Protein AF-A0A661Z3B6-F1 (afdb_monomer_lite)

pLDDT: mean 75.01, std 15.82, range [28.94, 96.44]

Structure (mmCIF, N/CA/C/O backbone):
data_AF-A0A661Z3B6-F1
#
_entry.id   AF-A0A661Z3B6-F1
#
loop_
_atom_site.group_PDB
_atom_site.id
_atom_site.type_symbol
_atom_site.label_atom_id
_atom_site.label_alt_id
_atom_site.label_comp_id
_atom_site.label_asym_id
_atom_site.label_entity_id
_atom_site.label_seq_id
_atom_site.pdbx_PDB_ins_code
_atom_site.Cartn_x
_atom_site.Cartn_y
_atom_site.Cartn_z
_atom_site.occupancy
_atom_site.B_iso_or_equiv
_atom_site.auth_seq_id
_atom_site.auth_comp_id
_atom_site.auth_asym_id
_atom_site.auth_atom_id
_atom_site.pdbx_PDB_model_num
ATOM 1 N N . MET A 1 1 ? 15.518 7.807 50.808 1.00 59.59 1 MET A N 1
ATOM 2 C CA . MET A 1 1 ? 14.386 7.448 49.941 1.00 59.59 1 MET A CA 1
ATOM 3 C C . MET A 1 1 ? 13.374 8.558 50.034 1.00 59.59 1 MET A C 1
ATOM 5 O O . MET A 1 1 ? 12.904 8.837 51.135 1.00 59.59 1 MET A O 1
ATOM 9 N N . ASP A 1 2 ? 13.090 9.207 48.914 1.00 83.88 2 ASP A N 1
ATOM 10 C CA . ASP A 1 2 ? 12.037 10.217 48.852 1.00 83.88 2 ASP A CA 1
ATOM 11 C C . ASP A 1 2 ? 10.673 9.557 49.088 1.00 83.88 2 ASP A C 1
ATOM 13 O O . ASP A 1 2 ? 10.470 8.386 48.760 1.00 83.88 2 ASP A O 1
ATOM 17 N N . VAL A 1 3 ? 9.705 10.295 49.643 1.00 83.25 3 VAL A N 1
ATOM 18 C CA . VAL A 1 3 ? 8.338 9.785 49.898 1.00 83.25 3 VAL A CA 1
ATOM 19 C C . VAL A 1 3 ? 7.735 9.148 48.638 1.00 83.25 3 VAL A C 1
ATOM 21 O O . VAL A 1 3 ? 7.036 8.139 48.712 1.00 83.25 3 VAL A O 1
ATOM 24 N N . PHE A 1 4 ? 8.063 9.698 47.469 1.00 84.62 4 PHE A N 1
ATOM 25 C CA . PHE A 1 4 ? 7.677 9.155 46.173 1.00 84.62 4 PHE A CA 1
ATOM 26 C C . PHE A 1 4 ? 8.251 7.754 45.909 1.00 84.62 4 PHE A C 1
ATOM 28 O O . PHE A 1 4 ? 7.511 6.861 45.502 1.00 84.62 4 PHE A O 1
ATOM 35 N N . GLU A 1 5 ? 9.533 7.518 46.193 1.00 84.19 5 GLU A N 1
ATOM 36 C CA . GLU A 1 5 ? 10.161 6.201 46.018 1.00 84.19 5 GLU A CA 1
ATOM 37 C C . GLU A 1 5 ? 9.537 5.148 46.935 1.00 84.19 5 GLU A C 1
ATOM 39 O O . GLU A 1 5 ? 9.333 4.010 46.518 1.00 84.19 5 GLU A O 1
ATOM 44 N N . ILE A 1 6 ? 9.173 5.529 48.163 1.00 87.88 6 ILE A N 1
ATOM 45 C CA . ILE A 1 6 ? 8.504 4.631 49.115 1.00 87.88 6 ILE A CA 1
ATOM 46 C C . ILE A 1 6 ? 7.134 4.198 48.572 1.00 87.88 6 ILE A C 1
ATOM 48 O O . ILE A 1 6 ? 6.795 3.017 48.631 1.00 87.88 6 ILE A O 1
ATOM 52 N N . ILE A 1 7 ? 6.369 5.133 47.997 1.00 89.56 7 ILE A N 1
ATOM 53 C CA . ILE A 1 7 ? 5.058 4.852 47.390 1.00 89.56 7 ILE A CA 1
ATOM 54 C C . ILE A 1 7 ? 5.199 3.968 46.141 1.00 89.56 7 ILE A C 1
ATOM 56 O O . ILE A 1 7 ? 4.373 3.083 45.917 1.00 89.56 7 ILE A O 1
ATOM 60 N N . MET A 1 8 ? 6.239 4.189 45.333 1.00 92.12 8 MET A N 1
ATOM 61 C CA . MET A 1 8 ? 6.454 3.474 44.070 1.00 92.12 8 MET A CA 1
ATOM 62 C C . MET A 1 8 ? 7.112 2.100 44.236 1.00 92.12 8 MET A C 1
ATOM 64 O O . MET A 1 8 ? 6.874 1.213 43.416 1.00 92.12 8 MET A O 1
ATOM 68 N N . SER A 1 9 ? 7.882 1.895 45.306 1.00 90.31 9 SER A N 1
ATOM 69 C CA . SER A 1 9 ? 8.598 0.652 45.623 1.00 90.31 9 SER A CA 1
ATOM 70 C C . SER A 1 9 ? 7.778 -0.637 45.427 1.00 90.31 9 SER A C 1
ATOM 72 O O . SER A 1 9 ? 8.247 -1.518 44.700 1.00 90.31 9 SER A O 1
ATOM 74 N N . PRO A 1 10 ? 6.542 -0.782 45.959 1.00 91.31 10 PRO A N 1
ATOM 75 C CA . PRO A 1 10 ? 5.755 -1.998 45.742 1.00 91.31 10 PRO A CA 1
ATOM 76 C C . PRO A 1 10 ? 5.389 -2.226 44.268 1.00 91.31 10 PRO A C 1
ATOM 78 O O . PRO A 1 10 ? 5.377 -3.365 43.806 1.00 91.31 10 PRO A O 1
ATOM 81 N N . PHE A 1 11 ? 5.129 -1.165 43.501 1.00 94.06 11 PHE A N 1
ATOM 82 C CA . PHE A 1 11 ? 4.823 -1.280 42.074 1.00 94.06 11 PHE A CA 1
ATOM 83 C C . PHE A 1 11 ? 6.063 -1.683 41.273 1.00 94.06 11 PHE A C 1
ATOM 85 O O . PHE A 1 11 ? 5.982 -2.573 40.429 1.00 94.06 11 PHE A O 1
ATOM 92 N N . VAL A 1 12 ? 7.217 -1.079 41.572 1.00 94.00 12 VAL A N 1
ATOM 93 C CA . VAL A 1 12 ? 8.505 -1.437 40.956 1.00 94.00 12 VAL A CA 1
ATOM 94 C C . VAL A 1 12 ? 8.861 -2.886 41.271 1.00 94.00 12 VAL A C 1
ATOM 96 O O . VAL A 1 12 ? 9.278 -3.620 40.378 1.00 94.00 12 VAL A O 1
ATOM 99 N N . PHE A 1 13 ? 8.633 -3.329 42.511 1.00 93.25 13 PHE A N 1
ATOM 100 C CA . PHE A 1 13 ? 8.806 -4.722 42.912 1.00 93.25 13 PHE A CA 1
ATOM 101 C C . PHE A 1 13 ? 7.940 -5.653 42.056 1.00 93.25 13 PHE A C 1
ATOM 103 O O . PHE A 1 13 ? 8.466 -6.576 41.440 1.00 93.25 13 PHE A O 1
ATOM 110 N N . ILE A 1 14 ? 6.635 -5.385 41.944 1.00 92.94 14 ILE A N 1
ATOM 111 C CA . ILE A 1 14 ? 5.721 -6.204 41.132 1.00 92.94 14 ILE A CA 1
ATOM 112 C C . ILE A 1 14 ? 6.195 -6.276 39.674 1.00 92.94 14 ILE A C 1
ATOM 114 O O . ILE A 1 14 ? 6.316 -7.371 39.125 1.00 92.94 14 ILE A O 1
ATOM 118 N N . ILE A 1 15 ? 6.507 -5.129 39.061 1.00 96.44 15 ILE A N 1
ATOM 119 C CA . ILE A 1 15 ? 6.980 -5.067 37.674 1.00 96.44 15 ILE A CA 1
ATOM 120 C C . ILE A 1 15 ? 8.268 -5.876 37.494 1.00 96.44 15 ILE A C 1
ATOM 122 O O . ILE A 1 15 ? 8.339 -6.718 36.599 1.00 96.44 15 ILE A O 1
ATOM 126 N N . LYS A 1 16 ? 9.264 -5.664 38.361 1.00 94.62 16 LYS A N 1
ATOM 127 C CA . LYS A 1 16 ? 10.557 -6.352 38.302 1.00 94.62 16 LYS A CA 1
ATOM 128 C C . LYS A 1 16 ? 10.390 -7.866 38.382 1.00 94.62 16 LYS A C 1
ATOM 130 O O . LYS A 1 16 ? 10.963 -8.582 37.567 1.00 94.62 16 LYS A O 1
ATOM 135 N N . TYR A 1 17 ? 9.621 -8.366 39.347 1.00 93.25 17 TYR A N 1
ATOM 136 C CA . TYR A 1 17 ? 9.457 -9.809 39.535 1.00 93.25 17 TYR A CA 1
ATOM 137 C C . TYR A 1 17 ? 8.708 -10.462 38.377 1.00 93.25 17 TYR A C 1
ATOM 139 O O . TYR A 1 17 ? 9.128 -11.516 37.906 1.00 93.25 17 TYR A O 1
ATOM 147 N N . ILE A 1 18 ? 7.647 -9.826 37.875 1.00 91.81 18 ILE A N 1
ATOM 148 C CA . ILE A 1 18 ? 6.908 -10.338 36.716 1.00 91.81 18 ILE A CA 1
ATOM 149 C C . ILE A 1 18 ? 7.792 -10.329 35.469 1.00 91.81 18 ILE A C 1
ATOM 151 O O . ILE A 1 18 ? 7.779 -11.297 34.709 1.00 91.81 18 ILE A O 1
ATOM 155 N N . PHE A 1 19 ? 8.574 -9.270 35.261 1.00 94.88 19 PHE A N 1
ATOM 156 C CA . PHE A 1 19 ? 9.496 -9.185 34.135 1.00 94.88 19 PHE A CA 1
ATOM 157 C C . PHE A 1 19 ? 10.559 -10.285 34.191 1.00 94.88 19 PHE A C 1
ATOM 159 O O . PHE A 1 19 ? 10.730 -11.011 33.218 1.00 94.88 19 PHE A O 1
ATOM 166 N N . LEU A 1 20 ? 11.228 -10.460 35.336 1.00 92.25 20 LEU A N 1
ATOM 167 C CA . LEU A 1 20 ? 12.253 -11.495 35.507 1.00 92.25 20 LEU A CA 1
ATOM 168 C C . LEU A 1 20 ? 11.671 -12.902 35.354 1.00 92.25 20 LEU A C 1
ATOM 170 O O . LEU A 1 20 ? 12.272 -13.747 34.699 1.00 92.25 20 LEU A O 1
ATOM 174 N N . PHE A 1 21 ? 10.479 -13.147 35.901 1.00 86.62 21 PHE A N 1
ATOM 175 C CA . PHE A 1 21 ? 9.760 -14.402 35.692 1.00 86.62 21 PHE A CA 1
ATOM 176 C C . PHE A 1 21 ? 9.462 -14.638 34.206 1.00 86.62 21 PHE A C 1
ATOM 178 O O . PHE A 1 21 ? 9.711 -15.721 33.685 1.00 86.62 21 PHE A O 1
ATOM 185 N N . SER A 1 22 ? 8.991 -13.608 33.506 1.00 82.88 22 SER A N 1
ATOM 186 C CA . SER A 1 22 ? 8.687 -13.673 32.075 1.00 82.88 22 SER A CA 1
ATOM 187 C C . SER A 1 22 ? 9.935 -13.907 31.223 1.00 82.88 22 SER A C 1
ATOM 189 O O . SER A 1 22 ? 9.885 -14.665 30.255 1.00 82.88 22 SER A O 1
ATOM 191 N N . TYR A 1 23 ? 11.063 -13.302 31.596 1.00 87.62 23 TYR A N 1
ATOM 192 C CA . TYR A 1 23 ? 12.351 -13.532 30.951 1.00 87.62 23 TYR A CA 1
ATOM 193 C C . TYR A 1 23 ? 12.846 -14.960 31.185 1.00 87.62 23 TYR A C 1
ATOM 195 O O . TYR A 1 23 ? 13.198 -15.638 30.229 1.00 87.62 23 TYR A O 1
ATOM 203 N N . ASN A 1 24 ? 12.766 -15.471 32.417 1.00 84.19 24 ASN A N 1
ATOM 204 C CA . ASN A 1 24 ? 13.141 -16.854 32.725 1.00 84.19 24 ASN A CA 1
ATOM 205 C C . ASN A 1 24 ? 12.309 -17.886 31.945 1.00 84.19 24 ASN A C 1
ATOM 207 O O . ASN A 1 24 ? 12.799 -18.974 31.662 1.00 84.19 24 ASN A O 1
ATOM 211 N N . LEU A 1 25 ? 11.059 -17.556 31.604 1.00 72.06 25 LEU A N 1
ATOM 212 C CA . LEU A 1 25 ? 10.196 -18.411 30.788 1.00 72.06 25 LEU A CA 1
ATOM 213 C C . LEU A 1 25 ? 10.489 -18.336 29.285 1.00 72.06 25 LEU A C 1
ATOM 215 O O . LEU A 1 25 ? 10.254 -19.314 28.582 1.00 72.06 25 LEU A O 1
ATOM 219 N N . SER A 1 26 ? 10.914 -17.177 28.779 1.00 79.31 26 SER A N 1
ATOM 220 C CA . SER A 1 26 ? 10.984 -16.913 27.333 1.00 79.31 26 SER A CA 1
ATOM 221 C C . SER A 1 26 ? 12.398 -16.862 26.763 1.00 79.31 26 SER A C 1
ATOM 223 O O . SER A 1 26 ? 12.566 -17.126 25.577 1.00 79.31 26 SER A O 1
ATOM 225 N N . GLY A 1 27 ? 13.398 -16.507 27.571 1.00 81.94 27 GLY A N 1
ATOM 226 C CA . GLY A 1 27 ? 14.776 -16.268 27.135 1.00 81.94 27 GLY A CA 1
ATOM 227 C C . GLY A 1 27 ? 14.979 -14.996 26.302 1.00 81.94 27 GLY A C 1
ATOM 228 O O . GLY A 1 27 ? 16.109 -14.705 25.926 1.00 81.94 27 GLY A O 1
ATOM 229 N N . ASP A 1 28 ? 13.920 -14.226 26.031 1.00 82.88 28 ASP A N 1
ATOM 230 C CA . ASP A 1 28 ? 13.948 -13.037 25.177 1.00 82.88 28 ASP A CA 1
ATOM 231 C C . ASP A 1 28 ? 13.378 -11.823 25.920 1.00 82.88 28 ASP A C 1
ATOM 233 O O . ASP A 1 28 ? 12.302 -11.879 26.524 1.00 82.88 28 ASP A O 1
ATOM 237 N N . TYR A 1 29 ? 14.095 -10.699 25.880 1.00 85.69 29 TYR A N 1
ATOM 238 C CA . TYR A 1 29 ? 13.703 -9.498 26.613 1.00 85.69 29 TYR A CA 1
ATOM 239 C C . TYR A 1 29 ? 12.439 -8.832 26.061 1.00 85.69 29 TYR A C 1
ATOM 241 O O . TYR A 1 29 ? 11.632 -8.326 26.839 1.00 85.69 29 TYR A O 1
ATOM 249 N N . GLY A 1 30 ? 12.221 -8.838 24.747 1.00 86.94 30 GLY A N 1
ATOM 250 C CA . GLY A 1 30 ? 11.010 -8.275 24.161 1.00 86.94 30 GLY A CA 1
ATOM 251 C C . GLY A 1 30 ? 9.776 -9.130 24.453 1.00 86.94 30 GLY A C 1
ATOM 252 O O . GLY A 1 30 ? 8.722 -8.595 24.808 1.00 86.94 30 GLY A O 1
ATOM 253 N N . VAL A 1 31 ? 9.910 -10.459 24.427 1.00 77.44 31 VAL A N 1
ATOM 254 C CA . VAL A 1 31 ? 8.854 -11.385 24.869 1.00 77.44 31 VAL A CA 1
ATOM 255 C C . VAL A 1 31 ? 8.580 -11.225 26.364 1.00 77.44 31 VAL A C 1
ATOM 257 O O . VAL A 1 31 ? 7.416 -11.214 26.775 1.00 77.44 31 VAL A O 1
ATOM 260 N N . ALA A 1 32 ? 9.615 -11.019 27.180 1.00 86.12 32 ALA A N 1
ATOM 261 C CA . ALA A 1 32 ? 9.446 -10.732 28.598 1.00 86.12 32 ALA A CA 1
ATOM 262 C C . ALA A 1 32 ? 8.604 -9.466 28.833 1.00 86.12 32 ALA A C 1
ATOM 264 O O . ALA A 1 32 ? 7.740 -9.464 29.710 1.00 86.12 32 ALA A O 1
ATOM 265 N N . ILE A 1 33 ? 8.783 -8.421 28.015 1.00 91.75 33 ILE A N 1
ATOM 266 C CA . ILE A 1 33 ? 7.951 -7.206 28.049 1.00 91.75 33 ILE A CA 1
ATOM 267 C C . ILE A 1 33 ? 6.501 -7.515 27.647 1.00 91.75 33 ILE A C 1
ATOM 269 O O . ILE A 1 33 ? 5.568 -7.021 28.282 1.00 91.75 33 ILE A O 1
ATOM 273 N N . VAL A 1 34 ? 6.287 -8.353 26.627 1.00 85.38 34 VAL A N 1
ATOM 274 C CA . VAL A 1 34 ? 4.937 -8.747 26.187 1.00 85.38 34 VAL A CA 1
ATOM 275 C C . VAL A 1 34 ? 4.176 -9.468 27.295 1.00 85.38 34 VAL A C 1
ATOM 277 O O . VAL A 1 34 ? 3.021 -9.143 27.589 1.00 85.38 34 VAL A O 1
ATOM 280 N N . LEU A 1 35 ? 4.832 -10.437 27.928 1.00 77.19 35 LEU A N 1
ATOM 281 C CA . LEU A 1 35 ? 4.275 -11.196 29.041 1.00 77.19 35 LEU A CA 1
ATOM 282 C C . LEU A 1 35 ? 4.076 -10.315 30.277 1.00 77.19 35 LEU A C 1
ATOM 284 O O . LEU A 1 35 ? 3.039 -10.426 30.929 1.00 77.19 35 LEU A O 1
ATOM 288 N N . LEU A 1 36 ? 4.996 -9.386 30.553 1.00 92.06 36 LEU A N 1
ATOM 289 C CA . LEU A 1 36 ? 4.836 -8.384 31.606 1.00 92.06 36 LEU A CA 1
ATOM 290 C C . LEU A 1 36 ? 3.533 -7.594 31.427 1.00 92.06 36 LEU A C 1
ATOM 292 O O . LEU A 1 36 ? 2.735 -7.517 32.363 1.00 92.06 36 LEU A O 1
ATOM 296 N N . SER A 1 37 ? 3.277 -7.057 30.231 1.00 90.88 37 SER A N 1
ATOM 297 C CA . SER A 1 37 ? 2.021 -6.358 29.928 1.00 90.88 37 SER A CA 1
ATOM 298 C C . SER A 1 37 ? 0.798 -7.251 30.134 1.00 90.88 37 SER A C 1
ATOM 300 O O . SER A 1 37 ? -0.202 -6.815 30.707 1.00 90.88 37 SER A O 1
ATOM 302 N N . LEU A 1 38 ? 0.867 -8.515 29.707 1.00 85.75 38 LEU A N 1
ATOM 303 C CA . LEU A 1 38 ? -0.235 -9.465 29.857 1.00 85.75 38 LEU A CA 1
ATOM 304 C C . LEU A 1 38 ? -0.542 -9.740 31.334 1.00 85.75 38 LEU A C 1
ATOM 306 O O . LEU A 1 38 ? -1.692 -9.616 31.754 1.00 85.75 38 LEU A O 1
ATOM 310 N N . PHE A 1 39 ? 0.474 -10.069 32.134 1.00 86.00 39 PHE A N 1
ATOM 311 C CA . PHE A 1 39 ? 0.313 -10.368 33.556 1.00 86.00 39 PHE A CA 1
ATOM 312 C C . PHE A 1 39 ? -0.209 -9.167 34.340 1.00 86.00 39 PHE A C 1
ATOM 314 O O . PHE A 1 39 ? -1.149 -9.317 35.120 1.00 86.00 39 PHE A O 1
ATOM 321 N N . ILE A 1 40 ? 0.324 -7.966 34.097 1.00 90.81 40 ILE A N 1
ATOM 322 C CA . ILE A 1 40 ? -0.197 -6.745 34.723 1.00 90.81 40 ILE A CA 1
ATOM 323 C C . ILE A 1 40 ? -1.653 -6.507 34.317 1.00 90.81 40 ILE A C 1
ATOM 325 O O . ILE A 1 40 ? -2.489 -6.205 35.171 1.00 90.81 40 ILE A O 1
ATOM 329 N N . SER A 1 41 ? -1.995 -6.701 33.040 1.00 85.69 41 SER A N 1
ATOM 330 C CA . SER A 1 41 ? -3.377 -6.560 32.577 1.00 85.69 41 SER A CA 1
ATOM 331 C C . SER A 1 41 ? -4.325 -7.550 33.259 1.00 85.69 41 SER A C 1
ATOM 333 O O . SER A 1 41 ? -5.429 -7.166 33.645 1.00 85.69 41 SER A O 1
ATOM 335 N N . LEU A 1 42 ? -3.890 -8.798 33.467 1.00 83.19 42 LEU A N 1
ATOM 336 C CA . LEU A 1 42 ? -4.657 -9.832 34.168 1.00 83.19 42 LEU A CA 1
ATOM 337 C C . LEU A 1 42 ? -4.825 -9.524 35.660 1.00 83.19 42 LEU A C 1
ATOM 339 O O . LEU A 1 42 ? -5.932 -9.651 36.181 1.00 83.19 42 LEU A O 1
ATOM 343 N N . ILE A 1 43 ? -3.769 -9.063 36.335 1.00 87.75 43 ILE A N 1
ATOM 344 C CA . ILE A 1 43 ? -3.817 -8.663 37.752 1.00 87.75 43 ILE A CA 1
ATOM 345 C C . ILE A 1 43 ? -4.800 -7.502 37.955 1.00 87.75 43 ILE A C 1
ATOM 347 O O . ILE A 1 43 ? -5.571 -7.493 38.914 1.00 87.75 43 ILE A O 1
ATOM 351 N N . LEU A 1 44 ? -4.809 -6.533 37.036 1.00 89.00 44 LEU A N 1
ATOM 352 C CA . LEU A 1 44 ? -5.687 -5.362 37.105 1.00 89.00 44 LEU A CA 1
ATOM 353 C C . LEU A 1 44 ? -7.099 -5.610 36.553 1.00 89.00 44 LEU A C 1
ATOM 355 O O . LEU A 1 44 ? -7.999 -4.796 36.772 1.00 89.00 44 LEU A O 1
ATOM 359 N N . LEU A 1 45 ? -7.330 -6.726 35.860 1.00 86.50 45 LEU A N 1
ATOM 360 C CA . LEU A 1 45 ? -8.617 -7.072 35.256 1.00 86.50 45 LEU A CA 1
ATOM 361 C C . LEU A 1 45 ? -9.817 -6.978 36.224 1.00 86.50 45 LEU A C 1
ATOM 363 O O . LEU A 1 45 ? -10.795 -6.321 35.852 1.00 86.50 45 LEU A O 1
ATOM 367 N N . PRO A 1 46 ? -9.797 -7.552 37.448 1.00 85.81 46 PRO A N 1
ATOM 368 C CA . PRO A 1 46 ? -10.925 -7.437 38.380 1.00 85.81 46 PRO A CA 1
ATOM 369 C C . PRO A 1 46 ? -11.236 -5.984 38.762 1.00 85.81 46 PRO A C 1
ATOM 371 O O . PRO A 1 46 ? -12.405 -5.603 38.864 1.00 85.81 46 PRO A O 1
ATOM 374 N N . ILE A 1 47 ? -10.200 -5.157 38.914 1.00 89.56 47 ILE A N 1
ATOM 375 C CA . ILE A 1 47 ? -10.329 -3.734 39.238 1.00 89.56 47 ILE A CA 1
ATOM 376 C C . ILE A 1 47 ? -10.986 -2.991 38.070 1.00 89.56 47 ILE A C 1
ATOM 378 O O . ILE A 1 47 ? -11.948 -2.249 38.271 1.00 89.56 47 ILE A O 1
ATOM 382 N N . PHE A 1 48 ? -10.542 -3.238 36.834 1.00 87.81 48 PHE A N 1
ATOM 383 C CA . PHE A 1 48 ? -11.165 -2.639 35.651 1.00 87.81 48 PHE A CA 1
ATOM 384 C C . PHE A 1 48 ? -12.628 -3.056 35.484 1.00 87.81 48 PHE A C 1
ATOM 386 O O . PHE A 1 48 ? -13.464 -2.215 35.160 1.00 87.81 48 PHE A O 1
ATOM 393 N N . ILE A 1 49 ? -12.972 -4.319 35.760 1.00 86.44 49 ILE A N 1
ATOM 394 C CA . ILE A 1 49 ? -14.367 -4.787 35.740 1.00 86.44 49 ILE A CA 1
ATOM 395 C C . ILE A 1 49 ? -15.216 -4.009 36.758 1.00 86.44 49 ILE A C 1
ATOM 397 O O . ILE A 1 49 ? -16.357 -3.649 36.459 1.00 86.44 49 ILE A O 1
ATOM 401 N N . PHE A 1 50 ? -14.682 -3.733 37.950 1.00 88.62 50 PHE A N 1
ATOM 402 C CA . PHE A 1 50 ? -15.378 -2.939 38.963 1.00 88.62 50 PHE A CA 1
ATOM 403 C C . PHE A 1 50 ? -15.614 -1.493 38.501 1.00 88.62 50 PHE A C 1
ATOM 405 O O . PHE A 1 50 ? -16.739 -0.996 38.608 1.00 88.62 50 PHE A O 1
ATOM 412 N N . ILE A 1 51 ? -14.593 -0.844 37.930 1.00 89.44 51 ILE A N 1
ATOM 413 C CA . ILE A 1 51 ? -14.707 0.523 37.398 1.00 89.44 51 ILE A CA 1
ATOM 414 C C . ILE A 1 51 ? -15.741 0.588 36.270 1.00 89.44 51 ILE A C 1
ATOM 416 O O . ILE A 1 51 ? -16.604 1.464 36.286 1.00 89.44 51 ILE A O 1
ATOM 420 N N . GLU A 1 52 ? -15.713 -0.356 35.327 1.00 87.25 52 GLU A N 1
ATOM 421 C CA . GLU A 1 52 ? -16.676 -0.403 34.219 1.00 87.25 52 GLU A CA 1
ATOM 422 C C . GLU A 1 52 ? -18.111 -0.612 34.713 1.00 87.25 52 GLU A C 1
ATOM 424 O O . GLU A 1 52 ? -19.037 0.054 34.248 1.00 87.25 52 GLU A O 1
ATOM 429 N N . LYS A 1 53 ? -18.325 -1.480 35.711 1.00 87.88 53 LYS A N 1
ATOM 430 C CA . LYS A 1 53 ? -19.645 -1.647 36.343 1.00 87.88 53 LYS A CA 1
ATOM 431 C C . LYS A 1 53 ? -20.132 -0.347 36.988 1.00 87.88 53 LYS A C 1
ATOM 433 O O . LYS A 1 53 ? -21.297 0.019 36.810 1.00 87.88 53 LYS A O 1
ATOM 438 N N . ALA A 1 54 ? -19.256 0.356 37.708 1.00 87.94 54 ALA A N 1
ATOM 439 C CA . ALA A 1 54 ? -19.576 1.650 38.306 1.00 87.94 54 ALA A CA 1
ATOM 440 C C . ALA A 1 54 ? -19.916 2.694 37.230 1.00 87.94 54 ALA A C 1
ATOM 442 O O . ALA A 1 54 ? -20.932 3.383 37.337 1.00 87.94 54 ALA A O 1
ATOM 443 N N . LYS A 1 55 ? -19.136 2.740 36.144 1.00 88.12 55 LYS A N 1
ATOM 444 C CA . LYS A 1 55 ? -19.385 3.633 35.012 1.00 88.12 55 LYS A CA 1
ATOM 445 C C . LYS A 1 55 ? -20.722 3.354 34.340 1.00 88.12 55 LYS A C 1
ATOM 447 O O . LYS A 1 55 ? -21.490 4.287 34.138 1.00 88.12 55 LYS A O 1
ATOM 452 N N . LYS A 1 56 ? -21.038 2.093 34.029 1.00 86.62 56 LYS A N 1
ATOM 453 C CA . LYS A 1 56 ? -22.319 1.730 33.399 1.00 86.62 56 LYS A CA 1
ATOM 454 C C . LYS A 1 56 ? -23.507 2.202 34.231 1.00 86.62 56 LYS A C 1
ATOM 456 O O . LYS A 1 56 ? -24.460 2.749 33.678 1.00 86.62 56 LYS A O 1
ATOM 461 N N . LYS A 1 57 ? -23.440 2.042 35.557 1.00 86.81 57 LYS A N 1
ATOM 462 C CA . LYS A 1 57 ? -24.468 2.549 36.476 1.00 86.81 57 LYS A CA 1
ATOM 463 C C . LYS A 1 57 ? -24.633 4.064 36.337 1.00 86.81 57 LYS A C 1
ATOM 465 O O . LYS A 1 57 ? -25.758 4.534 36.179 1.00 86.81 57 LYS A O 1
ATOM 470 N N . ASP A 1 58 ? -23.540 4.815 36.318 1.00 87.06 58 ASP A N 1
ATOM 471 C CA . ASP A 1 58 ? -23.599 6.272 36.186 1.00 87.06 58 ASP A CA 1
ATOM 472 C C . ASP A 1 58 ? -24.036 6.739 34.793 1.00 87.06 58 ASP A C 1
ATOM 474 O O . ASP A 1 58 ? -24.809 7.691 34.685 1.00 87.06 58 ASP A O 1
ATOM 478 N N . ASP A 1 59 ? -23.636 6.044 33.730 1.00 85.62 59 ASP A N 1
ATOM 479 C CA . ASP A 1 59 ? -24.076 6.339 32.367 1.00 85.62 59 ASP A CA 1
ATOM 480 C C . ASP A 1 59 ? -25.594 6.130 32.217 1.00 85.62 59 ASP A C 1
ATOM 482 O O . ASP A 1 59 ? -26.260 6.933 31.562 1.00 85.62 59 ASP A O 1
ATOM 486 N N . THR A 1 60 ? -26.185 5.137 32.900 1.00 87.00 60 THR A N 1
ATOM 487 C CA . THR A 1 60 ? -27.653 4.981 32.922 1.00 87.00 60 THR A CA 1
ATOM 488 C C . THR A 1 60 ? -28.368 6.133 33.634 1.00 87.00 60 THR A C 1
ATOM 490 O O . THR A 1 60 ? -29.420 6.578 33.173 1.00 87.00 60 THR A O 1
ATOM 493 N N . ILE A 1 61 ? -27.797 6.657 34.726 1.00 88.06 61 ILE A N 1
ATOM 494 C CA . ILE A 1 61 ? -28.354 7.806 35.455 1.00 88.06 61 ILE A CA 1
ATOM 495 C C . ILE A 1 61 ? -28.271 9.061 34.580 1.00 88.06 61 ILE A C 1
ATOM 497 O O . ILE A 1 61 ? -29.278 9.744 34.393 1.00 88.06 61 ILE A O 1
ATOM 501 N N . LYS A 1 62 ? -27.111 9.315 33.958 1.00 86.12 62 LYS A N 1
ATOM 502 C CA . LYS A 1 62 ? -26.924 10.428 33.013 1.00 86.12 62 LYS A CA 1
ATOM 503 C C . LYS A 1 62 ? -27.917 10.373 31.855 1.00 86.12 62 LYS A C 1
ATOM 505 O O . LYS A 1 62 ? -28.501 11.397 31.514 1.00 86.12 62 LYS A O 1
ATOM 510 N N . GLN A 1 63 ? -28.141 9.194 31.270 1.00 86.44 63 GLN A N 1
ATOM 511 C CA . GLN A 1 63 ? -29.099 9.026 30.173 1.00 86.44 63 GLN A CA 1
ATOM 512 C C . GLN A 1 63 ? -30.532 9.385 30.590 1.00 86.44 63 GLN A C 1
ATOM 514 O O . GLN A 1 63 ? -31.228 10.038 29.818 1.00 86.44 63 GLN A O 1
ATOM 519 N N . ARG A 1 64 ? -30.957 9.029 31.812 1.00 88.31 64 ARG A N 1
ATOM 520 C CA . ARG A 1 64 ? -32.278 9.413 32.352 1.00 88.31 64 ARG A CA 1
ATOM 521 C C . ARG A 1 64 ? -32.394 10.914 32.612 1.00 88.31 64 ARG A C 1
ATOM 523 O O . ARG A 1 64 ? -33.453 11.489 32.401 1.00 88.31 64 ARG A O 1
ATOM 530 N N . MET A 1 65 ? -31.308 11.541 33.057 1.00 89.62 65 MET A N 1
ATOM 531 C CA . MET A 1 65 ? -31.260 12.976 33.346 1.00 89.62 65 MET A CA 1
ATOM 532 C C . MET A 1 65 ? -31.172 13.847 32.092 1.00 89.62 65 MET A C 1
ATOM 534 O O . MET A 1 65 ? -31.557 15.012 32.133 1.00 89.62 65 MET A O 1
ATOM 538 N N . LYS A 1 66 ? -30.650 13.310 30.986 1.00 89.69 66 LYS A N 1
ATOM 539 C CA . LYS A 1 66 ? -30.368 14.050 29.752 1.00 89.69 66 LYS A CA 1
ATOM 540 C C . LYS A 1 66 ? -31.518 14.945 29.248 1.00 89.69 66 LYS A C 1
ATOM 542 O O . LYS A 1 66 ? -31.232 16.120 29.029 1.00 89.69 66 LYS A O 1
ATOM 547 N N . PRO A 1 67 ? -32.777 14.478 29.107 1.00 91.50 67 PRO A N 1
ATOM 548 C CA . PRO A 1 67 ? -33.868 15.340 28.638 1.00 91.50 67 PRO A CA 1
ATOM 549 C C . PRO A 1 67 ? -34.142 16.514 29.589 1.00 91.50 67 PRO A C 1
ATOM 551 O O . PRO A 1 67 ? -34.256 17.650 29.143 1.00 91.50 67 PRO A O 1
ATOM 554 N N . LEU A 1 68 ? -34.138 16.267 30.904 1.00 92.19 68 LEU A N 1
ATOM 555 C CA . LEU A 1 68 ? -34.341 17.302 31.927 1.00 92.19 68 LEU A CA 1
ATOM 556 C C . LEU A 1 68 ? -33.195 18.320 31.928 1.00 92.19 68 LEU A C 1
ATOM 558 O O . LEU A 1 68 ? -33.400 19.521 32.083 1.00 92.19 68 LEU A O 1
ATOM 562 N N . VAL A 1 69 ? -31.963 17.850 31.721 1.00 91.56 69 VAL A N 1
ATOM 563 C CA . VAL A 1 69 ? -30.801 18.725 31.561 1.00 91.56 69 VAL A CA 1
ATOM 564 C C . VAL A 1 69 ? -30.957 19.599 30.317 1.00 91.56 69 VAL A C 1
ATOM 566 O O . VAL A 1 69 ? -30.621 20.776 30.375 1.00 91.56 69 VAL A O 1
ATOM 569 N N . GLU A 1 70 ? -31.424 19.056 29.195 1.00 93.06 70 GLU A N 1
ATOM 570 C CA . GLU A 1 70 ? -31.638 19.816 27.958 1.00 93.06 70 GLU A CA 1
ATOM 571 C C . GLU A 1 70 ? -32.743 20.872 28.118 1.00 93.06 70 GLU A C 1
ATOM 573 O O . GLU A 1 70 ? -32.529 22.021 27.734 1.00 93.06 70 GLU A O 1
ATOM 578 N N . GLU A 1 71 ? -33.845 20.535 28.789 1.00 93.75 71 GLU A N 1
ATOM 579 C CA . GLU A 1 71 ? -34.938 21.459 29.112 1.00 93.75 71 GLU A CA 1
ATOM 580 C C . GLU A 1 71 ? -34.474 22.613 30.015 1.00 93.75 71 GLU A C 1
ATOM 582 O O . GLU A 1 71 ? -34.639 23.785 29.671 1.00 93.75 71 GLU A O 1
ATOM 587 N N . ILE A 1 72 ? -33.776 22.311 31.117 1.00 92.75 72 ILE A N 1
ATOM 588 C CA . ILE A 1 72 ? -33.229 23.339 32.019 1.00 92.75 72 ILE A CA 1
ATOM 589 C C . ILE A 1 72 ? -32.267 24.270 31.268 1.00 92.75 72 ILE A C 1
ATOM 591 O O . ILE A 1 72 ? -32.236 25.476 31.516 1.00 92.75 72 ILE A O 1
ATOM 595 N N . LYS A 1 73 ? -31.459 23.726 30.348 1.00 92.06 73 LYS A N 1
ATOM 596 C CA . LYS A 1 73 ? -30.512 24.512 29.544 1.00 92.06 73 LYS A CA 1
ATOM 597 C C . LYS A 1 73 ? -31.200 25.418 28.524 1.00 92.06 73 LYS A C 1
ATOM 599 O O . LYS A 1 73 ? -30.599 26.435 28.174 1.00 92.06 73 LYS A O 1
ATOM 604 N N . ALA A 1 74 ? -32.376 25.032 28.034 1.00 94.31 74 ALA A N 1
ATOM 605 C CA . ALA A 1 74 ? -33.168 25.810 27.090 1.00 94.31 74 ALA A CA 1
ATOM 606 C C . ALA A 1 74 ? -33.923 26.949 27.793 1.00 94.31 74 ALA A C 1
ATOM 608 O O . ALA A 1 74 ? -33.906 28.078 27.305 1.00 94.31 74 ALA A O 1
ATOM 609 N N . CYS A 1 75 ? -34.518 26.667 28.955 1.00 94.44 75 CYS A N 1
ATOM 610 C CA . CYS A 1 75 ? -35.373 27.611 29.677 1.00 94.44 75 CYS A CA 1
ATOM 611 C C . CYS A 1 75 ? -34.598 28.596 30.567 1.00 94.44 75 CYS A C 1
ATOM 613 O O . CYS A 1 75 ? -35.007 29.747 30.694 1.00 94.44 75 CYS A O 1
ATOM 615 N N . TYR A 1 76 ? -33.473 28.181 31.162 1.00 94.44 76 TYR A N 1
ATOM 616 C CA . TYR A 1 76 ? -32.762 28.978 32.171 1.00 94.44 76 TYR A CA 1
ATOM 617 C C . TYR A 1 76 ? -31.322 29.314 31.763 1.00 94.44 76 TYR A C 1
ATOM 619 O O . TYR A 1 76 ? -30.618 28.539 31.104 1.00 94.44 76 TYR A O 1
ATOM 627 N N . LYS A 1 77 ? -30.833 30.474 32.219 1.00 93.94 77 LYS A N 1
ATOM 628 C CA . LYS A 1 77 ? -29.462 30.966 31.983 1.00 93.94 77 LYS A CA 1
ATOM 629 C C . LYS A 1 77 ? -28.814 31.438 33.293 1.00 93.94 77 LYS A C 1
ATOM 631 O O . LYS A 1 77 ? -29.481 31.589 34.310 1.00 93.94 77 LYS A O 1
ATOM 636 N N . GLY A 1 78 ? -27.494 31.632 33.281 1.00 93.44 78 GLY A N 1
ATOM 637 C CA . GLY A 1 78 ? -26.754 32.178 34.426 1.00 93.44 78 GLY A CA 1
ATOM 638 C C . GLY A 1 78 ? -26.836 31.325 35.701 1.00 93.44 78 GLY A C 1
ATOM 639 O O . GLY A 1 78 ? -26.716 30.098 35.650 1.00 93.44 78 GLY A O 1
ATOM 640 N N . GLN A 1 79 ? -27.010 31.988 36.848 1.00 93.88 79 GLN A N 1
ATOM 641 C CA . GLN A 1 79 ? -27.022 31.352 38.171 1.00 93.88 79 GLN A CA 1
ATOM 642 C C . GLN A 1 79 ? -28.232 30.430 38.384 1.00 93.88 79 GLN A C 1
ATOM 644 O O . GLN A 1 79 ? -28.085 29.364 38.977 1.00 93.88 79 GLN A O 1
ATOM 649 N N . GLU A 1 80 ? -29.405 30.776 37.851 1.00 92.00 80 GLU A N 1
ATOM 650 C CA . GLU A 1 80 ? -30.618 29.957 37.988 1.00 92.00 80 GLU A CA 1
ATOM 651 C C . GLU A 1 80 ? -30.423 28.565 37.386 1.00 92.00 80 GLU A C 1
ATOM 653 O O . GLU A 1 80 ? -30.654 27.550 38.044 1.00 92.00 80 GLU A O 1
ATOM 658 N N . ARG A 1 81 ? -29.876 28.502 36.166 1.00 95.06 81 ARG A N 1
ATOM 659 C CA . ARG A 1 81 ? -29.520 27.237 35.512 1.00 95.06 81 ARG A CA 1
ATOM 660 C C . ARG A 1 81 ? -28.576 26.397 36.369 1.00 95.06 81 ARG A C 1
ATOM 662 O O . ARG A 1 81 ? -28.720 25.176 36.416 1.00 95.06 81 ARG A O 1
ATOM 669 N N . TYR A 1 82 ? -27.603 27.023 37.029 1.00 93.12 82 TYR A N 1
ATOM 670 C CA . TYR A 1 82 ? -26.688 26.313 37.920 1.00 93.12 82 TYR A CA 1
ATOM 671 C C . TYR A 1 82 ? -27.434 25.682 39.106 1.00 93.12 82 TYR A C 1
ATOM 673 O O . TYR A 1 82 ? -27.234 24.497 39.379 1.00 93.12 82 TYR A O 1
ATOM 681 N N . TYR A 1 83 ? -28.334 26.420 39.764 1.00 94.94 83 TYR A N 1
ATOM 682 C CA . TYR A 1 83 ? -29.117 25.898 40.888 1.00 94.94 83 TYR A CA 1
ATOM 683 C C . TYR A 1 83 ? -30.099 24.795 40.475 1.00 94.94 83 TYR A C 1
ATOM 685 O O . TYR A 1 83 ? -30.196 23.786 41.178 1.00 94.94 83 TYR A O 1
ATOM 693 N N . TYR A 1 84 ? -30.759 24.915 39.319 1.00 94.25 84 TYR A N 1
ATOM 694 C CA . TYR A 1 84 ? -31.631 23.858 38.795 1.00 94.25 84 TYR A CA 1
ATOM 695 C C . TYR A 1 84 ? -30.851 22.587 38.448 1.00 94.25 84 TYR A C 1
ATOM 697 O O . TYR A 1 84 ? -31.231 21.499 38.878 1.00 94.25 84 TYR A O 1
ATOM 705 N N . LEU A 1 85 ? -29.706 22.705 37.764 1.00 92.69 85 LEU A N 1
ATOM 706 C CA . LEU A 1 85 ? -28.847 21.552 37.470 1.00 92.69 85 LEU A CA 1
ATOM 707 C C . LEU A 1 85 ? -28.280 20.916 38.748 1.00 92.69 85 LEU A C 1
ATOM 709 O O . LEU A 1 85 ? -28.188 19.692 38.837 1.00 92.69 85 LEU A O 1
ATOM 713 N N . LYS A 1 86 ? -27.924 21.720 39.758 1.00 92.44 86 LYS A N 1
ATOM 714 C CA . LYS A 1 86 ? -27.460 21.226 41.063 1.00 92.44 86 LYS A CA 1
ATOM 715 C C . LYS A 1 86 ? -28.566 20.476 41.808 1.00 92.44 86 LYS A C 1
ATOM 717 O O . LYS A 1 86 ? -28.303 19.416 42.374 1.00 92.44 86 LYS A O 1
ATOM 722 N N . THR A 1 87 ? -29.793 20.990 41.779 1.00 92.94 87 THR A N 1
ATOM 723 C CA . THR A 1 87 ? -30.963 20.339 42.384 1.00 92.94 87 THR A CA 1
ATOM 724 C C . THR A 1 87 ? -31.305 19.034 41.671 1.00 92.94 87 THR A C 1
ATOM 726 O O . THR A 1 87 ? -31.484 18.021 42.342 1.00 92.94 87 THR A O 1
ATOM 729 N N . LEU A 1 88 ? -31.290 19.021 40.334 1.00 92.62 88 LEU A N 1
ATOM 730 C CA . LEU A 1 88 ? -31.507 17.816 39.529 1.00 92.62 88 LEU A CA 1
ATOM 731 C C . LEU A 1 88 ? -30.460 16.734 39.842 1.00 92.62 88 LEU A C 1
ATOM 733 O O . LEU A 1 88 ? -30.797 15.578 40.090 1.00 92.62 88 LEU A O 1
ATOM 737 N N . ASN A 1 89 ? -29.183 17.120 39.902 1.00 91.50 89 ASN A N 1
ATOM 738 C CA . ASN A 1 89 ? -28.092 16.241 40.327 1.00 91.50 89 ASN A CA 1
ATOM 739 C C . ASN A 1 89 ? -28.349 15.648 41.722 1.00 91.50 89 ASN A C 1
ATOM 741 O O . ASN A 1 89 ? -28.185 14.444 41.915 1.00 91.50 89 ASN A O 1
ATOM 745 N N . ARG A 1 90 ? -28.815 16.461 42.682 1.00 90.12 90 ARG A N 1
ATOM 746 C CA . ARG A 1 90 ? -29.154 15.998 44.037 1.00 90.12 90 ARG A CA 1
ATOM 747 C C . ARG A 1 90 ? -30.330 15.017 44.037 1.00 90.12 90 ARG A C 1
ATOM 749 O O . ARG A 1 90 ? -30.244 13.994 44.703 1.00 90.12 90 ARG A O 1
ATOM 756 N N . GLN A 1 91 ? -31.387 15.290 43.272 1.00 91.94 91 GLN A N 1
ATOM 757 C CA . GLN A 1 91 ? -32.557 14.408 43.151 1.00 91.94 91 GLN A CA 1
ATOM 758 C C . GLN A 1 91 ? -32.192 13.031 42.582 1.00 91.94 91 GLN A C 1
ATOM 760 O O . GLN A 1 91 ? -32.711 12.014 43.034 1.00 91.94 91 GLN A O 1
ATOM 765 N N . HIS A 1 92 ? -31.256 12.985 41.633 1.00 88.75 92 HIS A N 1
ATOM 766 C CA . HIS A 1 92 ? -30.778 11.738 41.035 1.00 88.75 92 HIS A CA 1
ATOM 767 C C . HIS A 1 92 ? -29.569 11.116 41.754 1.00 88.75 92 HIS A C 1
ATOM 769 O O . HIS A 1 92 ? -28.991 10.155 41.244 1.00 88.75 92 HIS A O 1
ATOM 775 N N . ASN A 1 93 ? -29.181 11.628 42.930 1.00 86.94 93 ASN A N 1
ATOM 776 C CA . ASN A 1 93 ? -27.992 11.193 43.677 1.00 86.94 93 ASN A CA 1
ATOM 777 C C . ASN A 1 93 ? -26.709 11.169 42.819 1.00 86.94 93 ASN A C 1
ATOM 779 O O . ASN A 1 93 ? -25.826 10.323 43.002 1.00 86.94 93 ASN A O 1
ATOM 783 N N . TYR A 1 94 ? -26.613 12.093 41.863 1.00 86.25 94 TYR A N 1
ATOM 784 C CA . TYR A 1 94 ? -25.504 12.213 40.931 1.00 86.25 94 TYR A CA 1
ATOM 785 C C . TYR A 1 94 ? -24.553 13.321 41.394 1.00 86.25 94 TYR A C 1
ATOM 787 O O . TYR A 1 94 ? -24.908 14.498 41.413 1.00 86.25 94 TYR A O 1
ATOM 795 N N . SER A 1 95 ? -23.327 12.963 41.779 1.00 83.44 95 SER A N 1
ATOM 796 C CA . SER A 1 95 ? -22.296 13.937 42.149 1.00 83.44 95 SER A CA 1
ATOM 797 C C . SER A 1 95 ? -21.421 14.307 40.943 1.00 83.44 95 SER A C 1
ATOM 799 O O . SER A 1 95 ? -21.132 13.454 40.106 1.00 83.44 95 SER A O 1
ATOM 801 N N . PRO A 1 96 ? -20.902 15.545 40.854 1.00 73.00 96 PRO A N 1
ATOM 802 C CA . PRO A 1 96 ? -19.933 15.912 39.819 1.00 73.00 96 PRO A CA 1
ATOM 803 C C . PRO A 1 96 ? -18.670 15.036 39.826 1.00 73.00 96 PRO A C 1
ATOM 805 O O . PRO A 1 96 ? -18.098 14.779 38.773 1.00 73.00 96 PRO A O 1
ATOM 808 N N . THR A 1 97 ? -18.271 14.517 40.992 1.00 75.94 97 THR A N 1
ATOM 809 C CA . THR A 1 97 ? -17.115 13.617 41.148 1.00 75.94 97 THR A CA 1
ATOM 810 C C . THR A 1 97 ? -17.282 12.283 40.419 1.00 75.94 97 THR A C 1
ATOM 812 O O . THR A 1 97 ? -16.293 11.702 39.984 1.00 75.94 97 THR A O 1
ATOM 815 N N . ARG A 1 98 ? -18.519 11.828 40.182 1.00 78.81 98 ARG A N 1
ATOM 816 C CA . ARG A 1 98 ? -18.804 10.638 39.363 1.00 78.81 98 ARG A CA 1
ATOM 817 C C . ARG A 1 98 ? -18.431 10.811 37.894 1.00 78.81 98 ARG A C 1
ATOM 819 O O . ARG A 1 98 ? -18.156 9.837 37.199 1.00 78.81 98 ARG A O 1
ATOM 826 N N . ALA A 1 99 ? -18.328 12.053 37.419 1.00 70.31 99 ALA A N 1
ATOM 827 C CA . ALA A 1 99 ? -17.813 12.332 36.083 1.00 70.31 99 ALA A CA 1
ATOM 828 C C . ALA A 1 99 ? -16.327 11.957 35.921 1.00 70.31 99 ALA A C 1
ATOM 830 O O . ALA A 1 99 ? -15.858 11.878 34.790 1.00 70.31 99 ALA A O 1
ATOM 831 N N . LEU A 1 100 ? -15.604 11.703 37.022 1.00 76.25 100 LEU A N 1
ATOM 832 C CA . LEU A 1 100 ? -14.200 11.282 37.019 1.00 76.25 100 LEU A CA 1
ATOM 833 C C . LEU A 1 100 ? -14.022 9.757 36.950 1.00 76.25 100 LEU A C 1
ATOM 835 O O . LEU A 1 100 ? -12.909 9.301 36.709 1.00 76.25 100 LEU A O 1
ATOM 839 N N . ILE A 1 101 ? -15.089 8.959 37.098 1.00 81.25 101 ILE A N 1
ATOM 840 C CA . ILE A 1 101 ? -15.010 7.488 37.002 1.00 81.25 101 ILE A CA 1
ATOM 841 C C . ILE A 1 101 ? -14.367 7.011 35.687 1.00 81.25 101 ILE A C 1
ATOM 843 O O . ILE A 1 101 ? -13.515 6.129 35.757 1.00 81.25 101 ILE A O 1
ATOM 847 N N . PRO A 1 102 ? -14.665 7.590 34.503 1.00 73.44 102 PRO A N 1
ATOM 848 C CA . PRO A 1 102 ? -13.992 7.196 33.262 1.00 73.44 102 PRO A CA 1
ATOM 849 C C . PRO A 1 102 ? -12.474 7.439 33.287 1.00 73.44 102 PRO A C 1
ATOM 851 O O . PRO A 1 102 ? -11.726 6.717 32.635 1.00 73.44 102 PRO A O 1
ATOM 854 N N . VAL A 1 103 ? -12.015 8.441 34.045 1.00 79.38 103 VAL A N 1
ATOM 855 C CA . VAL A 1 103 ? -10.591 8.789 34.197 1.00 79.38 103 VAL A CA 1
ATOM 856 C C . VAL A 1 103 ? -9.898 7.869 35.208 1.00 79.38 103 VAL A C 1
ATOM 858 O O . VAL A 1 103 ? -8.691 7.658 35.121 1.00 79.38 103 VAL A O 1
ATOM 861 N N . LEU A 1 104 ? -10.649 7.255 36.127 1.00 83.44 104 LEU A N 1
ATOM 862 C CA . LEU A 1 104 ? -10.111 6.354 37.147 1.00 83.44 104 LEU A CA 1
ATOM 863 C C . LEU A 1 104 ? -9.373 5.153 36.537 1.00 83.44 104 LEU A C 1
ATOM 865 O O . LEU A 1 104 ? -8.335 4.748 37.055 1.00 83.44 104 LEU A O 1
ATOM 869 N N . SER A 1 105 ? -9.848 4.641 35.396 1.00 81.50 105 SER A N 1
ATOM 870 C CA . SER A 1 105 ? -9.168 3.575 34.647 1.00 81.50 105 SER A CA 1
ATOM 871 C C . SER A 1 105 ? -7.746 3.962 34.228 1.00 81.50 105 SER A C 1
ATOM 873 O O . SER A 1 105 ? -6.851 3.124 34.279 1.00 81.50 105 SER A O 1
ATOM 875 N N . LEU A 1 106 ? -7.523 5.225 33.851 1.00 83.88 106 LEU A N 1
ATOM 876 C CA . LEU A 1 106 ? -6.193 5.733 33.513 1.00 83.88 106 LEU A CA 1
ATOM 877 C C . LEU A 1 106 ? -5.345 5.926 34.778 1.00 83.88 106 LEU A C 1
ATOM 879 O O . LEU A 1 106 ? -4.190 5.513 34.806 1.00 83.88 106 LEU A O 1
ATOM 883 N N . LEU A 1 107 ? -5.924 6.498 35.839 1.00 87.75 107 LEU A N 1
ATOM 884 C CA . LEU A 1 107 ? -5.215 6.766 37.098 1.00 87.75 107 LEU A CA 1
ATOM 885 C C . LEU A 1 107 ? -4.633 5.501 37.732 1.00 87.75 107 LEU A C 1
ATOM 887 O O . LEU A 1 107 ? -3.531 5.547 38.263 1.00 87.75 107 LEU A O 1
ATOM 891 N N . ILE A 1 108 ? -5.336 4.370 37.640 1.00 90.50 108 ILE A N 1
ATOM 892 C CA . ILE A 1 108 ? -4.843 3.088 38.164 1.00 90.50 108 ILE A CA 1
ATOM 893 C C . ILE A 1 108 ? -3.647 2.564 37.364 1.00 90.50 108 ILE A C 1
ATOM 895 O O . ILE A 1 108 ? -2.791 1.890 37.927 1.00 90.50 108 ILE A O 1
ATOM 899 N N . GLN A 1 109 ? -3.549 2.883 36.071 1.00 90.56 109 GLN A N 1
ATOM 900 C CA . GLN A 1 109 ? -2.431 2.442 35.233 1.00 90.56 109 GLN A CA 1
ATOM 901 C C . GLN A 1 109 ? -1.164 3.279 35.443 1.00 90.56 109 GLN A C 1
ATOM 903 O O . GLN A 1 109 ? -0.067 2.753 35.272 1.00 90.56 109 GLN A O 1
ATOM 908 N N . ILE A 1 110 ? -1.294 4.554 35.833 1.00 91.81 110 ILE A N 1
ATOM 909 C CA . ILE A 1 110 ? -0.160 5.483 35.973 1.00 91.81 110 ILE A CA 1
ATOM 910 C C . ILE A 1 110 ? 0.921 4.966 36.947 1.00 91.81 110 ILE A C 1
ATOM 912 O O . ILE A 1 110 ? 2.083 4.959 36.546 1.00 91.81 110 ILE A O 1
ATOM 916 N N . PRO A 1 111 ? 0.613 4.470 38.164 1.00 92.12 111 PRO A N 1
ATOM 917 C CA . PRO A 1 111 ? 1.633 3.903 39.052 1.00 92.12 111 PRO A CA 1
ATOM 918 C C . PRO A 1 111 ? 2.384 2.719 38.430 1.00 92.12 111 PRO A C 1
ATOM 920 O O . PRO A 1 111 ? 3.604 2.635 38.513 1.00 92.12 111 PRO A O 1
ATOM 923 N N . PHE A 1 112 ? 1.690 1.822 37.728 1.00 94.62 112 PHE A N 1
ATOM 924 C CA . PHE A 1 112 ? 2.348 0.703 37.046 1.00 94.62 112 PHE A CA 1
ATOM 925 C C . PHE A 1 112 ? 3.192 1.164 35.856 1.00 94.62 112 PHE A C 1
ATOM 927 O O . PHE A 1 112 ? 4.225 0.569 35.571 1.00 94.62 112 PHE A O 1
ATOM 934 N N . PHE A 1 113 ? 2.773 2.226 35.167 1.00 93.62 113 PHE A N 1
ATOM 935 C CA . PHE A 1 113 ? 3.547 2.836 34.092 1.00 93.62 113 PHE A CA 1
ATOM 936 C C . PHE A 1 113 ? 4.829 3.490 34.606 1.00 93.62 113 PHE A C 1
ATOM 938 O O . PHE A 1 113 ? 5.898 3.217 34.073 1.00 93.62 113 PHE A O 1
ATOM 945 N N . ILE A 1 114 ? 4.741 4.299 35.665 1.00 93.06 114 ILE A N 1
ATOM 946 C CA . ILE A 1 114 ? 5.906 4.941 36.290 1.00 93.06 114 ILE A CA 1
ATOM 947 C C . ILE A 1 114 ? 6.864 3.875 36.830 1.00 93.06 114 ILE A C 1
ATOM 949 O O . ILE A 1 114 ? 8.069 3.982 36.629 1.00 93.06 114 ILE A O 1
ATOM 953 N N . ALA A 1 115 ? 6.342 2.821 37.459 1.00 95.00 115 ALA A N 1
ATOM 954 C CA . ALA A 1 115 ? 7.158 1.709 37.930 1.00 95.00 115 ALA A CA 1
ATOM 955 C C . ALA A 1 115 ? 7.867 0.972 36.784 1.00 95.00 115 ALA A C 1
ATOM 957 O O . ALA A 1 115 ? 9.046 0.642 36.900 1.00 95.00 115 ALA A O 1
ATOM 958 N N . ALA A 1 116 ? 7.168 0.742 35.668 1.00 9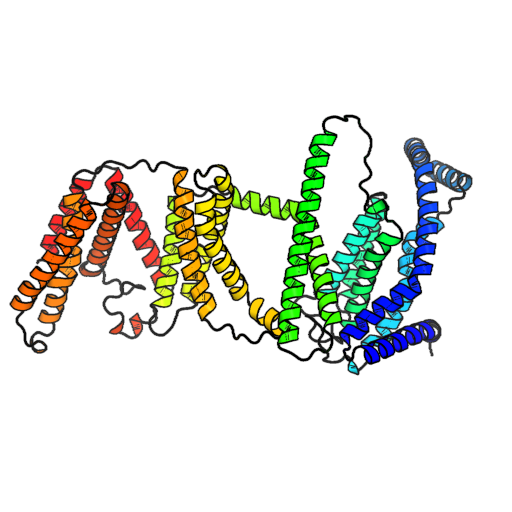5.00 116 ALA A N 1
ATOM 959 C CA . ALA A 1 116 ? 7.762 0.164 34.468 1.00 95.00 116 ALA A CA 1
ATOM 960 C C . ALA A 1 116 ? 8.816 1.076 33.845 1.00 95.00 116 ALA A C 1
ATOM 962 O O . ALA A 1 116 ? 9.855 0.575 33.435 1.00 95.00 116 ALA A O 1
ATOM 963 N N . TYR A 1 117 ? 8.595 2.389 33.823 1.00 93.50 117 TYR A N 1
ATOM 964 C CA . TYR A 1 117 ? 9.590 3.354 33.366 1.00 93.50 117 TYR A CA 1
ATOM 965 C C . TYR A 1 117 ? 10.851 3.294 34.230 1.00 93.50 117 TYR A C 1
ATOM 967 O O . TYR A 1 117 ? 11.921 2.998 33.710 1.00 93.50 117 TYR A O 1
ATOM 975 N N . GLN A 1 118 ? 10.708 3.448 35.552 1.00 92.12 118 GLN A N 1
ATOM 976 C CA . GLN A 1 118 ? 11.828 3.401 36.496 1.00 92.12 118 GLN A CA 1
ATOM 977 C C . GLN A 1 118 ? 12.629 2.103 36.384 1.00 92.12 118 GLN A C 1
ATOM 979 O O . GLN A 1 118 ? 13.856 2.135 36.427 1.00 92.12 118 GLN A O 1
ATOM 984 N N . PHE A 1 119 ? 11.948 0.966 36.231 1.00 94.50 119 PHE A N 1
ATOM 985 C CA . PHE A 1 119 ? 12.610 -0.324 36.112 1.00 94.50 119 PHE A CA 1
ATOM 986 C C . PHE A 1 119 ? 13.259 -0.531 34.736 1.00 94.50 119 PHE A C 1
ATOM 988 O O . PHE A 1 119 ? 14.456 -0.788 34.676 1.00 94.50 119 PHE A O 1
ATOM 995 N N . LEU A 1 120 ? 12.495 -0.428 33.643 1.00 93.62 120 LEU A N 1
ATOM 996 C CA . LEU A 1 120 ? 12.955 -0.793 32.296 1.00 93.62 120 LEU A CA 1
ATOM 997 C C . LEU A 1 120 ? 14.007 0.176 31.747 1.00 93.62 120 LEU A C 1
ATOM 999 O O . LEU A 1 120 ? 14.907 -0.261 31.040 1.00 93.62 120 LEU A O 1
ATOM 1003 N N . GLU A 1 121 ? 13.925 1.466 32.077 1.00 89.69 121 GLU A N 1
ATOM 1004 C CA . GLU A 1 121 ? 14.913 2.462 31.640 1.00 89.69 121 GLU A CA 1
ATOM 1005 C C . GLU A 1 121 ? 16.299 2.207 32.251 1.00 89.69 121 GLU A C 1
ATOM 1007 O O . GLU A 1 121 ? 17.311 2.359 31.573 1.00 89.69 121 GLU A O 1
ATOM 1012 N N . HIS A 1 122 ? 16.351 1.762 33.510 1.00 89.25 122 HIS A N 1
ATOM 1013 C CA . HIS A 1 122 ? 17.600 1.525 34.244 1.00 89.25 122 HIS A CA 1
ATOM 1014 C C . HIS A 1 122 ? 18.077 0.070 34.181 1.00 89.25 122 HIS A C 1
ATOM 1016 O O . HIS A 1 122 ? 19.070 -0.295 34.814 1.00 89.25 122 HIS A O 1
ATOM 1022 N N . TYR A 1 123 ? 17.372 -0.792 33.451 1.00 93.44 123 TYR A N 1
ATOM 1023 C CA . TYR A 1 123 ? 17.713 -2.201 33.369 1.00 93.44 123 TYR A CA 1
ATOM 1024 C C . TYR A 1 123 ? 18.744 -2.433 32.258 1.00 93.44 123 TYR A C 1
ATOM 1026 O O . TYR A 1 123 ? 18.407 -2.676 31.099 1.00 93.44 123 TYR A O 1
ATOM 1034 N N . SER A 1 124 ? 20.026 -2.379 32.639 1.00 90.69 124 SER A N 1
ATOM 1035 C CA . SER A 1 124 ? 21.184 -2.482 31.737 1.00 90.69 124 SER A CA 1
ATOM 1036 C C . SER A 1 124 ? 21.138 -3.632 30.718 1.00 90.69 124 SER A C 1
ATOM 1038 O O . SER A 1 124 ? 21.589 -3.415 29.596 1.00 90.69 124 SER A O 1
ATOM 1040 N N . PRO A 1 125 ? 20.597 -4.831 31.027 1.00 92.38 125 PRO A N 1
ATOM 1041 C CA . PRO A 1 125 ? 20.554 -5.919 30.050 1.00 92.38 125 PRO A CA 1
ATOM 1042 C C . PRO A 1 125 ? 19.680 -5.669 28.810 1.00 92.38 125 PRO A C 1
ATOM 1044 O O . PRO A 1 125 ? 19.814 -6.408 27.840 1.00 92.38 125 PRO A O 1
ATOM 1047 N N . LEU A 1 126 ? 18.815 -4.644 28.810 1.00 90.81 126 LEU A N 1
ATOM 1048 C CA . LEU A 1 126 ? 18.030 -4.250 27.629 1.00 90.81 126 LEU A CA 1
ATOM 1049 C C . LEU A 1 126 ? 18.845 -3.480 26.583 1.00 90.81 126 LEU A C 1
ATOM 1051 O O . LEU A 1 126 ? 18.387 -3.342 25.450 1.00 90.81 126 LEU A O 1
ATOM 1055 N N . ILE A 1 127 ? 20.023 -2.963 26.947 1.00 91.81 127 ILE A N 1
ATOM 1056 C CA . ILE A 1 127 ? 20.850 -2.147 26.053 1.00 91.81 127 ILE A CA 1
ATOM 1057 C C . ILE A 1 127 ? 21.303 -2.992 24.862 1.00 91.81 127 ILE A C 1
ATOM 1059 O O . ILE A 1 127 ? 21.951 -4.024 25.032 1.00 91.81 127 ILE A O 1
ATOM 1063 N N . GLY A 1 128 ? 20.982 -2.534 23.650 1.00 85.62 128 GLY A N 1
ATOM 1064 C CA . GLY A 1 128 ? 21.364 -3.207 22.408 1.00 85.62 128 GLY A CA 1
ATOM 1065 C C . GLY A 1 128 ? 20.541 -4.456 22.087 1.00 85.62 128 GLY A C 1
ATOM 1066 O O . GLY A 1 128 ? 20.851 -5.146 21.119 1.00 85.62 128 GLY A O 1
ATOM 1067 N N . GLN A 1 129 ? 19.497 -4.749 22.866 1.00 88.94 129 GLN A N 1
ATOM 1068 C CA . GLN A 1 129 ? 18.581 -5.848 22.574 1.00 88.94 129 GLN A CA 1
ATOM 1069 C C . GLN A 1 129 ? 17.556 -5.405 21.534 1.00 88.94 129 GLN A C 1
ATOM 1071 O O . GLN A 1 129 ? 16.867 -4.400 21.721 1.00 88.94 129 GLN A O 1
ATOM 1076 N N . SER A 1 130 ? 17.438 -6.172 20.454 1.00 85.62 130 SER A N 1
ATOM 1077 C CA . SER A 1 130 ? 16.463 -5.922 19.390 1.00 85.62 130 SER A CA 1
ATOM 1078 C C . SER A 1 130 ? 15.196 -6.752 19.594 1.00 85.62 130 SER A C 1
ATOM 1080 O O . SER A 1 130 ? 15.249 -7.845 20.152 1.00 85.62 130 SER A O 1
ATOM 1082 N N . PHE A 1 131 ? 14.050 -6.244 19.142 1.00 80.00 131 PHE A N 1
ATOM 1083 C CA . PHE A 1 131 ? 12.792 -6.989 19.160 1.00 80.00 131 PHE A CA 1
ATOM 1084 C C . PHE A 1 131 ? 11.881 -6.565 18.006 1.00 80.00 131 PHE A C 1
ATOM 1086 O O . PHE A 1 131 ? 11.457 -5.411 17.919 1.00 80.00 131 PHE A O 1
ATOM 1093 N N . LEU A 1 132 ? 11.519 -7.512 17.135 1.00 81.25 132 LEU A N 1
ATOM 1094 C CA . LEU A 1 132 ? 10.739 -7.255 15.919 1.00 81.25 132 LEU A CA 1
ATOM 1095 C C . LEU A 1 132 ? 11.389 -6.163 15.045 1.00 81.25 132 LEU A C 1
ATOM 1097 O O . LEU A 1 132 ? 12.460 -6.369 14.493 1.00 81.25 132 LEU A O 1
ATOM 1101 N N . PHE A 1 133 ? 10.734 -5.009 14.898 1.00 73.69 133 PHE A N 1
ATOM 1102 C CA . PHE A 1 133 ? 11.224 -3.866 14.123 1.00 73.69 133 PHE A CA 1
ATOM 1103 C C . PHE A 1 133 ? 11.971 -2.828 14.983 1.00 73.69 133 PHE A C 1
ATOM 1105 O O . PHE A 1 133 ? 12.395 -1.797 14.463 1.00 73.69 133 PHE A O 1
ATOM 1112 N N . ILE A 1 134 ? 12.112 -3.089 16.287 1.00 81.94 134 ILE A N 1
ATOM 1113 C CA . ILE A 1 134 ? 12.821 -2.247 17.250 1.00 81.94 134 ILE A CA 1
ATOM 1114 C C . ILE A 1 134 ? 14.281 -2.691 17.286 1.00 81.94 134 ILE A C 1
ATOM 1116 O O . ILE A 1 134 ? 14.576 -3.837 17.623 1.00 81.94 134 ILE A O 1
ATOM 1120 N N . ASN A 1 135 ? 15.195 -1.772 16.982 1.00 83.94 135 ASN A N 1
ATOM 1121 C CA . ASN A 1 135 ? 16.627 -2.079 16.952 1.00 83.94 135 ASN A CA 1
ATOM 1122 C C . ASN A 1 135 ? 17.259 -2.126 18.352 1.00 83.94 135 ASN A C 1
ATOM 1124 O O . ASN A 1 135 ? 18.201 -2.878 18.566 1.00 83.94 135 ASN A O 1
ATOM 1128 N N . ASP A 1 136 ? 16.768 -1.305 19.283 1.00 87.88 136 ASP A N 1
ATOM 1129 C CA . ASP A 1 136 ? 17.318 -1.188 20.635 1.00 87.88 136 ASP A CA 1
ATOM 1130 C C . ASP A 1 136 ? 16.197 -0.874 21.634 1.00 87.88 136 ASP A C 1
ATOM 1132 O O . ASP A 1 136 ? 15.593 0.204 21.594 1.00 87.88 136 ASP A O 1
ATOM 1136 N N . LEU A 1 137 ? 15.916 -1.830 22.522 1.00 90.44 137 LEU A N 1
ATOM 1137 C CA . LEU A 1 137 ? 14.874 -1.746 23.542 1.00 90.44 137 LEU A CA 1
ATOM 1138 C C . LEU A 1 137 ? 15.132 -0.632 24.572 1.00 90.44 137 LEU A C 1
ATOM 1140 O O . LEU A 1 137 ? 14.178 -0.094 25.141 1.00 90.44 137 LEU A O 1
ATOM 1144 N N . SER A 1 138 ? 16.389 -0.237 24.801 1.00 91.31 138 SER A N 1
ATOM 1145 C CA . SER A 1 138 ? 16.722 0.798 25.789 1.00 91.31 138 SER A CA 1
ATOM 1146 C C . SER A 1 138 ? 16.629 2.227 25.245 1.00 91.31 138 SER A C 1
ATOM 1148 O O . SER A 1 138 ? 16.723 3.181 26.015 1.00 91.31 138 SER A O 1
ATOM 1150 N N . LYS A 1 139 ? 16.474 2.409 23.928 1.00 90.38 139 LYS A N 1
ATOM 1151 C CA . LYS A 1 139 ? 16.425 3.726 23.270 1.00 90.38 139 LYS A CA 1
ATOM 1152 C C . LYS A 1 139 ? 15.063 3.983 22.645 1.00 90.38 139 LYS A C 1
ATOM 1154 O O . LYS A 1 139 ? 14.269 3.063 22.460 1.00 90.38 139 LYS A O 1
ATOM 1159 N N . ALA A 1 140 ? 14.787 5.245 22.321 1.00 88.75 140 ALA A N 1
ATOM 1160 C CA . ALA A 1 140 ? 13.615 5.590 21.527 1.00 88.75 140 ALA A CA 1
ATOM 1161 C C . ALA A 1 140 ? 13.631 4.824 20.192 1.00 88.75 140 ALA A C 1
ATOM 1163 O O . ALA A 1 140 ? 14.679 4.687 19.557 1.00 88.75 140 ALA A O 1
ATOM 1164 N N . ASP A 1 141 ? 12.464 4.316 19.791 1.00 83.38 141 ASP A N 1
ATOM 1165 C CA . ASP A 1 141 ? 12.296 3.639 18.504 1.00 83.38 141 ASP A CA 1
ATOM 1166 C C . ASP A 1 141 ? 12.637 4.604 17.365 1.00 83.38 141 ASP A C 1
ATOM 1168 O O . ASP A 1 141 ? 12.251 5.765 17.408 1.00 83.38 141 ASP A O 1
ATOM 1172 N N . SER A 1 142 ? 13.345 4.130 16.345 1.00 80.25 142 SER A N 1
ATOM 1173 C CA . SER A 1 142 ? 13.704 4.939 15.186 1.00 80.25 142 SER A CA 1
ATOM 1174 C C . SER A 1 142 ? 13.608 4.090 13.933 1.00 80.25 142 SER A C 1
ATOM 1176 O O . SER A 1 142 ? 14.543 3.388 13.532 1.00 80.25 142 SER A O 1
ATOM 1178 N N . PHE A 1 143 ? 12.449 4.158 13.290 1.00 66.94 143 PHE A N 1
ATOM 1179 C CA . PHE A 1 143 ? 12.259 3.531 12.002 1.00 66.94 143 PHE A CA 1
ATOM 1180 C C . PHE A 1 143 ? 12.915 4.392 10.922 1.00 66.94 143 PHE A C 1
ATOM 1182 O O . PHE A 1 143 ? 12.578 5.565 10.743 1.00 66.94 143 PHE A O 1
ATOM 1189 N N . MET A 1 144 ? 13.885 3.803 10.217 1.00 55.81 144 MET A N 1
ATOM 1190 C CA . MET A 1 144 ? 14.683 4.470 9.176 1.00 55.81 144 MET A CA 1
ATOM 1191 C C . MET A 1 144 ? 15.383 5.758 9.655 1.00 55.81 144 MET A C 1
ATOM 1193 O O . MET A 1 144 ? 15.614 6.664 8.861 1.00 55.81 144 MET A O 1
ATOM 1197 N N . GLY A 1 145 ? 15.716 5.855 10.948 1.00 60.56 145 GLY A N 1
ATOM 1198 C CA . GLY A 1 145 ? 16.497 6.969 11.494 1.00 60.56 145 GLY A CA 1
ATOM 1199 C C . GLY 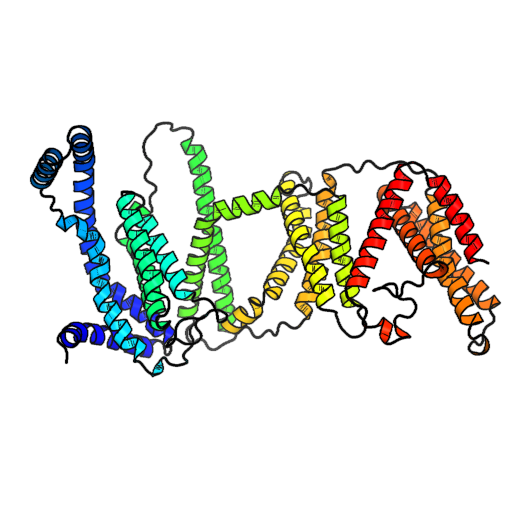A 1 145 ? 15.730 8.280 11.708 1.00 60.56 145 GLY A C 1
ATOM 1200 O O . GLY A 1 145 ? 16.350 9.258 12.117 1.00 60.56 145 GLY A O 1
ATOM 1201 N N . ALA A 1 146 ? 14.418 8.333 11.435 1.00 64.94 146 ALA A N 1
ATOM 1202 C CA . ALA A 1 146 ? 13.679 9.602 11.398 1.00 64.94 146 ALA A CA 1
ATOM 1203 C C . ALA A 1 146 ? 12.335 9.617 12.149 1.00 64.94 146 ALA A C 1
ATOM 1205 O O . ALA A 1 146 ? 11.920 10.683 12.602 1.00 64.94 146 ALA A O 1
ATOM 1206 N N . ILE A 1 147 ? 11.626 8.485 12.264 1.00 76.94 147 ILE A N 1
ATOM 1207 C CA . ILE A 1 147 ? 10.251 8.461 12.799 1.00 76.94 147 ILE A CA 1
ATOM 1208 C C . ILE A 1 147 ? 10.081 7.335 13.819 1.00 76.94 147 ILE A C 1
ATOM 1210 O O . ILE A 1 147 ? 10.445 6.189 13.556 1.00 76.94 147 ILE A O 1
ATOM 1214 N N . ASN A 1 148 ? 9.455 7.649 14.954 1.00 84.62 148 ASN A N 1
ATOM 1215 C CA . ASN A 1 148 ? 9.197 6.693 16.027 1.00 84.62 148 ASN A CA 1
ATOM 1216 C C . ASN A 1 148 ? 7.826 6.049 15.756 1.00 84.62 148 ASN A C 1
ATOM 1218 O O . ASN A 1 148 ? 6.792 6.723 15.829 1.00 84.62 148 ASN A O 1
ATOM 1222 N N . ILE A 1 149 ? 7.788 4.756 15.419 1.00 84.56 149 ILE A N 1
ATOM 1223 C CA . ILE A 1 149 ? 6.551 4.063 15.017 1.00 84.56 149 ILE A CA 1
ATOM 1224 C C . ILE A 1 149 ? 5.737 3.637 16.234 1.00 84.56 149 ILE A C 1
ATOM 1226 O O . ILE A 1 149 ? 4.508 3.759 16.221 1.00 84.56 149 ILE A O 1
ATOM 1230 N N . LEU A 1 150 ? 6.394 3.160 17.294 1.00 84.94 150 LEU A N 1
ATOM 1231 C CA . LEU A 1 150 ? 5.717 2.682 18.507 1.00 84.94 150 LEU A CA 1
ATOM 1232 C C . LEU A 1 150 ? 4.703 3.683 19.097 1.00 84.94 150 LEU A C 1
ATOM 1234 O O . LEU A 1 150 ? 3.561 3.279 19.323 1.00 84.94 150 LEU A O 1
ATOM 1238 N N . PRO A 1 151 ? 5.040 4.974 19.307 1.00 87.38 151 PRO A N 1
ATOM 1239 C CA . PRO A 1 151 ? 4.094 5.947 19.857 1.00 87.38 151 PRO A CA 1
ATOM 1240 C C . PRO A 1 151 ? 2.869 6.156 18.955 1.00 87.38 151 PRO A C 1
ATOM 1242 O O . PRO A 1 151 ? 1.749 6.351 19.440 1.00 87.38 151 PRO A O 1
ATOM 1245 N N . VAL A 1 152 ? 3.054 6.075 17.635 1.00 87.06 152 VAL A N 1
ATOM 1246 C CA . VAL A 1 152 ? 1.965 6.195 16.657 1.00 87.06 152 VAL A CA 1
ATOM 1247 C C . VAL A 1 152 ? 1.063 4.965 16.723 1.00 87.06 152 VAL A C 1
ATOM 1249 O O . VAL A 1 152 ? -0.154 5.106 16.836 1.00 87.06 152 VAL A O 1
ATOM 1252 N N . LEU A 1 153 ? 1.642 3.761 16.729 1.00 85.31 153 LEU A N 1
ATOM 1253 C CA . LEU A 1 153 ? 0.899 2.501 16.815 1.00 85.31 153 LEU A CA 1
ATOM 1254 C C . LEU A 1 153 ? 0.102 2.417 18.122 1.00 85.31 153 LEU A C 1
ATOM 1256 O O . LEU A 1 153 ? -1.101 2.151 18.106 1.00 85.31 153 LEU A O 1
ATOM 1260 N N . MET A 1 154 ? 0.747 2.739 19.241 1.00 88.94 154 MET A N 1
ATOM 1261 C CA . MET A 1 154 ? 0.129 2.899 20.555 1.00 88.94 154 MET A CA 1
ATOM 1262 C C . MET A 1 154 ? -1.092 3.824 20.504 1.00 88.94 154 MET A C 1
ATOM 1264 O O . MET A 1 154 ? -2.161 3.482 21.017 1.00 88.94 154 MET A O 1
ATOM 1268 N N . THR A 1 155 ? -0.941 4.992 19.875 1.00 87.88 155 THR A N 1
ATOM 1269 C CA . THR A 1 155 ? -2.008 5.992 19.746 1.00 87.88 155 THR A CA 1
ATOM 1270 C C . THR A 1 155 ? -3.149 5.488 18.875 1.00 87.88 155 THR A C 1
ATOM 1272 O O . THR A 1 155 ? -4.307 5.669 19.240 1.00 87.88 155 THR A O 1
ATOM 1275 N N . ILE A 1 156 ? -2.858 4.798 17.771 1.00 85.44 156 ILE A N 1
ATOM 1276 C CA . ILE A 1 156 ? -3.879 4.192 16.906 1.00 85.44 156 ILE A CA 1
ATOM 1277 C C . ILE A 1 156 ? -4.709 3.171 17.691 1.00 85.44 156 ILE A C 1
ATOM 1279 O O . ILE A 1 156 ? -5.937 3.248 17.676 1.00 85.44 156 ILE A O 1
ATOM 1283 N N . VAL A 1 157 ? -4.066 2.258 18.426 1.00 82.56 157 VAL A N 1
ATOM 1284 C CA . VAL A 1 157 ? -4.766 1.264 19.261 1.00 82.56 157 VAL A CA 1
ATOM 1285 C C . VAL A 1 157 ? -5.642 1.952 20.313 1.00 82.56 157 VAL A C 1
ATOM 1287 O O . VAL A 1 157 ? -6.795 1.561 20.532 1.00 82.56 157 VAL A O 1
ATOM 1290 N N . ASN A 1 158 ? -5.132 3.017 20.933 1.00 88.38 158 ASN A N 1
ATOM 1291 C CA . ASN A 1 158 ? -5.892 3.792 21.906 1.00 88.38 158 ASN A CA 1
ATOM 1292 C C . ASN A 1 158 ? -7.111 4.475 21.255 1.00 88.38 158 ASN A C 1
ATOM 1294 O O . ASN A 1 158 ? -8.228 4.338 21.744 1.00 88.38 158 ASN A O 1
ATOM 1298 N N . LEU A 1 159 ? -6.946 5.118 20.095 1.00 87.50 159 LEU A N 1
ATOM 1299 C CA . LEU A 1 159 ? -8.043 5.760 19.360 1.00 87.50 159 LEU A CA 1
ATOM 1300 C C . LEU A 1 159 ? -9.124 4.765 18.918 1.00 87.50 159 LEU A C 1
ATOM 1302 O O . LEU A 1 159 ? -10.312 5.085 18.992 1.00 87.50 159 LEU A O 1
ATOM 1306 N N . VAL A 1 160 ? -8.741 3.553 18.509 1.00 81.75 160 VAL A N 1
ATOM 1307 C CA . VAL A 1 160 ? -9.693 2.470 18.212 1.00 81.75 160 VAL A CA 1
ATOM 1308 C C . VAL A 1 160 ? -10.492 2.110 19.464 1.00 81.75 160 VAL A C 1
ATOM 1310 O O . VAL A 1 160 ? -11.720 2.034 19.418 1.00 81.75 160 VAL A O 1
ATOM 1313 N N . THR A 1 161 ? -9.819 1.963 20.604 1.00 84.31 161 THR A N 1
ATOM 1314 C CA . THR A 1 161 ? -10.478 1.692 21.889 1.00 84.31 161 THR A CA 1
ATOM 1315 C C . THR A 1 161 ? -11.452 2.813 22.260 1.00 84.31 161 THR A C 1
ATOM 1317 O O . THR A 1 161 ? -12.606 2.538 22.587 1.00 84.31 161 THR A O 1
ATOM 1320 N N . VAL A 1 162 ? -11.035 4.078 22.126 1.00 86.19 162 VAL A N 1
ATOM 1321 C CA . VAL A 1 162 ? -11.879 5.264 22.353 1.00 86.19 162 VAL A CA 1
ATOM 1322 C C . VAL A 1 162 ? -13.107 5.255 21.446 1.00 86.19 162 VAL A C 1
ATOM 1324 O O . VAL A 1 162 ? -14.212 5.548 21.906 1.00 86.19 162 VAL A O 1
ATOM 1327 N N . TYR A 1 163 ? -12.945 4.911 20.167 1.00 82.62 163 TYR A N 1
ATOM 1328 C CA . TYR A 1 163 ? -14.050 4.850 19.215 1.00 82.62 163 TYR A CA 1
ATOM 1329 C C . TYR A 1 163 ? -15.127 3.858 19.664 1.00 82.62 163 TYR A C 1
ATOM 1331 O O . TYR A 1 163 ? -16.288 4.246 19.804 1.00 82.62 163 TYR A O 1
ATOM 1339 N N . PHE A 1 164 ? -14.748 2.608 19.947 1.00 80.25 164 PHE A N 1
ATOM 1340 C CA . PHE A 1 164 ? -15.705 1.588 20.384 1.00 80.25 164 PHE A CA 1
ATOM 1341 C C . PHE A 1 164 ? -16.322 1.931 21.737 1.00 80.25 164 PHE A C 1
ATOM 1343 O O . PHE A 1 164 ? -17.530 1.814 21.920 1.00 80.25 164 PHE A O 1
ATOM 1350 N N . TYR A 1 165 ? -15.522 2.436 22.668 1.00 80.81 165 TYR A N 1
ATOM 1351 C CA . TYR A 1 165 ? -16.001 2.823 23.987 1.00 80.81 165 TYR A CA 1
ATOM 1352 C C . TYR A 1 165 ? -17.039 3.956 23.944 1.00 80.81 165 TYR A C 1
ATOM 1354 O O . TYR A 1 165 ? -18.011 3.948 24.698 1.00 80.81 165 TYR A O 1
ATOM 1362 N N . THR A 1 166 ? -16.869 4.917 23.033 1.00 80.62 166 THR A N 1
ATOM 1363 C CA . THR A 1 166 ? -17.724 6.112 22.934 1.00 80.62 166 THR A CA 1
ATOM 1364 C C . THR A 1 166 ? -18.786 6.034 21.839 1.00 80.62 166 THR A C 1
ATOM 1366 O O . THR A 1 166 ? -19.497 7.014 21.613 1.00 80.62 166 THR A O 1
ATOM 1369 N N . ILE A 1 167 ? -18.957 4.880 21.184 1.00 77.31 167 ILE A N 1
ATOM 1370 C CA . ILE A 1 167 ? -19.923 4.708 20.087 1.00 77.31 167 ILE A CA 1
ATOM 1371 C C . ILE A 1 167 ? -21.365 5.018 20.516 1.00 77.31 167 ILE A C 1
ATOM 1373 O O . ILE A 1 167 ? -22.135 5.601 19.757 1.00 77.31 167 ILE A O 1
ATOM 1377 N N . ASN A 1 168 ? -21.699 4.692 21.767 1.00 71.69 168 ASN A N 1
ATOM 1378 C CA . ASN A 1 168 ? -22.998 4.951 22.390 1.00 71.69 168 ASN A CA 1
ATOM 1379 C C . ASN A 1 168 ? -22.970 6.161 23.351 1.00 71.69 168 ASN A C 1
ATOM 1381 O O . ASN A 1 168 ? -23.936 6.383 24.082 1.00 71.69 168 ASN A O 1
ATOM 1385 N N . GLY A 1 169 ? -21.853 6.895 23.398 1.00 70.69 169 GLY A N 1
ATOM 1386 C CA . GLY A 1 169 ? -21.585 7.973 24.352 1.00 70.69 169 GLY A CA 1
ATOM 1387 C C . GLY A 1 169 ? -21.787 9.378 23.779 1.00 70.69 169 GLY A C 1
ATOM 1388 O O . GLY A 1 169 ? -22.171 9.573 22.624 1.00 70.69 169 GLY A O 1
ATOM 1389 N N . GLU A 1 170 ? -21.520 10.395 24.599 1.00 75.81 170 GLU A N 1
ATOM 1390 C CA . GLU A 1 170 ? -21.589 11.792 24.163 1.00 75.81 170 GLU A CA 1
ATOM 1391 C C . GLU A 1 170 ? -20.343 12.210 23.369 1.00 75.81 170 GLU A C 1
ATOM 1393 O O . GLU A 1 170 ? -19.211 11.852 23.696 1.00 75.81 170 GLU A O 1
ATOM 1398 N N . LYS A 1 171 ? -20.529 13.078 22.362 1.00 77.69 171 LYS A N 1
ATOM 1399 C CA . LYS A 1 171 ? -19.419 13.624 21.555 1.00 77.69 171 LYS A CA 1
ATOM 1400 C C . LYS A 1 171 ? -18.354 14.329 22.408 1.00 77.69 171 LYS A C 1
ATOM 1402 O O . LYS A 1 171 ? -17.177 14.283 22.065 1.00 77.69 171 LYS A O 1
ATOM 1407 N N . LYS A 1 172 ? -18.759 14.971 23.510 1.00 80.38 172 LYS A N 1
ATOM 1408 C CA . LYS A 1 172 ? -17.849 15.676 24.424 1.00 80.38 172 LYS A CA 1
ATOM 1409 C C . LYS A 1 172 ? -16.871 14.717 25.111 1.00 80.38 172 LYS A C 1
ATOM 1411 O O . LYS A 1 172 ? -15.684 15.019 25.163 1.00 80.38 172 LYS A O 1
ATOM 1416 N N . GLU A 1 173 ? -17.359 13.570 25.583 1.00 80.50 173 GLU A N 1
ATOM 1417 C CA . GLU A 1 173 ? -16.536 12.528 26.218 1.00 80.50 173 GLU A CA 1
ATOM 1418 C C . GLU A 1 173 ? -15.523 11.958 25.220 1.00 80.50 173 GLU A C 1
ATOM 1420 O O . GLU A 1 173 ? -14.330 11.900 25.510 1.00 80.50 173 GLU A O 1
ATOM 1425 N N . ARG A 1 174 ? -15.969 11.661 23.993 1.00 86.19 174 ARG A N 1
ATOM 1426 C CA . ARG A 1 174 ? -15.084 11.205 22.913 1.00 86.19 174 ARG A CA 1
ATOM 1427 C C . ARG A 1 174 ? -13.968 12.195 22.608 1.00 86.19 174 ARG A C 1
ATOM 1429 O O . ARG A 1 174 ? -12.807 11.804 22.552 1.00 86.19 174 ARG A O 1
ATOM 1436 N N . ASN A 1 175 ? -14.304 13.471 22.427 1.00 85.19 175 ASN A N 1
ATOM 1437 C CA . ASN A 1 175 ? -13.305 14.492 22.119 1.00 85.19 175 ASN A CA 1
ATOM 1438 C C . ASN A 1 175 ? -12.291 14.647 23.259 1.00 85.19 175 ASN A C 1
ATOM 1440 O O . ASN A 1 175 ? -11.102 14.777 22.993 1.00 85.19 175 ASN A O 1
ATOM 1444 N N . GLN A 1 176 ? -12.737 14.575 24.517 1.00 84.50 176 GLN A N 1
ATOM 1445 C CA . GLN A 1 176 ? -11.840 14.609 25.671 1.00 84.50 176 GLN A CA 1
ATOM 1446 C C . GLN A 1 176 ? -10.848 13.437 25.657 1.00 84.50 176 GLN A C 1
ATOM 1448 O O . GLN A 1 176 ? -9.655 13.651 25.852 1.00 84.50 176 GLN A O 1
ATOM 1453 N N . MET A 1 177 ? -11.309 12.215 25.378 1.00 86.25 177 MET A N 1
ATOM 1454 C CA . MET A 1 177 ? -10.433 11.039 25.296 1.00 86.25 177 MET A CA 1
ATOM 1455 C C . MET A 1 177 ? -9.443 11.119 24.124 1.00 86.25 177 MET A C 1
ATOM 1457 O O . MET A 1 177 ? -8.293 10.719 24.274 1.00 86.25 177 MET A O 1
ATOM 1461 N N . ILE A 1 178 ? -9.857 11.680 22.982 1.00 87.81 178 ILE A N 1
ATOM 1462 C CA . ILE A 1 178 ? -8.964 11.922 21.836 1.00 87.81 178 ILE A CA 1
ATOM 1463 C C . ILE A 1 178 ? -7.872 12.934 22.201 1.00 87.81 178 ILE A C 1
ATOM 1465 O O . ILE A 1 178 ? -6.707 12.706 21.888 1.00 87.81 178 ILE A O 1
ATOM 1469 N N . VAL A 1 179 ? -8.224 14.025 22.892 1.00 89.06 179 VAL A N 1
ATOM 1470 C CA . VAL A 1 179 ? -7.242 15.016 23.367 1.00 89.06 179 VAL A CA 1
ATOM 1471 C C . VAL A 1 179 ? -6.243 14.366 24.322 1.00 89.06 179 VAL A C 1
ATOM 1473 O O . VAL A 1 179 ? -5.045 14.576 24.171 1.00 89.06 179 VAL A O 1
ATOM 1476 N N . ILE A 1 180 ? -6.710 13.527 25.252 1.00 88.00 180 ILE A N 1
ATOM 1477 C CA . ILE A 1 180 ? -5.824 12.774 26.151 1.00 88.00 180 ILE A CA 1
ATOM 1478 C C . ILE A 1 180 ? -4.878 11.874 25.343 1.00 88.00 180 ILE A C 1
ATOM 1480 O O . ILE A 1 180 ? -3.674 11.908 25.574 1.00 88.00 180 ILE A O 1
ATOM 1484 N N . ALA A 1 181 ? -5.379 11.123 24.357 1.00 88.12 181 ALA A N 1
ATOM 1485 C CA . ALA A 1 181 ? -4.533 10.281 23.508 1.00 88.12 181 ALA A CA 1
ATOM 1486 C C . ALA A 1 181 ? -3.469 11.094 22.744 1.00 88.12 181 ALA A C 1
ATOM 1488 O O . ALA A 1 181 ? -2.319 10.668 22.668 1.00 88.12 181 ALA A O 1
ATOM 1489 N N . ALA A 1 182 ? -3.821 12.280 22.237 1.00 89.62 182 ALA A N 1
ATOM 1490 C CA . ALA A 1 182 ? -2.882 13.179 21.566 1.00 89.62 182 ALA A CA 1
ATOM 1491 C C . ALA A 1 182 ? -1.807 13.734 22.519 1.00 89.62 182 ALA A C 1
ATOM 1493 O O . ALA A 1 182 ? -0.637 13.802 22.150 1.00 89.62 182 ALA A O 1
ATOM 1494 N N . VAL A 1 183 ? -2.175 14.079 23.758 1.00 91.00 183 VAL A N 1
ATOM 1495 C CA . VAL A 1 183 ? -1.210 14.496 24.790 1.00 91.00 183 VAL A CA 1
ATOM 1496 C C . VAL A 1 183 ? -0.233 13.361 25.107 1.00 91.00 183 VAL A C 1
ATOM 1498 O O . VAL A 1 183 ? 0.972 13.593 25.153 1.00 91.00 183 VAL A O 1
ATOM 1501 N N . PHE A 1 184 ? -0.728 12.128 25.255 1.00 88.81 184 PHE A N 1
ATOM 1502 C CA . PHE A 1 184 ? 0.120 10.952 25.473 1.00 88.81 184 PHE A CA 1
ATOM 1503 C C . PHE A 1 184 ? 1.044 10.663 24.285 1.00 88.81 184 PHE A C 1
ATOM 1505 O O . PHE A 1 184 ? 2.190 10.289 24.504 1.00 88.81 184 PHE A O 1
ATOM 1512 N N . LEU A 1 185 ? 0.596 10.870 23.043 1.00 91.62 185 LEU A N 1
ATOM 1513 C CA . LEU A 1 185 ? 1.462 10.733 21.868 1.00 91.62 185 LEU A CA 1
ATOM 1514 C C . LEU A 1 185 ? 2.678 11.660 21.965 1.00 91.62 185 LEU A C 1
ATOM 1516 O O . LEU A 1 185 ? 3.799 11.203 21.779 1.00 91.62 185 LEU A O 1
ATOM 1520 N N . ILE A 1 186 ? 2.452 12.941 22.273 1.00 91.56 186 ILE A N 1
ATOM 1521 C CA . ILE A 1 186 ? 3.519 13.948 22.365 1.00 91.56 186 ILE A CA 1
ATOM 1522 C C . ILE A 1 186 ? 4.444 13.638 23.547 1.00 91.56 186 ILE A C 1
ATOM 1524 O O . ILE A 1 186 ? 5.662 13.657 23.399 1.00 91.56 186 ILE A O 1
ATOM 1528 N N . MET A 1 187 ? 3.869 13.324 24.709 1.00 90.50 187 MET A N 1
ATOM 1529 C CA . MET A 1 187 ? 4.622 13.068 25.937 1.00 90.50 187 MET A CA 1
ATOM 1530 C C . MET A 1 187 ? 5.484 11.803 25.848 1.00 90.50 187 MET A C 1
ATOM 1532 O O . MET A 1 187 ? 6.609 11.793 26.337 1.00 90.50 187 MET A O 1
ATOM 1536 N N . LEU A 1 188 ? 4.966 10.734 25.236 1.00 90.69 188 LEU A N 1
ATOM 1537 C CA . LEU A 1 188 ? 5.651 9.442 25.174 1.00 90.69 188 LEU A CA 1
ATOM 1538 C C . LEU A 1 188 ? 6.531 9.283 23.926 1.00 90.69 188 LEU A C 1
ATOM 1540 O O . LEU A 1 188 ? 7.199 8.261 23.802 1.00 90.69 188 LEU A O 1
ATOM 1544 N N . TYR A 1 189 ? 6.549 10.262 23.012 1.00 90.69 189 TYR A N 1
ATOM 1545 C CA . TYR A 1 189 ? 7.183 10.125 21.696 1.00 90.69 189 TYR A CA 1
ATOM 1546 C C . TYR A 1 189 ? 8.660 9.710 21.775 1.00 90.69 189 TYR A C 1
ATOM 1548 O O . TYR A 1 189 ? 9.086 8.849 21.012 1.00 90.69 189 TYR A O 1
ATOM 1556 N N . ASN A 1 190 ? 9.418 10.281 22.716 1.00 89.81 190 ASN A N 1
ATOM 1557 C CA . ASN A 1 190 ? 10.870 10.089 22.849 1.00 89.81 190 ASN A CA 1
ATOM 1558 C C . ASN A 1 190 ? 11.281 9.114 23.963 1.00 89.81 190 ASN A C 1
ATOM 1560 O O . ASN A 1 190 ? 12.459 9.052 24.306 1.00 89.81 190 ASN A O 1
ATOM 1564 N N . LEU A 1 191 ? 10.338 8.391 24.570 1.00 91.88 191 LEU A N 1
ATOM 1565 C CA . LEU A 1 191 ? 10.679 7.460 25.646 1.00 91.88 191 LEU A CA 1
ATOM 1566 C C . LEU A 1 191 ? 11.303 6.155 25.104 1.00 91.88 191 LEU A C 1
ATOM 1568 O O . LEU A 1 191 ? 11.153 5.851 23.916 1.00 91.88 191 LEU A O 1
ATOM 1572 N N . PRO A 1 192 ? 11.993 5.368 25.955 1.00 93.56 192 PRO A N 1
ATOM 1573 C CA . PRO A 1 192 ? 12.573 4.084 25.565 1.00 93.56 192 PRO A CA 1
ATOM 1574 C C . PRO A 1 192 ? 11.543 3.125 24.960 1.00 93.56 192 PRO A C 1
ATOM 1576 O O . PRO A 1 192 ? 10.440 2.949 25.488 1.00 93.56 192 PRO A O 1
ATOM 1579 N N . SER A 1 193 ? 11.912 2.463 23.868 1.00 92.50 193 SER A N 1
ATOM 1580 C CA . SER A 1 193 ? 11.031 1.582 23.102 1.00 92.50 193 SER A CA 1
ATOM 1581 C C . SER A 1 193 ? 10.522 0.391 23.923 1.00 92.50 193 SER A C 1
ATOM 1583 O O . SER A 1 193 ? 9.371 0.000 23.739 1.00 92.50 193 SER A O 1
ATOM 1585 N N . ALA A 1 194 ? 11.283 -0.110 24.906 1.00 93.50 194 ALA A N 1
ATOM 1586 C CA . ALA A 1 194 ? 10.815 -1.108 25.872 1.00 93.50 194 ALA A CA 1
ATOM 1587 C C . ALA A 1 194 ? 9.571 -0.646 26.647 1.00 93.50 194 ALA A C 1
ATOM 1589 O O . ALA A 1 194 ? 8.591 -1.386 26.773 1.00 93.50 194 ALA A O 1
ATOM 1590 N N . LEU A 1 195 ? 9.581 0.597 27.138 1.00 94.44 195 LEU A N 1
ATOM 1591 C CA . LEU A 1 195 ? 8.446 1.165 27.858 1.00 94.44 195 LEU A CA 1
ATOM 1592 C C . LEU A 1 195 ? 7.252 1.382 26.926 1.00 94.44 195 LEU A C 1
ATOM 1594 O O . LEU A 1 195 ? 6.112 1.087 27.295 1.00 94.44 195 LEU A O 1
ATOM 1598 N N . LEU A 1 196 ? 7.495 1.886 25.713 1.00 93.25 196 LEU A N 1
ATOM 1599 C CA . LEU A 1 196 ? 6.416 2.062 24.748 1.00 93.25 196 LEU A CA 1
ATOM 1600 C C . LEU A 1 196 ? 5.825 0.730 24.301 1.00 93.25 196 LEU A C 1
ATOM 1602 O O . LEU A 1 196 ? 4.615 0.661 24.099 1.00 93.25 196 LEU A O 1
ATOM 1606 N N . LEU A 1 197 ? 6.631 -0.321 24.165 1.00 92.88 197 LEU A N 1
ATOM 1607 C CA . LEU A 1 197 ? 6.159 -1.663 23.839 1.00 92.88 197 LEU A CA 1
ATOM 1608 C C . LEU A 1 197 ? 5.235 -2.171 24.950 1.00 92.88 197 LEU A C 1
ATOM 1610 O O . LEU A 1 197 ? 4.103 -2.572 24.670 1.00 92.88 197 LEU A O 1
ATOM 1614 N N . TYR A 1 198 ? 5.672 -2.045 26.209 1.00 94.50 198 TYR A N 1
ATOM 1615 C CA . TYR A 1 198 ? 4.869 -2.377 27.386 1.00 94.50 198 TYR A CA 1
ATOM 1616 C C . TYR A 1 198 ? 3.513 -1.652 27.375 1.00 94.50 198 TYR A C 1
ATOM 1618 O O . TYR A 1 198 ? 2.450 -2.261 27.542 1.00 94.50 198 TYR A O 1
ATOM 1626 N N . TRP A 1 199 ? 3.535 -0.340 27.139 1.00 93.56 199 TRP A N 1
ATOM 1627 C CA . TRP A 1 199 ? 2.333 0.487 27.159 1.00 93.56 199 TRP A CA 1
ATOM 1628 C C . TRP A 1 199 ? 1.416 0.244 25.953 1.00 93.56 199 TRP A C 1
ATOM 1630 O O . TRP A 1 199 ? 0.191 0.207 26.086 1.00 93.56 199 TRP A O 1
ATOM 1640 N N . THR A 1 200 ? 1.991 -0.002 24.777 1.00 91.94 200 THR A N 1
ATOM 1641 C CA . THR A 1 200 ? 1.253 -0.376 23.564 1.00 91.94 200 THR A CA 1
ATOM 1642 C C . THR A 1 200 ? 0.475 -1.663 23.786 1.00 91.94 200 THR A C 1
ATOM 1644 O O . THR A 1 200 ? -0.722 -1.718 23.505 1.00 91.94 200 THR A O 1
ATOM 1647 N N . LEU A 1 201 ? 1.120 -2.685 24.347 1.00 90.31 201 LEU A N 1
ATOM 1648 C CA . LEU A 1 201 ? 0.471 -3.960 24.635 1.00 90.31 201 LEU A CA 1
ATOM 1649 C C . LEU A 1 201 ? -0.594 -3.823 25.723 1.00 90.31 201 LEU A C 1
ATOM 1651 O O . LEU A 1 201 ? -1.663 -4.415 25.597 1.00 90.31 201 LEU A O 1
ATOM 1655 N N . ASN A 1 202 ? -0.395 -2.955 26.717 1.00 88.94 202 ASN A N 1
ATOM 1656 C CA . ASN A 1 202 ? -1.452 -2.618 27.675 1.00 88.94 202 ASN A CA 1
ATOM 1657 C C . ASN A 1 202 ? -2.681 -1.978 27.008 1.00 88.94 202 ASN A C 1
ATOM 1659 O O . ASN A 1 202 ? -3.813 -2.284 27.399 1.00 88.94 202 ASN A O 1
ATOM 1663 N N . ASN A 1 203 ? -2.494 -1.139 25.984 1.00 90.44 203 ASN A N 1
ATOM 1664 C CA . ASN A 1 203 ? -3.602 -0.596 25.191 1.00 90.44 203 ASN A CA 1
ATOM 1665 C C . ASN A 1 203 ? -4.287 -1.688 24.359 1.00 90.44 203 ASN A C 1
ATOM 1667 O O . ASN A 1 203 ? -5.516 -1.727 24.304 1.00 90.44 203 ASN A O 1
ATOM 1671 N N . VAL A 1 204 ? -3.521 -2.615 23.777 1.00 84.38 204 VAL A N 1
ATOM 1672 C CA . VAL A 1 204 ? -4.060 -3.772 23.041 1.00 84.38 204 VAL A CA 1
ATOM 1673 C C . VAL A 1 204 ? -4.891 -4.667 23.964 1.00 84.38 204 VAL A C 1
ATOM 1675 O O . VAL A 1 204 ? -6.033 -4.998 23.648 1.00 84.38 204 VAL A O 1
ATOM 1678 N N . PHE A 1 205 ? -4.382 -5.013 25.146 1.00 85.38 205 PHE A N 1
ATOM 1679 C CA . PHE A 1 205 ? -5.142 -5.793 26.123 1.00 85.38 205 PHE A CA 1
ATOM 1680 C C . PHE A 1 205 ? -6.340 -5.018 26.672 1.00 85.38 205 PHE A C 1
ATOM 1682 O O . PHE A 1 205 ? -7.383 -5.609 26.943 1.00 85.38 205 PHE A O 1
ATOM 1689 N N . SER A 1 206 ? -6.244 -3.692 26.775 1.00 83.94 206 SER A N 1
ATOM 1690 C CA . SER A 1 206 ? -7.388 -2.846 27.121 1.00 83.94 206 SER A CA 1
ATOM 1691 C C . SER A 1 206 ? -8.482 -2.867 26.059 1.00 83.94 206 SER A C 1
ATOM 1693 O O . SER A 1 206 ? -9.659 -2.938 26.412 1.00 83.94 206 SER A O 1
ATOM 1695 N N . PHE A 1 207 ? -8.112 -2.891 24.779 1.00 85.00 207 PHE A N 1
ATOM 1696 C CA . PHE A 1 207 ? -9.052 -3.119 23.689 1.00 85.00 207 PHE A CA 1
ATOM 1697 C C . PHE A 1 207 ? -9.709 -4.503 23.793 1.00 85.00 207 PHE A C 1
ATOM 1699 O O . PHE A 1 207 ? -10.934 -4.604 23.761 1.00 85.00 207 PHE A O 1
ATOM 1706 N N . PHE A 1 208 ? -8.927 -5.571 23.992 1.00 78.25 208 PHE A N 1
ATOM 1707 C CA . PHE A 1 208 ? -9.476 -6.925 24.133 1.00 78.25 208 PHE A CA 1
ATOM 1708 C C . PHE A 1 208 ? -10.388 -7.078 25.352 1.00 78.25 208 PHE A C 1
ATOM 1710 O O . PHE A 1 208 ? -11.429 -7.732 25.281 1.00 78.25 208 PHE A O 1
ATOM 1717 N N . ARG A 1 209 ? -10.054 -6.416 26.461 1.00 80.62 209 ARG A N 1
ATOM 1718 C CA . ARG A 1 209 ? -10.889 -6.386 27.663 1.00 80.62 209 ARG A CA 1
ATOM 1719 C C . ARG A 1 209 ? -12.291 -5.843 27.376 1.00 80.62 209 ARG A C 1
ATOM 1721 O O . ARG A 1 209 ? -13.242 -6.319 27.993 1.00 80.62 209 ARG A O 1
ATOM 1728 N N . LEU A 1 210 ? -12.447 -4.929 26.413 1.00 76.38 210 LEU A N 1
ATOM 1729 C CA . LEU A 1 210 ? -13.745 -4.361 26.038 1.00 76.38 210 LEU A CA 1
ATOM 1730 C C . LEU A 1 210 ? -14.744 -5.431 25.569 1.00 76.38 210 LEU A C 1
ATOM 1732 O O . LEU A 1 210 ? -15.941 -5.284 25.811 1.00 76.38 210 LEU A O 1
ATOM 1736 N N . PHE A 1 211 ? -14.275 -6.527 24.958 1.00 73.50 211 PHE A N 1
ATOM 1737 C CA . PHE A 1 211 ? -15.133 -7.654 24.564 1.00 73.50 211 PHE A CA 1
ATOM 1738 C C . PHE A 1 211 ? -15.754 -8.366 25.768 1.00 73.50 211 PHE A C 1
ATOM 1740 O O . PHE A 1 211 ? -16.862 -8.887 25.670 1.00 73.50 211 PHE A O 1
ATOM 1747 N N . ILE A 1 212 ? -15.053 -8.371 26.902 1.00 74.81 212 ILE A N 1
ATOM 1748 C CA . ILE A 1 212 ? -15.509 -8.996 28.144 1.00 74.81 212 ILE A CA 1
ATOM 1749 C C . ILE A 1 212 ? -16.377 -8.014 28.933 1.00 74.81 212 ILE A C 1
ATOM 1751 O O . ILE A 1 212 ? -17.443 -8.381 29.425 1.00 74.81 212 ILE A O 1
ATOM 1755 N N . THR A 1 213 ? -15.942 -6.758 29.062 1.00 76.62 213 THR A N 1
ATOM 1756 C CA . THR A 1 213 ? -16.618 -5.791 29.934 1.00 76.62 213 THR A CA 1
ATOM 1757 C C . THR A 1 213 ? -17.841 -5.166 29.274 1.00 76.62 213 THR A C 1
ATOM 1759 O O . THR A 1 213 ? -18.876 -5.027 29.931 1.00 76.62 213 THR A O 1
ATOM 1762 N N . ASN A 1 214 ? -17.758 -4.788 27.993 1.00 76.44 214 ASN A N 1
ATOM 1763 C CA . ASN A 1 214 ? -18.790 -4.018 27.292 1.00 76.44 214 ASN A CA 1
ATOM 1764 C C . ASN A 1 214 ? -19.105 -4.639 25.915 1.00 76.44 214 ASN A C 1
ATOM 1766 O O . ASN A 1 214 ? -19.029 -3.944 24.902 1.00 76.44 214 ASN A O 1
ATOM 1770 N N . PRO A 1 215 ? -19.496 -5.928 25.840 1.00 73.88 215 PRO A N 1
ATOM 1771 C CA . PRO A 1 215 ? -19.768 -6.610 24.569 1.00 73.88 215 PRO A CA 1
ATOM 1772 C C . PRO A 1 215 ? -20.839 -5.914 23.712 1.00 73.88 215 PRO A C 1
ATOM 1774 O O . PRO A 1 215 ? -20.877 -6.074 22.492 1.00 73.88 215 PRO A O 1
ATOM 1777 N N . GLU A 1 216 ? -21.724 -5.126 24.325 1.00 74.19 216 GLU A N 1
ATOM 1778 C CA . GLU A 1 216 ? -22.758 -4.350 23.646 1.00 74.19 216 GLU A CA 1
ATOM 1779 C C . GLU A 1 216 ? -22.227 -3.266 22.700 1.00 74.19 216 GLU A C 1
ATOM 1781 O O . GLU A 1 216 ? -22.944 -2.893 21.777 1.00 74.19 216 GLU A O 1
ATOM 1786 N N . VAL A 1 217 ? -20.995 -2.772 22.875 1.00 68.69 217 VAL A N 1
ATOM 1787 C CA . VAL A 1 217 ? -20.422 -1.752 21.972 1.00 68.69 217 VAL A CA 1
ATOM 1788 C C . VAL A 1 217 ? -20.068 -2.317 20.598 1.00 68.69 217 VAL A C 1
ATOM 1790 O O . VAL A 1 217 ? -19.994 -1.576 19.623 1.00 68.69 217 VAL A O 1
ATOM 1793 N N . PHE A 1 218 ? -19.906 -3.638 20.511 1.00 68.06 218 PHE A N 1
ATOM 1794 C CA . PHE A 1 218 ? -19.675 -4.358 19.260 1.00 68.06 218 PHE A CA 1
ATOM 1795 C C . PHE A 1 218 ? -20.986 -4.793 18.583 1.00 68.06 218 PHE A C 1
ATOM 1797 O O . PHE A 1 218 ? -20.966 -5.304 17.464 1.00 68.06 218 PHE A O 1
ATOM 1804 N N . LYS A 1 219 ? -22.143 -4.577 19.231 1.00 59.91 219 LYS A N 1
ATOM 1805 C CA . LYS A 1 219 ? -23.476 -4.814 18.660 1.00 59.91 219 LYS A CA 1
ATOM 1806 C C . LYS A 1 219 ? -24.020 -3.494 18.098 1.00 59.91 219 LYS A C 1
ATOM 1808 O O . LYS A 1 219 ? -24.179 -2.525 18.834 1.00 59.91 219 LYS A O 1
ATOM 1813 N N . ILE A 1 220 ? -24.340 -3.436 16.801 1.00 47.72 220 ILE A N 1
ATOM 1814 C CA . ILE A 1 220 ? -24.869 -2.211 16.172 1.00 47.72 220 ILE A CA 1
ATOM 1815 C C . ILE A 1 220 ? -26.266 -1.895 16.739 1.00 47.72 220 ILE A C 1
ATOM 1817 O O . ILE A 1 220 ? -27.234 -2.616 16.486 1.00 47.72 220 ILE A O 1
ATOM 1821 N N . LYS A 1 221 ? -26.376 -0.800 17.505 1.00 43.12 221 LYS A N 1
ATOM 1822 C CA . LYS A 1 221 ? -27.635 -0.283 18.066 1.00 43.12 221 LYS A CA 1
ATOM 1823 C C . LYS A 1 221 ? -28.437 0.427 16.961 1.00 43.12 221 LYS A C 1
ATOM 1825 O O . LYS A 1 221 ? -28.144 1.566 16.608 1.00 43.12 221 LYS A O 1
ATOM 1830 N N . ARG A 1 222 ? -29.456 -0.249 16.411 1.00 43.12 222 ARG A N 1
ATOM 1831 C CA . ARG A 1 222 ? -30.498 0.356 15.553 1.00 43.12 222 ARG A CA 1
ATOM 1832 C C . ARG A 1 222 ? -31.179 1.499 16.309 1.00 43.12 222 ARG A C 1
ATOM 1834 O O . ARG A 1 222 ? -31.775 1.259 17.356 1.00 43.12 222 ARG A O 1
ATOM 1841 N N . THR A 1 223 ? -31.143 2.717 15.779 1.00 35.88 223 THR A N 1
ATOM 1842 C CA . THR A 1 223 ? -32.122 3.746 16.158 1.00 35.88 223 THR A CA 1
ATOM 1843 C C . THR A 1 223 ? -33.337 3.592 15.244 1.00 35.88 223 THR A C 1
ATOM 1845 O O . THR A 1 223 ? -33.196 3.425 14.037 1.00 35.88 223 THR A O 1
ATOM 1848 N N . LEU A 1 224 ? -34.517 3.529 15.856 1.00 45.00 224 LEU A N 1
ATOM 1849 C CA . LEU A 1 224 ? -35.803 3.165 15.262 1.00 45.00 224 LEU A CA 1
ATOM 1850 C C . LEU A 1 224 ? -36.235 4.118 14.134 1.00 45.00 224 LEU A C 1
ATOM 1852 O O . LEU A 1 224 ? -36.369 5.317 14.352 1.00 45.00 224 LEU A O 1
ATOM 1856 N N . THR A 1 225 ? -36.535 3.567 12.958 1.00 34.16 225 THR A N 1
ATOM 1857 C CA . THR A 1 225 ? -37.633 3.998 12.071 1.00 34.16 225 THR A CA 1
ATOM 1858 C C . THR A 1 225 ? -37.969 2.836 11.128 1.00 34.16 225 THR A C 1
ATOM 1860 O O . THR A 1 225 ? -37.094 2.102 10.675 1.00 34.16 225 THR A O 1
ATOM 1863 N N . VAL A 1 226 ? -39.265 2.588 10.966 1.00 43.19 226 VAL A N 1
ATOM 1864 C CA . VAL A 1 226 ? -39.882 1.369 10.422 1.00 43.19 226 VAL A CA 1
ATOM 1865 C C . VAL A 1 226 ? -39.655 1.223 8.910 1.00 43.19 226 VAL A C 1
ATOM 1867 O O . VAL A 1 226 ? -39.970 2.145 8.168 1.00 43.19 226 VAL A O 1
ATOM 1870 N N . ASN A 1 227 ? -39.172 0.053 8.460 1.00 36.31 227 ASN A N 1
ATOM 1871 C CA . ASN A 1 227 ? -39.665 -0.655 7.263 1.00 36.31 227 ASN A CA 1
ATOM 1872 C C . ASN A 1 227 ? -39.018 -2.048 7.132 1.00 36.31 227 ASN A C 1
ATOM 1874 O O . ASN A 1 227 ? -37.827 -2.189 6.858 1.00 36.31 227 ASN A O 1
ATOM 1878 N N . THR A 1 228 ? -39.816 -3.096 7.337 1.00 40.78 228 THR A N 1
ATOM 1879 C CA . THR A 1 228 ? -39.386 -4.499 7.483 1.00 40.78 228 THR A CA 1
ATOM 1880 C C . THR A 1 228 ? -38.959 -5.177 6.174 1.00 40.78 228 THR A C 1
ATOM 1882 O O . THR A 1 228 ? -38.192 -6.131 6.225 1.00 40.78 228 THR A O 1
ATOM 1885 N N . GLN A 1 229 ? -39.363 -4.668 5.005 1.00 32.50 229 GLN A N 1
ATOM 1886 C CA . GLN A 1 229 ? -39.077 -5.299 3.702 1.00 32.50 229 GLN A CA 1
ATOM 1887 C C . GLN A 1 229 ? -37.700 -4.949 3.105 1.00 32.50 229 GLN A C 1
ATOM 1889 O O . GLN A 1 229 ? -37.114 -5.760 2.395 1.00 32.50 229 GLN A O 1
ATOM 1894 N N . VAL A 1 230 ? -37.127 -3.783 3.427 1.00 40.34 230 VAL A N 1
ATOM 1895 C CA . VAL A 1 230 ? -35.754 -3.425 2.999 1.00 40.34 230 VAL A CA 1
ATOM 1896 C C . VAL A 1 230 ? -34.707 -4.192 3.824 1.00 40.34 230 VAL A C 1
ATOM 1898 O O . VAL A 1 230 ? -33.610 -4.490 3.354 1.00 40.34 230 VAL A O 1
ATOM 1901 N N . ILE A 1 231 ? -35.079 -4.591 5.046 1.00 34.59 231 ILE A N 1
ATOM 1902 C CA . ILE A 1 231 ? -34.200 -5.246 6.017 1.00 34.59 231 ILE A CA 1
ATOM 1903 C C . ILE A 1 231 ? -33.794 -6.658 5.582 1.00 34.59 231 ILE A C 1
ATOM 1905 O O . ILE A 1 231 ? -32.638 -7.009 5.774 1.00 34.59 231 ILE A O 1
ATOM 1909 N N . GLU A 1 232 ? -34.663 -7.473 4.980 1.00 31.17 232 GLU A N 1
ATOM 1910 C CA . GLU A 1 232 ? -34.265 -8.824 4.534 1.00 31.17 232 GLU A CA 1
ATOM 1911 C C . GLU A 1 232 ? -33.252 -8.792 3.374 1.00 31.17 232 GLU A C 1
ATOM 1913 O O . GLU A 1 232 ? -32.306 -9.589 3.333 1.00 31.17 232 GLU A O 1
ATOM 1918 N N . LEU A 1 233 ? -33.378 -7.806 2.482 1.00 36.03 233 LEU A N 1
ATOM 1919 C CA . LEU A 1 233 ? -32.451 -7.579 1.369 1.00 36.03 233 LEU A CA 1
ATOM 1920 C C . LEU A 1 233 ? -31.105 -6.999 1.837 1.00 36.03 233 LEU A C 1
ATOM 1922 O O . LEU A 1 233 ? -30.051 -7.409 1.351 1.00 36.03 233 LEU A O 1
ATOM 1926 N N . GLU A 1 234 ? -31.091 -6.109 2.833 1.00 37.03 234 GLU A N 1
ATOM 1927 C CA . GLU A 1 234 ? -29.831 -5.610 3.399 1.00 37.03 234 GLU A CA 1
ATOM 1928 C C . GLU A 1 234 ? -29.147 -6.625 4.327 1.00 37.03 234 GLU A C 1
ATOM 1930 O O . GLU A 1 234 ? -27.919 -6.736 4.304 1.00 37.03 234 GLU A O 1
ATOM 1935 N N . MET A 1 235 ? -29.915 -7.404 5.097 1.00 28.94 235 MET A N 1
ATOM 1936 C CA . MET A 1 235 ? -29.416 -8.380 6.075 1.00 28.94 235 MET A CA 1
ATOM 1937 C C . MET A 1 235 ? -28.790 -9.610 5.405 1.00 28.94 235 MET A C 1
ATOM 1939 O O . MET A 1 235 ? -27.785 -10.120 5.902 1.00 28.94 235 MET A O 1
ATOM 1943 N N . SER A 1 236 ? -29.294 -10.027 4.239 1.00 35.84 236 SER A N 1
ATOM 1944 C CA . SER A 1 236 ? -28.623 -11.013 3.377 1.00 35.84 236 SER A CA 1
ATOM 1945 C C . SER A 1 236 ? -27.306 -10.461 2.811 1.00 35.84 236 SER A C 1
ATOM 1947 O O . SER A 1 236 ? -26.261 -11.094 2.972 1.00 35.84 236 SER A O 1
ATOM 1949 N N . SER A 1 237 ? -27.309 -9.226 2.292 1.00 41.66 237 SER A N 1
ATOM 1950 C CA . SER A 1 237 ? -26.099 -8.574 1.763 1.00 41.66 237 SER A CA 1
ATOM 1951 C C . SER A 1 237 ? -25.029 -8.291 2.833 1.00 41.66 237 SER A C 1
ATOM 1953 O O . SER A 1 237 ? -23.837 -8.238 2.530 1.00 41.66 237 SER A O 1
ATOM 1955 N N . PHE A 1 238 ? -25.428 -8.089 4.093 1.00 42.31 238 PHE A N 1
ATOM 1956 C CA . PHE A 1 238 ? -24.523 -7.825 5.214 1.00 42.31 238 PHE A CA 1
ATOM 1957 C C . PHE A 1 238 ? -23.940 -9.116 5.795 1.00 42.31 238 PHE A C 1
ATOM 1959 O O . PHE A 1 238 ? -22.741 -9.176 6.065 1.00 42.31 238 PHE A O 1
ATOM 1966 N N . LYS A 1 239 ? -24.755 -10.172 5.927 1.00 43.53 239 LYS A N 1
ATOM 1967 C CA . LYS A 1 239 ? -24.278 -11.508 6.310 1.00 43.53 239 LYS A CA 1
ATOM 1968 C C . LYS A 1 239 ? -23.265 -12.024 5.283 1.00 43.53 239 LYS A C 1
ATOM 1970 O O . LYS A 1 239 ? -22.221 -12.535 5.673 1.00 43.53 239 LYS A O 1
ATOM 1975 N N . GLU A 1 240 ? -23.501 -11.780 3.993 1.00 48.59 240 GLU A N 1
ATOM 1976 C CA . GLU A 1 240 ? -22.516 -12.034 2.937 1.00 48.59 240 GLU A CA 1
ATOM 1977 C C . GLU A 1 240 ? -21.243 -11.194 3.098 1.00 48.59 240 GLU A C 1
ATOM 1979 O O . GLU A 1 240 ? -20.152 -11.750 3.004 1.00 48.59 240 GLU A O 1
ATOM 1984 N N . ARG A 1 241 ? -21.330 -9.891 3.404 1.00 49.94 241 ARG A N 1
ATOM 1985 C CA . ARG A 1 241 ? -20.144 -9.040 3.642 1.00 49.94 241 ARG A CA 1
ATOM 1986 C C . ARG A 1 241 ? -19.312 -9.493 4.845 1.00 49.94 241 ARG A C 1
ATOM 1988 O O . ARG A 1 241 ? -18.092 -9.533 4.727 1.00 49.94 241 ARG A O 1
ATOM 1995 N N . LEU A 1 242 ? -19.951 -9.885 5.949 1.00 45.59 242 LEU A N 1
ATOM 1996 C CA . LEU A 1 242 ? -19.287 -10.382 7.161 1.00 45.59 242 LEU A CA 1
ATOM 1997 C C . LEU A 1 242 ? -18.658 -11.768 6.945 1.00 45.59 242 LEU A C 1
ATOM 1999 O O . LEU A 1 242 ? -17.535 -12.024 7.364 1.00 45.59 242 LEU A O 1
ATOM 2003 N N . ILE A 1 243 ? -19.355 -12.668 6.246 1.00 50.69 243 ILE A N 1
ATOM 2004 C CA . ILE A 1 243 ? -18.813 -13.984 5.877 1.00 50.69 243 ILE A CA 1
ATOM 2005 C C . ILE A 1 243 ? -17.639 -13.819 4.903 1.00 50.69 243 ILE A C 1
ATOM 2007 O O . ILE A 1 243 ? -16.639 -14.524 5.011 1.00 50.69 243 ILE A O 1
ATOM 2011 N N . THR A 1 244 ? -17.723 -12.868 3.969 1.00 50.53 244 THR A N 1
ATOM 2012 C CA . THR A 1 244 ? -16.641 -12.585 3.016 1.00 50.53 244 THR A CA 1
ATOM 2013 C C . THR A 1 244 ? -15.439 -11.931 3.705 1.00 50.53 244 THR A C 1
ATOM 2015 O O . THR A 1 244 ? -14.309 -12.278 3.379 1.00 50.53 244 THR A O 1
ATOM 2018 N N . SER A 1 245 ? -15.644 -11.057 4.698 1.00 54.72 245 SER A N 1
ATOM 2019 C CA . SER A 1 245 ? -14.552 -10.468 5.485 1.00 54.72 245 SER A CA 1
ATOM 2020 C C . SER A 1 245 ? -13.892 -11.501 6.408 1.00 54.72 245 SER A C 1
ATOM 2022 O O . SER A 1 245 ? -12.668 -11.570 6.467 1.00 54.72 245 SER A O 1
ATOM 2024 N N . LEU A 1 246 ? -14.667 -12.386 7.043 1.00 51.16 246 LEU A N 1
ATOM 2025 C CA . LEU A 1 246 ? -14.124 -13.488 7.843 1.00 51.16 246 LEU A CA 1
ATOM 2026 C C . LEU A 1 246 ? -13.294 -14.461 6.996 1.00 51.16 246 LEU A C 1
ATOM 2028 O O . LEU A 1 246 ? -12.250 -14.916 7.451 1.00 51.16 246 LEU A O 1
ATOM 2032 N N . LYS A 1 247 ? -13.686 -14.728 5.742 1.00 55.75 247 LYS A N 1
ATOM 2033 C CA . LYS A 1 247 ? -12.857 -15.507 4.803 1.00 55.75 247 LYS A CA 1
ATOM 2034 C C . LYS A 1 247 ? -11.488 -14.861 4.569 1.00 55.75 247 LYS A C 1
ATOM 2036 O O . LYS A 1 247 ? -10.501 -15.583 4.525 1.00 55.75 247 LYS A O 1
ATOM 2041 N N . VAL A 1 248 ? -11.407 -13.531 4.469 1.00 55.91 248 VAL A N 1
ATOM 2042 C CA . VAL A 1 248 ? -10.124 -12.809 4.333 1.00 55.91 248 VAL A CA 1
ATOM 2043 C C . VAL A 1 248 ? -9.262 -12.988 5.582 1.00 55.91 248 VAL A C 1
ATOM 2045 O O . VAL A 1 248 ? -8.077 -13.278 5.455 1.00 55.91 248 VAL A O 1
ATOM 2048 N N . PHE A 1 249 ? -9.852 -12.895 6.778 1.00 61.41 249 PHE A N 1
ATOM 2049 C CA . PHE A 1 249 ? -9.147 -13.193 8.027 1.00 61.41 249 PHE A CA 1
ATOM 2050 C C . PHE A 1 249 ? -8.600 -14.626 8.052 1.00 61.41 249 PHE A C 1
ATOM 2052 O O . PHE A 1 249 ? -7.420 -14.814 8.329 1.00 61.41 249 PHE A O 1
ATOM 2059 N N . TYR A 1 250 ? -9.422 -15.625 7.716 1.00 55.09 250 TYR A N 1
ATOM 2060 C CA . TYR A 1 250 ? -8.983 -17.022 7.682 1.00 55.09 250 TYR A CA 1
ATOM 2061 C C . TYR A 1 250 ? -7.881 -17.259 6.650 1.00 55.09 250 TYR A C 1
ATOM 2063 O O . TYR A 1 250 ? -6.928 -17.964 6.951 1.00 55.09 250 TYR A O 1
ATOM 2071 N N . ILE A 1 251 ? -7.968 -16.651 5.464 1.00 62.84 251 ILE A N 1
ATOM 2072 C CA . ILE A 1 251 ? -6.923 -16.755 4.436 1.00 62.84 251 ILE A CA 1
ATOM 2073 C C . ILE A 1 251 ? -5.608 -16.155 4.941 1.00 62.84 251 ILE A C 1
ATOM 2075 O O . ILE A 1 251 ? -4.569 -16.792 4.803 1.00 62.84 251 ILE A O 1
ATOM 2079 N N . LEU A 1 252 ? -5.649 -14.967 5.557 1.00 55.91 252 LEU A N 1
ATOM 2080 C CA . LEU A 1 252 ? -4.464 -14.331 6.139 1.00 55.91 252 LEU A CA 1
ATOM 2081 C C . LEU A 1 252 ? -3.878 -15.185 7.268 1.00 55.91 252 LEU A C 1
ATOM 2083 O O . LEU A 1 252 ? -2.691 -15.490 7.242 1.00 55.91 252 LEU A O 1
ATOM 2087 N N . ALA A 1 253 ? -4.714 -15.638 8.202 1.00 54.09 253 ALA A N 1
ATOM 2088 C CA . ALA A 1 253 ? -4.301 -16.480 9.318 1.00 54.09 253 ALA A CA 1
ATOM 2089 C C . ALA A 1 253 ? -3.670 -17.796 8.842 1.00 54.09 253 ALA A C 1
ATOM 2091 O O . ALA A 1 253 ? -2.599 -18.163 9.312 1.00 54.09 253 ALA A O 1
ATOM 2092 N N . ILE A 1 254 ? -4.289 -18.478 7.875 1.00 59.66 254 ILE A N 1
ATOM 2093 C CA . ILE A 1 254 ? -3.766 -19.722 7.300 1.00 59.66 254 ILE A CA 1
ATOM 2094 C C . ILE A 1 254 ? -2.446 -19.464 6.572 1.00 59.66 254 ILE A C 1
ATOM 2096 O O . ILE A 1 254 ? -1.495 -20.206 6.782 1.00 59.66 254 ILE A O 1
ATOM 2100 N N . ALA A 1 255 ? -2.354 -18.409 5.758 1.00 57.91 255 ALA A N 1
ATOM 2101 C CA . ALA A 1 255 ? -1.127 -18.073 5.041 1.00 57.91 255 ALA A CA 1
ATOM 2102 C C . ALA A 1 255 ? 0.033 -17.785 6.005 1.00 57.91 255 ALA A C 1
ATOM 2104 O O . ALA A 1 255 ? 1.109 -18.358 5.857 1.00 57.91 255 ALA A O 1
ATOM 2105 N N . PHE A 1 256 ? -0.195 -16.961 7.031 1.00 59.78 256 PHE A N 1
ATOM 2106 C CA . PHE A 1 256 ? 0.820 -16.667 8.039 1.00 59.78 256 PHE A CA 1
ATOM 2107 C C . PHE A 1 256 ? 1.206 -17.907 8.850 1.00 59.78 256 PHE A C 1
ATOM 2109 O O . PHE A 1 256 ? 2.390 -18.111 9.100 1.00 59.78 256 PHE A O 1
ATOM 2116 N N . VAL A 1 257 ? 0.251 -18.771 9.208 1.00 63.16 257 VAL A N 1
ATOM 2117 C CA . VAL A 1 257 ? 0.546 -20.041 9.888 1.00 63.16 257 VAL A CA 1
ATOM 2118 C C . VAL A 1 257 ? 1.367 -20.969 8.994 1.00 63.16 257 VAL A C 1
ATOM 2120 O O . VAL A 1 257 ? 2.363 -21.503 9.464 1.00 63.16 257 VAL A O 1
ATOM 2123 N N . ILE A 1 258 ? 1.028 -21.120 7.709 1.00 62.22 258 ILE A N 1
ATOM 2124 C CA . ILE A 1 258 ? 1.807 -21.929 6.755 1.00 62.22 258 ILE A CA 1
ATOM 2125 C C . ILE A 1 258 ? 3.241 -21.405 6.639 1.00 62.22 258 ILE A C 1
ATOM 2127 O O . ILE A 1 258 ? 4.176 -22.200 6.643 1.00 62.22 258 ILE A O 1
ATOM 2131 N N . ILE A 1 259 ? 3.427 -20.083 6.589 1.00 58.97 259 ILE A N 1
ATOM 2132 C CA . ILE A 1 259 ? 4.757 -19.460 6.555 1.00 58.97 259 ILE A CA 1
ATOM 2133 C C . ILE A 1 259 ? 5.557 -19.816 7.817 1.00 58.97 259 ILE A C 1
ATOM 2135 O O . ILE A 1 259 ? 6.711 -20.223 7.705 1.00 58.97 259 ILE A O 1
ATOM 2139 N N . GLN A 1 260 ? 4.949 -19.728 9.006 1.00 62.62 260 GLN A N 1
ATOM 2140 C CA . GLN A 1 260 ? 5.629 -20.080 10.261 1.00 62.62 260 GLN A CA 1
ATOM 2141 C C . GLN A 1 260 ? 5.889 -21.588 10.397 1.00 62.62 260 GLN A C 1
ATOM 2143 O O . GLN A 1 260 ? 6.921 -21.982 10.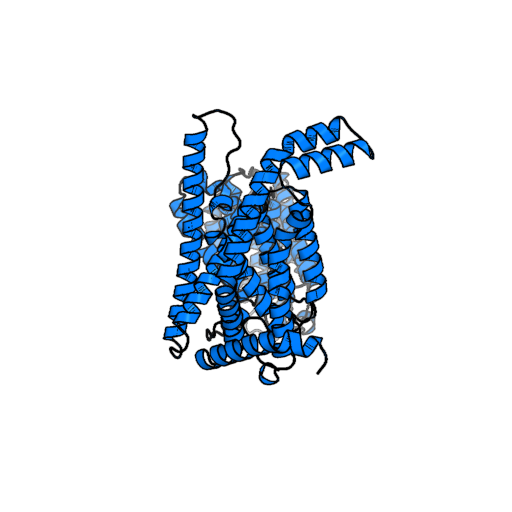932 1.00 62.62 260 GLN A O 1
ATOM 2148 N N . VAL A 1 261 ? 4.989 -22.437 9.890 1.00 61.75 261 VAL A N 1
ATOM 2149 C CA . VAL A 1 261 ? 5.184 -23.895 9.833 1.00 61.75 261 VAL A CA 1
ATOM 2150 C C . VAL A 1 261 ? 6.341 -24.245 8.904 1.00 61.75 261 VAL A C 1
ATOM 2152 O O . VAL A 1 261 ? 7.219 -25.004 9.294 1.00 61.75 261 VAL A O 1
ATOM 2155 N N . ASN A 1 262 ? 6.387 -23.656 7.709 1.00 61.03 262 ASN A N 1
ATOM 2156 C CA . ASN A 1 262 ? 7.484 -23.860 6.766 1.00 61.03 262 ASN A CA 1
ATOM 2157 C C . ASN A 1 262 ? 8.831 -23.398 7.343 1.00 61.03 262 ASN A C 1
ATOM 2159 O O . ASN A 1 262 ? 9.846 -24.056 7.148 1.00 61.03 262 ASN A O 1
ATOM 2163 N N . TRP A 1 263 ? 8.843 -22.294 8.094 1.00 56.84 263 TRP A N 1
ATOM 2164 C CA . TRP A 1 263 ? 10.040 -21.829 8.792 1.00 56.84 263 TRP A CA 1
ATOM 2165 C C . TRP A 1 263 ? 10.506 -22.810 9.875 1.00 56.84 263 TRP A C 1
ATOM 2167 O O . TRP A 1 263 ? 11.684 -23.161 9.915 1.00 56.84 263 TRP A O 1
ATOM 2177 N N . ALA A 1 264 ? 9.577 -23.292 10.707 1.00 59.41 264 ALA A N 1
ATOM 2178 C CA . ALA A 1 264 ? 9.866 -24.223 11.797 1.00 59.41 264 ALA A CA 1
ATOM 2179 C C . ALA A 1 264 ? 10.350 -25.596 11.314 1.00 59.41 264 ALA A C 1
ATOM 2181 O O . ALA A 1 264 ? 11.086 -26.264 12.025 1.00 59.41 264 ALA A O 1
ATOM 2182 N N . LEU A 1 265 ? 9.965 -26.014 10.105 1.00 58.44 265 LEU A N 1
ATOM 2183 C CA . LEU A 1 265 ? 10.495 -27.228 9.477 1.00 58.44 265 LEU A CA 1
ATOM 2184 C C . LEU A 1 265 ? 11.966 -27.088 9.052 1.00 58.44 265 LEU A C 1
ATOM 2186 O O . LEU A 1 265 ? 12.651 -28.098 8.916 1.00 58.44 265 LEU A O 1
ATOM 2190 N N . ASN A 1 266 ? 12.447 -25.856 8.862 1.00 54.91 266 ASN A N 1
ATOM 2191 C CA . ASN A 1 266 ? 13.800 -25.556 8.390 1.00 54.91 266 ASN A CA 1
ATOM 2192 C C . ASN A 1 266 ? 14.752 -25.072 9.509 1.00 54.91 266 ASN A C 1
ATOM 2194 O O . ASN A 1 266 ? 15.931 -24.870 9.232 1.00 54.91 266 ASN A O 1
ATOM 2198 N N . HIS A 1 267 ? 14.270 -24.891 10.748 1.00 56.50 267 HIS A N 1
ATOM 2199 C CA . HIS A 1 267 ? 15.029 -24.380 11.906 1.00 56.50 267 HIS A CA 1
ATOM 2200 C C . HIS A 1 267 ? 14.710 -25.180 13.190 1.00 56.50 267 HIS A C 1
ATOM 2202 O O . HIS A 1 267 ? 13.857 -26.064 13.184 1.00 56.50 267 HIS A O 1
ATOM 2208 N N . THR A 1 268 ? 15.399 -24.913 14.307 1.00 57.16 268 THR A N 1
ATOM 2209 C CA . THR A 1 268 ? 15.127 -25.566 15.604 1.00 57.16 268 THR A CA 1
ATOM 2210 C C . THR A 1 268 ? 13.733 -25.205 16.147 1.00 57.16 268 THR A C 1
ATOM 2212 O O . THR A 1 268 ? 13.262 -24.081 15.999 1.00 57.16 268 THR A O 1
ATOM 2215 N N . TYR A 1 269 ? 13.058 -26.162 16.798 1.00 55.97 269 TYR A N 1
ATOM 2216 C CA . TYR A 1 269 ? 11.649 -26.066 17.236 1.00 55.97 269 TYR A CA 1
ATOM 2217 C C . TYR A 1 269 ? 11.370 -25.086 18.394 1.00 55.97 269 TYR A C 1
ATOM 2219 O O . TYR A 1 269 ? 10.227 -24.990 18.863 1.00 55.97 269 TYR A O 1
ATOM 2227 N N . ASP A 1 270 ? 12.377 -24.355 18.869 1.00 47.31 270 ASP A N 1
ATOM 2228 C CA . ASP A 1 270 ? 12.213 -23.429 19.982 1.00 47.31 270 ASP A CA 1
ATOM 2229 C C . ASP A 1 270 ? 11.246 -22.294 19.588 1.00 47.31 270 ASP A C 1
ATOM 2231 O O . ASP A 1 270 ? 11.357 -21.675 18.530 1.00 47.31 270 ASP A O 1
ATOM 2235 N N . LEU A 1 271 ? 10.246 -22.030 20.443 1.00 57.12 271 LEU A N 1
ATOM 2236 C CA . LEU A 1 271 ? 9.242 -20.955 20.305 1.00 57.12 271 LEU A CA 1
ATOM 2237 C C . LEU A 1 271 ? 8.172 -21.131 19.195 1.00 57.12 271 LEU A C 1
ATOM 2239 O O . LEU A 1 271 ? 7.438 -20.182 18.900 1.00 57.12 271 LEU A O 1
ATOM 2243 N N . PHE A 1 272 ? 7.982 -22.332 18.631 1.00 56.69 272 PHE A N 1
ATOM 2244 C CA . PHE A 1 272 ? 6.972 -22.604 17.584 1.00 56.69 272 PHE A CA 1
ATOM 2245 C C . PHE A 1 272 ? 5.544 -22.135 17.937 1.00 56.69 272 PHE A C 1
ATOM 2247 O O . PHE A 1 272 ? 4.887 -21.440 17.157 1.00 56.69 272 PHE A O 1
ATOM 2254 N N . ALA A 1 273 ? 5.073 -22.458 19.146 1.00 55.81 273 ALA A N 1
ATOM 2255 C CA . ALA A 1 273 ? 3.739 -22.073 19.612 1.00 55.81 273 ALA A CA 1
ATOM 2256 C C . ALA A 1 273 ? 3.574 -20.545 19.740 1.00 55.81 273 ALA A C 1
ATOM 2258 O O . ALA A 1 273 ? 2.510 -20.001 19.435 1.00 55.81 273 ALA A O 1
ATOM 2259 N N . LEU A 1 274 ? 4.640 -19.841 20.136 1.00 55.94 274 LEU A N 1
ATOM 2260 C CA . LEU A 1 274 ? 4.657 -18.383 20.258 1.00 55.94 274 LEU A CA 1
ATOM 2261 C C . LEU A 1 274 ? 4.593 -17.713 18.877 1.00 55.94 274 LEU A C 1
ATOM 2263 O O . LEU A 1 274 ? 3.838 -16.760 18.686 1.00 55.94 274 LEU A O 1
ATOM 2267 N N . ARG A 1 275 ? 5.323 -18.249 17.892 1.00 58.62 275 ARG A N 1
ATOM 2268 C CA . ARG A 1 275 ? 5.317 -17.755 16.505 1.00 58.62 275 ARG A CA 1
ATOM 2269 C C . ARG A 1 275 ? 3.949 -17.906 15.844 1.00 58.62 275 ARG A C 1
ATOM 2271 O O . ARG A 1 275 ? 3.485 -16.972 15.193 1.00 58.62 275 ARG A O 1
ATOM 2278 N N . ILE A 1 276 ? 3.255 -19.022 16.081 1.00 66.19 276 ILE A N 1
ATOM 2279 C CA . ILE A 1 276 ? 1.855 -19.193 15.659 1.00 66.19 276 ILE A CA 1
ATOM 2280 C C . ILE A 1 276 ? 0.951 -18.154 16.338 1.00 66.19 276 ILE A C 1
ATOM 2282 O O . ILE A 1 276 ? 0.119 -17.532 15.675 1.00 66.19 276 ILE A O 1
ATOM 2286 N N . GLY A 1 277 ? 1.133 -17.913 17.641 1.00 58.75 277 GLY A N 1
ATOM 2287 C CA . GLY A 1 277 ? 0.385 -16.892 18.378 1.00 58.75 277 GLY A CA 1
ATOM 2288 C C . GLY A 1 277 ? 0.566 -15.478 17.809 1.00 58.75 277 GLY A C 1
ATOM 2289 O O . GLY A 1 277 ? -0.415 -14.760 17.607 1.00 58.75 277 GLY A O 1
ATOM 2290 N N . LEU A 1 278 ? 1.802 -15.095 17.479 1.00 54.66 278 LEU A N 1
ATOM 2291 C CA . LEU A 1 278 ? 2.123 -13.803 16.862 1.00 54.66 278 LEU A CA 1
ATOM 2292 C C . LEU A 1 278 ? 1.583 -13.689 15.431 1.00 54.66 278 LEU A C 1
ATOM 2294 O O . LEU A 1 278 ? 1.004 -12.664 15.081 1.00 54.66 278 LEU A O 1
ATOM 2298 N N . ALA A 1 279 ? 1.691 -14.747 14.625 1.00 56.53 279 ALA A N 1
ATOM 2299 C CA . ALA A 1 279 ? 1.109 -14.819 13.284 1.00 56.53 279 ALA A CA 1
ATOM 2300 C C . ALA A 1 279 ? -0.413 -14.590 13.296 1.00 56.53 279 ALA A C 1
ATOM 2302 O O . ALA A 1 279 ? -0.947 -13.845 12.466 1.00 56.53 279 ALA A O 1
ATOM 2303 N N . LEU A 1 280 ? -1.116 -15.175 14.269 1.00 60.78 280 LEU A N 1
ATOM 2304 C CA . LEU A 1 280 ? -2.549 -14.956 14.462 1.00 60.78 280 LEU A CA 1
ATOM 2305 C C . LEU A 1 280 ? -2.847 -13.517 14.902 1.00 60.78 280 LEU A C 1
ATOM 2307 O O . LEU A 1 280 ? -3.751 -12.894 14.349 1.00 60.78 280 LEU A O 1
ATOM 2311 N N . LEU A 1 281 ? -2.065 -12.952 15.826 1.00 53.88 281 LEU A N 1
ATOM 2312 C CA . LEU A 1 281 ? -2.193 -11.554 16.257 1.00 53.88 281 LEU A CA 1
ATOM 2313 C C . LEU A 1 281 ? -1.987 -10.563 15.103 1.00 53.88 281 LEU A C 1
ATOM 2315 O O . LEU A 1 281 ? -2.804 -9.662 14.916 1.00 53.88 281 LEU A O 1
ATOM 2319 N N . ILE A 1 282 ? -0.951 -10.757 14.285 1.00 55.25 282 ILE A N 1
ATOM 2320 C CA . ILE A 1 282 ? -0.683 -9.942 13.092 1.00 55.25 282 ILE A CA 1
ATOM 2321 C C . ILE A 1 282 ? -1.841 -10.062 12.095 1.00 55.25 282 ILE A C 1
ATOM 2323 O O . ILE A 1 282 ? -2.310 -9.055 11.565 1.00 55.25 282 ILE A O 1
ATOM 2327 N N . SER A 1 283 ? -2.368 -11.272 11.893 1.00 55.94 283 SER A N 1
ATOM 2328 C CA . SER A 1 283 ? -3.522 -11.507 11.016 1.00 55.94 283 SER A CA 1
ATOM 2329 C C . SER A 1 283 ? -4.782 -10.786 11.509 1.00 55.94 283 SER A C 1
ATOM 2331 O O . SER A 1 283 ? -5.540 -10.252 10.699 1.00 55.94 283 SER A O 1
ATOM 2333 N N . ILE A 1 284 ? -4.987 -10.702 12.829 1.00 59.44 284 ILE A N 1
ATOM 2334 C CA . ILE A 1 284 ? -6.074 -9.925 13.443 1.00 59.44 284 ILE A CA 1
ATOM 2335 C C . ILE A 1 284 ? -5.872 -8.427 13.187 1.00 59.44 284 ILE A C 1
ATOM 2337 O O . ILE A 1 284 ? -6.811 -7.748 12.773 1.00 59.44 284 ILE A O 1
ATOM 2341 N N . VAL A 1 285 ? -4.659 -7.904 13.381 1.00 54.62 285 VAL A N 1
ATOM 2342 C CA . VAL A 1 285 ? -4.348 -6.483 13.145 1.00 54.62 285 VAL A CA 1
ATOM 2343 C C . VAL A 1 285 ? -4.557 -6.110 11.675 1.00 54.62 285 VAL A C 1
ATOM 2345 O O . VAL A 1 285 ? -5.235 -5.124 11.381 1.00 54.62 285 VAL A O 1
ATOM 2348 N N . LEU A 1 286 ? -4.056 -6.921 10.742 1.00 54.50 286 LEU A N 1
ATOM 2349 C CA . LEU A 1 286 ? -4.248 -6.715 9.303 1.00 54.50 286 LEU A CA 1
ATOM 2350 C C . LEU A 1 286 ? -5.724 -6.802 8.901 1.00 54.50 286 LEU A C 1
ATOM 2352 O O . LEU A 1 286 ? -6.188 -6.014 8.078 1.00 54.50 286 LEU A O 1
ATOM 2356 N N . TYR A 1 287 ? -6.485 -7.707 9.517 1.00 65.31 287 TYR A N 1
ATOM 2357 C CA . TYR A 1 287 ? -7.927 -7.795 9.312 1.00 65.31 287 TYR A CA 1
ATOM 2358 C C . TYR A 1 287 ? -8.672 -6.550 9.816 1.00 65.31 287 TYR A C 1
ATOM 2360 O O . TYR A 1 287 ? -9.578 -6.053 9.143 1.00 65.31 287 TYR A O 1
ATOM 2368 N N . ILE A 1 288 ? -8.266 -5.996 10.961 1.00 55.19 288 ILE A N 1
ATOM 2369 C CA . ILE A 1 288 ? -8.829 -4.753 11.503 1.00 55.19 288 ILE A CA 1
ATOM 2370 C C . ILE A 1 288 ? -8.519 -3.574 10.574 1.00 55.19 288 ILE A C 1
ATOM 2372 O O . ILE A 1 288 ? -9.421 -2.799 10.262 1.00 55.19 288 ILE A O 1
ATOM 2376 N N . ILE A 1 289 ? -7.285 -3.466 10.071 1.00 51.00 289 ILE A N 1
ATOM 2377 C CA . ILE A 1 289 ? -6.906 -2.453 9.071 1.00 51.00 289 ILE A CA 1
ATOM 2378 C C . ILE A 1 289 ? -7.759 -2.616 7.806 1.00 51.00 289 ILE A C 1
ATOM 2380 O O . ILE A 1 289 ? -8.317 -1.637 7.310 1.00 51.00 289 ILE A O 1
ATOM 2384 N N . TYR A 1 290 ? -7.935 -3.846 7.317 1.00 59.56 290 TYR A N 1
ATOM 2385 C CA . TYR A 1 290 ? -8.790 -4.125 6.165 1.00 59.56 290 TYR A CA 1
ATOM 2386 C C . TYR A 1 290 ? -10.230 -3.644 6.381 1.00 59.56 290 TYR A C 1
ATOM 2388 O O . TYR A 1 290 ? -10.774 -3.008 5.485 1.00 59.56 290 TYR A O 1
ATOM 2396 N N . ILE A 1 291 ? -10.834 -3.886 7.553 1.00 56.06 291 ILE A N 1
ATOM 2397 C CA . ILE A 1 291 ? -12.189 -3.405 7.875 1.00 56.06 291 ILE A CA 1
ATOM 2398 C C . ILE A 1 291 ? -12.231 -1.876 7.952 1.00 56.06 291 ILE A C 1
ATOM 2400 O O . ILE A 1 291 ? -13.102 -1.259 7.338 1.00 56.06 291 ILE A O 1
ATOM 2404 N N . LEU A 1 292 ? -11.303 -1.260 8.691 1.00 45.91 292 LEU A N 1
ATOM 2405 C CA . LEU A 1 292 ? -11.283 0.190 8.921 1.00 45.91 292 LEU A CA 1
ATOM 2406 C C . LEU A 1 292 ? -11.125 0.973 7.618 1.00 45.91 292 LEU A C 1
ATOM 2408 O O . LEU A 1 292 ? -11.759 2.011 7.434 1.00 45.91 292 LEU A O 1
ATOM 2412 N N . PHE A 1 293 ? -10.318 0.452 6.698 1.00 45.84 293 PHE A N 1
ATOM 2413 C CA . PHE A 1 293 ? -10.051 1.089 5.420 1.00 45.84 293 PHE A CA 1
ATOM 2414 C C . PHE A 1 293 ? -10.838 0.469 4.265 1.00 45.84 293 PHE A C 1
ATOM 2416 O O . PHE A 1 293 ? -10.642 0.902 3.137 1.00 45.84 293 PHE A O 1
ATOM 2423 N N . GLN A 1 294 ? -11.758 -0.478 4.488 1.00 55.19 294 GLN A N 1
ATOM 2424 C CA . GLN A 1 294 ? -12.421 -1.212 3.401 1.00 55.19 294 GLN A CA 1
ATOM 2425 C C . GLN A 1 294 ? -13.127 -0.273 2.419 1.00 55.19 294 GLN A C 1
ATOM 2427 O O . GLN A 1 294 ? -12.979 -0.414 1.210 1.00 55.19 294 GLN A O 1
ATOM 2432 N N . GLU A 1 295 ? -13.858 0.720 2.930 1.00 51.19 295 GLU A N 1
ATOM 2433 C CA . GLU A 1 295 ? -14.559 1.713 2.111 1.00 51.19 295 GLU A CA 1
ATOM 2434 C C . GLU A 1 295 ? -13.598 2.691 1.428 1.00 51.19 295 GLU A C 1
ATOM 2436 O O . GLU A 1 295 ? -13.860 3.133 0.313 1.00 51.19 295 GLU A O 1
ATOM 2441 N N . GLN A 1 296 ? -12.464 3.011 2.049 1.00 47.09 296 GLN A N 1
ATOM 2442 C CA . GLN A 1 296 ? -11.477 3.934 1.490 1.00 47.09 296 GLN A CA 1
ATOM 2443 C C . GLN A 1 296 ? -10.607 3.247 0.434 1.00 47.09 296 GLN A C 1
ATOM 2445 O O . GLN A 1 296 ? -10.431 3.789 -0.648 1.00 47.09 296 GLN A O 1
ATOM 2450 N N . ILE A 1 297 ? -10.181 2.009 0.690 1.00 51.12 297 ILE A N 1
ATOM 2451 C CA . ILE A 1 297 ? -9.558 1.088 -0.265 1.00 51.12 297 ILE A CA 1
ATOM 2452 C C . ILE A 1 297 ? -10.511 0.858 -1.431 1.00 51.12 297 ILE A C 1
ATOM 2454 O O . ILE A 1 297 ? -10.114 1.013 -2.577 1.00 51.12 297 ILE A O 1
ATOM 2458 N N . LYS A 1 298 ? -11.789 0.572 -1.170 1.00 52.69 298 LYS A N 1
ATOM 2459 C CA . LYS A 1 298 ? -12.799 0.413 -2.219 1.00 52.69 298 LYS A CA 1
ATOM 2460 C C . LYS A 1 298 ? -12.995 1.704 -3.010 1.00 52.69 298 LYS A C 1
ATOM 2462 O O . LYS A 1 298 ? -13.050 1.629 -4.228 1.00 52.69 298 LYS A O 1
ATOM 2467 N N . LYS A 1 299 ? -13.045 2.879 -2.374 1.00 53.25 299 LYS A N 1
ATOM 2468 C CA . LYS A 1 299 ? -13.119 4.180 -3.065 1.00 53.25 299 LYS A CA 1
ATOM 2469 C C . LYS A 1 299 ? -11.874 4.473 -3.900 1.00 53.25 299 LYS A C 1
ATOM 2471 O O . LYS A 1 299 ? -12.038 4.922 -5.026 1.00 53.25 299 LYS A O 1
ATOM 2476 N N . SER A 1 300 ? -10.674 4.190 -3.398 1.00 52.38 300 SER A N 1
ATOM 2477 C CA . SER A 1 300 ? -9.409 4.358 -4.125 1.00 52.38 300 SER A CA 1
ATOM 2478 C C . SER A 1 300 ? -9.278 3.365 -5.279 1.00 52.38 300 SER A C 1
ATOM 2480 O O . SER A 1 300 ? -8.892 3.728 -6.381 1.00 52.38 300 SER A O 1
ATOM 2482 N N . ILE A 1 301 ? -9.676 2.110 -5.073 1.00 54.69 301 ILE A N 1
ATOM 2483 C CA . ILE A 1 301 ? -9.737 1.101 -6.133 1.00 54.69 301 ILE A CA 1
ATOM 2484 C C . ILE A 1 301 ? -10.772 1.521 -7.183 1.00 54.69 301 ILE A C 1
ATOM 2486 O O . ILE A 1 301 ? -10.476 1.491 -8.370 1.00 54.69 301 ILE A O 1
ATOM 2490 N N . ILE A 1 302 ? -11.961 1.981 -6.778 1.00 59.06 302 ILE A N 1
ATOM 2491 C CA . ILE A 1 302 ? -12.993 2.485 -7.698 1.00 59.06 302 ILE A CA 1
ATOM 2492 C C . ILE A 1 302 ? -12.517 3.743 -8.435 1.00 59.06 302 ILE A C 1
ATOM 2494 O O . ILE A 1 302 ? -12.804 3.877 -9.624 1.00 59.06 302 ILE A O 1
ATOM 2498 N N . SER A 1 303 ? -11.799 4.658 -7.778 1.00 60.38 303 SER A N 1
ATOM 2499 C CA . SER A 1 303 ? -11.276 5.863 -8.425 1.00 60.38 303 SER A CA 1
ATOM 2500 C C . SER A 1 303 ? -10.226 5.509 -9.475 1.00 60.38 303 SER A C 1
ATOM 2502 O O . SER A 1 303 ? -10.339 6.002 -10.593 1.00 60.38 303 SER A O 1
ATOM 2504 N N . ILE A 1 304 ? -9.305 4.583 -9.174 1.00 58.06 304 ILE A N 1
ATOM 2505 C CA . ILE A 1 304 ? -8.310 4.046 -10.119 1.00 58.06 304 ILE A CA 1
ATOM 2506 C C . ILE A 1 304 ? -8.996 3.308 -11.282 1.00 58.06 304 ILE A C 1
ATOM 2508 O O . ILE A 1 304 ? -8.681 3.562 -12.443 1.00 58.06 304 ILE A O 1
ATOM 2512 N N . ILE A 1 305 ? -9.994 2.459 -10.999 1.00 59.88 305 ILE A N 1
ATOM 2513 C CA . ILE A 1 305 ? -10.789 1.734 -12.012 1.00 59.88 305 ILE A CA 1
ATOM 2514 C C . ILE A 1 305 ? -11.542 2.695 -12.950 1.00 59.88 305 ILE A C 1
ATOM 2516 O O . ILE A 1 305 ? -11.787 2.372 -14.116 1.00 59.88 305 ILE A O 1
ATOM 2520 N N . ASN A 1 306 ? -11.934 3.873 -12.461 1.00 65.06 306 ASN A N 1
ATOM 2521 C CA . ASN A 1 306 ? -12.726 4.835 -13.224 1.00 65.06 306 ASN A CA 1
ATOM 2522 C C . ASN A 1 306 ? -11.896 5.823 -14.056 1.00 65.06 306 ASN A C 1
ATOM 2524 O O . ASN A 1 306 ? -12.488 6.589 -14.823 1.00 65.06 306 ASN A O 1
ATOM 2528 N N . ILE A 1 307 ? -10.561 5.804 -13.968 1.00 67.81 307 ILE A N 1
ATOM 2529 C CA . ILE A 1 307 ? -9.705 6.675 -14.784 1.00 67.81 307 ILE A CA 1
ATOM 2530 C C . ILE A 1 307 ? -9.876 6.311 -16.262 1.00 67.81 307 ILE A C 1
ATOM 2532 O O . ILE A 1 307 ? -9.549 5.210 -16.705 1.00 67.81 307 ILE A O 1
ATOM 2536 N N . LYS A 1 308 ? -10.394 7.246 -17.062 1.00 70.25 308 LYS A N 1
ATOM 2537 C CA . LYS A 1 308 ? -10.535 7.094 -18.516 1.00 70.25 308 LYS A CA 1
ATOM 2538 C C . LYS A 1 308 ? -9.310 7.622 -19.237 1.00 70.25 308 LYS A C 1
ATOM 2540 O O . LYS A 1 308 ? -9.209 8.812 -19.497 1.00 70.25 308 LYS A O 1
ATOM 2545 N N . ILE A 1 309 ? -8.412 6.712 -19.596 1.00 73.50 309 ILE A N 1
ATOM 2546 C CA . ILE A 1 309 ? -7.303 7.000 -20.510 1.00 73.50 309 ILE A CA 1
ATOM 2547 C C . ILE A 1 309 ? -7.768 6.736 -21.940 1.00 73.50 309 ILE A C 1
ATOM 2549 O O . ILE A 1 309 ? -8.662 5.919 -22.154 1.00 73.50 309 ILE A O 1
ATOM 2553 N N . GLU A 1 310 ? -7.209 7.439 -22.922 1.00 76.12 310 GLU A N 1
ATOM 2554 C CA . GLU A 1 310 ? -7.403 7.117 -24.336 1.00 76.12 310 GLU A CA 1
ATOM 2555 C C . GLU A 1 310 ? -6.440 6.009 -24.805 1.00 76.12 310 GLU A C 1
ATOM 2557 O O . GLU A 1 310 ? -5.276 6.012 -24.406 1.00 76.12 310 GLU A O 1
ATOM 2562 N N . PRO A 1 311 ? -6.833 5.119 -25.740 1.00 74.88 311 PRO A N 1
ATOM 2563 C CA . PRO A 1 311 ? -5.962 4.028 -26.192 1.00 74.88 311 PRO A CA 1
ATOM 2564 C C . PRO A 1 311 ? -4.611 4.467 -26.756 1.00 74.88 311 PRO A C 1
ATOM 2566 O O . PRO A 1 311 ? -3.645 3.717 -26.688 1.00 74.88 311 PRO A O 1
ATOM 2569 N N . ARG A 1 312 ? -4.543 5.680 -27.316 1.00 76.06 312 ARG A N 1
ATOM 2570 C CA . ARG A 1 312 ? -3.296 6.256 -27.830 1.00 76.06 312 ARG A CA 1
ATOM 2571 C C . ARG A 1 312 ? -2.327 6.575 -26.701 1.00 76.06 312 ARG A C 1
ATOM 2573 O O . ARG A 1 312 ? -1.172 6.203 -26.797 1.00 76.06 312 ARG A O 1
ATOM 2580 N N . VAL A 1 313 ? -2.821 7.194 -25.629 1.00 82.31 313 VAL A N 1
ATOM 2581 C CA . VAL A 1 313 ? -2.024 7.519 -24.439 1.00 82.31 313 VAL A CA 1
ATOM 2582 C C . VAL A 1 313 ? -1.530 6.239 -23.769 1.00 82.31 313 VAL A C 1
ATOM 2584 O O . VAL A 1 313 ? -0.364 6.157 -23.408 1.00 82.31 313 VAL A O 1
ATOM 2587 N N . TYR A 1 314 ? -2.380 5.211 -23.687 1.00 82.06 314 TYR A N 1
ATOM 2588 C CA . TYR A 1 314 ? -1.980 3.899 -23.177 1.00 82.06 314 TYR A CA 1
ATOM 2589 C C . TYR A 1 314 ? -0.830 3.293 -24.000 1.00 82.06 314 TYR A C 1
ATOM 2591 O O . TYR A 1 314 ? 0.193 2.909 -23.447 1.00 82.06 314 TYR A O 1
ATOM 2599 N N . LEU A 1 315 ? -0.965 3.242 -25.330 1.00 81.19 315 LEU A N 1
ATOM 2600 C CA . LEU A 1 315 ? 0.089 2.711 -26.201 1.00 81.19 315 LEU A CA 1
ATOM 2601 C C . LEU A 1 315 ? 1.388 3.520 -26.114 1.00 81.19 315 LEU A C 1
ATOM 2603 O O . LEU A 1 315 ? 2.457 2.922 -26.127 1.00 81.19 315 LEU A O 1
ATOM 2607 N N . SER A 1 316 ? 1.307 4.846 -25.978 1.00 86.44 316 SER A N 1
ATOM 2608 C CA . SER A 1 316 ? 2.482 5.699 -25.771 1.00 86.44 316 SER A CA 1
ATOM 2609 C C . SER A 1 316 ? 3.210 5.378 -24.466 1.00 86.44 316 SER A C 1
ATOM 2611 O O . SER A 1 316 ? 4.427 5.244 -24.462 1.00 86.44 316 SER A O 1
ATOM 2613 N N . LEU A 1 317 ? 2.476 5.228 -23.361 1.00 87.38 317 LEU A N 1
ATOM 2614 C CA . LEU A 1 317 ? 3.055 4.896 -22.055 1.00 87.38 317 LEU A CA 1
ATOM 2615 C C . LEU A 1 317 ? 3.677 3.493 -22.050 1.00 87.38 317 LEU A C 1
ATOM 2617 O O . LEU A 1 317 ? 4.777 3.314 -21.533 1.00 87.38 317 LEU A O 1
ATOM 2621 N N . LEU A 1 318 ? 3.009 2.518 -22.676 1.00 86.88 318 LEU A N 1
ATOM 2622 C CA . LEU A 1 318 ? 3.546 1.167 -22.850 1.00 86.88 318 LEU A CA 1
ATOM 2623 C C . LEU A 1 318 ? 4.814 1.172 -23.713 1.00 86.88 318 LEU A C 1
ATOM 2625 O O . LEU A 1 318 ? 5.764 0.460 -23.399 1.00 86.88 318 LEU A O 1
ATOM 2629 N N . PHE A 1 319 ? 4.839 1.986 -24.774 1.00 88.50 319 PHE A N 1
ATOM 2630 C CA . PHE A 1 319 ? 6.025 2.176 -25.603 1.00 88.50 319 PHE A CA 1
ATOM 2631 C C . PHE A 1 319 ? 7.192 2.734 -24.785 1.00 88.50 319 PHE A C 1
ATOM 2633 O O . PHE A 1 319 ? 8.265 2.150 -24.835 1.00 88.50 319 PHE A O 1
ATOM 2640 N N . PHE A 1 320 ? 6.991 3.797 -23.996 1.00 89.38 320 PHE A N 1
ATOM 2641 C CA . PHE A 1 320 ? 8.060 4.342 -23.153 1.00 89.38 320 PHE A CA 1
ATOM 2642 C C . PHE A 1 320 ? 8.580 3.309 -22.149 1.00 89.38 320 PHE A C 1
ATOM 2644 O O . PHE A 1 320 ? 9.789 3.127 -22.049 1.00 89.38 320 PHE A O 1
ATOM 2651 N N . ALA A 1 321 ? 7.688 2.591 -21.458 1.00 87.69 321 ALA A N 1
ATOM 2652 C CA . ALA A 1 321 ? 8.088 1.531 -20.532 1.00 87.69 321 ALA A CA 1
ATOM 2653 C C . ALA A 1 321 ? 8.945 0.460 -21.233 1.00 87.69 321 ALA A C 1
ATOM 2655 O O . ALA A 1 321 ? 10.053 0.160 -20.799 1.00 87.69 321 ALA A O 1
ATOM 2656 N N . ALA A 1 322 ? 8.475 -0.072 -22.364 1.00 86.50 322 ALA A N 1
ATOM 2657 C CA . ALA A 1 322 ? 9.209 -1.091 -23.109 1.00 86.50 322 ALA A CA 1
ATOM 2658 C C . ALA A 1 322 ? 10.544 -0.572 -23.663 1.00 86.50 322 ALA A C 1
ATOM 2660 O O . ALA A 1 322 ? 11.555 -1.263 -23.569 1.00 86.50 322 ALA A O 1
ATOM 2661 N N . TYR A 1 323 ? 10.553 0.644 -24.207 1.00 88.44 323 TYR A N 1
ATOM 2662 C CA . TYR A 1 323 ? 11.739 1.277 -24.767 1.00 88.44 323 TYR A CA 1
ATOM 2663 C C . TYR A 1 323 ? 12.834 1.435 -23.709 1.00 88.44 323 TYR A C 1
ATOM 2665 O O . TYR A 1 323 ? 13.917 0.884 -23.874 1.00 88.44 323 TYR A O 1
ATOM 2673 N N . PHE A 1 324 ? 12.537 2.095 -22.585 1.00 87.25 324 PHE A N 1
ATOM 2674 C CA . PHE A 1 324 ? 13.533 2.351 -21.542 1.00 87.25 324 PHE A CA 1
ATOM 2675 C C . PHE A 1 324 ? 14.039 1.069 -20.873 1.00 87.25 324 PHE A C 1
ATOM 2677 O O . PHE A 1 324 ? 15.219 0.990 -20.533 1.00 87.25 324 PHE A O 1
ATOM 2684 N N . HIS A 1 325 ? 13.184 0.052 -20.727 1.00 85.38 325 HIS A N 1
ATOM 2685 C CA . HIS A 1 325 ? 13.611 -1.255 -20.235 1.00 85.38 325 HIS A CA 1
ATOM 2686 C C . HIS A 1 325 ? 14.590 -1.930 -21.204 1.00 85.38 325 HIS A C 1
ATOM 2688 O O . HIS A 1 325 ? 15.658 -2.374 -20.793 1.00 85.38 325 HIS A O 1
ATOM 2694 N N . MET A 1 326 ? 14.280 -1.947 -22.504 1.00 82.38 326 MET A N 1
ATOM 2695 C CA . MET A 1 326 ? 15.173 -2.525 -23.514 1.00 82.38 326 MET A CA 1
ATOM 2696 C C . MET A 1 326 ? 16.485 -1.738 -23.621 1.00 82.38 326 MET A C 1
ATOM 2698 O O . MET A 1 326 ? 17.554 -2.342 -23.650 1.00 82.38 326 MET A O 1
ATOM 2702 N N . SER A 1 327 ? 16.433 -0.403 -23.596 1.00 81.69 327 SER A N 1
ATOM 2703 C CA . SER A 1 327 ? 17.629 0.449 -23.570 1.00 81.69 327 SER A CA 1
ATOM 2704 C C . SER A 1 327 ? 18.501 0.201 -22.338 1.00 81.69 327 SER A C 1
ATOM 2706 O O . SER A 1 327 ? 19.721 0.287 -22.435 1.00 81.69 327 SER A O 1
ATOM 2708 N N . SER A 1 328 ? 17.890 -0.117 -21.193 1.00 79.31 328 SER A N 1
ATOM 2709 C CA . SER A 1 328 ? 18.612 -0.476 -19.974 1.00 79.31 328 SER A CA 1
ATOM 2710 C C . SER A 1 328 ? 19.328 -1.821 -20.102 1.00 79.31 328 SER A C 1
ATOM 2712 O O . SER A 1 328 ? 20.505 -1.903 -19.763 1.00 79.31 328 SER A O 1
ATOM 2714 N N . ILE A 1 329 ? 18.646 -2.851 -20.622 1.00 74.75 329 ILE A N 1
ATOM 2715 C CA . ILE A 1 329 ? 19.203 -4.206 -20.790 1.00 74.75 329 ILE A CA 1
ATOM 2716 C C . ILE A 1 329 ? 20.379 -4.199 -21.755 1.00 74.75 329 ILE A C 1
ATOM 2718 O O . ILE A 1 329 ? 21.418 -4.786 -21.477 1.00 74.75 329 ILE A O 1
ATOM 2722 N N . PHE A 1 330 ? 20.204 -3.548 -22.901 1.00 74.25 330 PHE A N 1
ATOM 2723 C CA . PHE A 1 330 ? 21.215 -3.526 -23.946 1.00 74.25 330 PHE A CA 1
ATOM 2724 C C . PHE A 1 330 ? 22.251 -2.423 -23.730 1.00 74.25 330 PHE A C 1
ATOM 2726 O O . PHE A 1 330 ? 22.909 -2.055 -24.695 1.00 74.25 330 PHE A O 1
ATOM 2733 N N . PHE A 1 331 ? 22.381 -1.845 -22.532 1.00 72.88 331 PHE A N 1
ATOM 2734 C CA . PHE A 1 331 ? 23.411 -0.849 -22.225 1.00 72.88 331 PHE A CA 1
ATOM 2735 C C . PHE A 1 331 ? 24.820 -1.485 -22.222 1.00 72.88 331 PHE A C 1
ATOM 2737 O O . PHE A 1 331 ? 24.953 -2.691 -22.052 1.00 72.88 331 PHE A O 1
ATOM 2744 N N . TYR A 1 332 ? 25.864 -0.691 -22.484 1.00 62.28 332 TYR A N 1
ATOM 2745 C CA . TYR A 1 332 ? 27.173 -1.178 -22.953 1.00 62.28 332 TYR A CA 1
ATOM 2746 C C . TYR A 1 332 ? 27.883 -2.207 -22.059 1.00 62.28 332 TYR A C 1
ATOM 2748 O O . TYR A 1 332 ? 28.414 -3.187 -22.574 1.00 62.28 332 TYR A O 1
ATOM 2756 N N . GLN A 1 333 ? 27.929 -1.969 -20.748 1.00 63.41 333 GLN A N 1
ATOM 2757 C CA . GLN 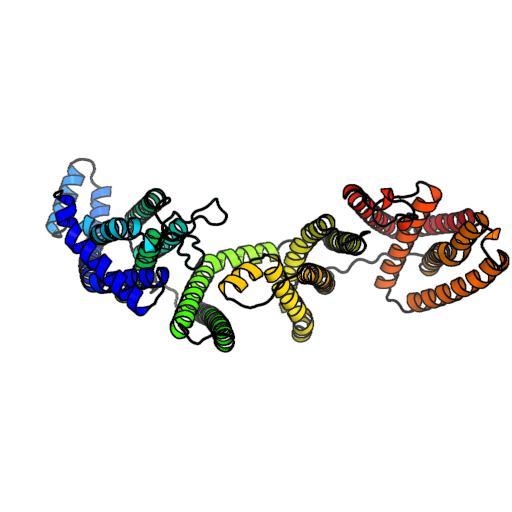A 1 333 ? 28.672 -2.810 -19.799 1.00 63.41 333 GLN A CA 1
ATOM 2758 C C . GLN A 1 333 ? 27.735 -3.669 -18.961 1.00 63.41 333 GLN A C 1
ATOM 2760 O O . GLN A 1 333 ? 27.890 -4.883 -18.873 1.00 63.41 333 GLN A O 1
ATOM 2765 N N . GLU A 1 334 ? 26.750 -3.019 -18.350 1.00 69.06 334 GLU A N 1
ATOM 2766 C CA . GLU A 1 334 ? 25.785 -3.630 -17.451 1.00 69.06 334 GLU A CA 1
ATOM 2767 C C . GLU A 1 334 ? 24.440 -2.918 -17.577 1.00 69.06 334 GLU A C 1
ATOM 2769 O O . GLU A 1 334 ? 24.335 -1.823 -18.136 1.00 69.06 334 GLU A O 1
ATOM 2774 N N . MET A 1 335 ? 23.403 -3.529 -17.006 1.00 69.88 335 MET A N 1
ATOM 2775 C CA . MET A 1 335 ? 22.062 -2.963 -16.980 1.00 69.88 335 MET A CA 1
ATOM 2776 C C . MET A 1 335 ? 22.058 -1.557 -16.352 1.00 69.88 335 MET A C 1
ATOM 2778 O O . MET A 1 335 ? 22.339 -1.383 -15.162 1.00 69.88 335 MET A O 1
ATOM 2782 N N . ASN A 1 336 ? 21.675 -0.541 -17.129 1.00 76.12 336 ASN A N 1
ATOM 2783 C CA . ASN A 1 336 ? 21.639 0.836 -16.636 1.00 76.12 336 ASN A CA 1
ATOM 2784 C C . ASN A 1 336 ? 20.427 1.050 -15.717 1.00 76.12 336 ASN A C 1
ATOM 2786 O O . ASN A 1 336 ? 19.292 1.196 -16.186 1.00 76.12 336 ASN A O 1
ATOM 2790 N N . LYS A 1 337 ? 20.667 1.099 -14.401 1.00 74.75 337 LYS A N 1
ATOM 2791 C CA . LYS A 1 337 ? 19.618 1.211 -13.370 1.00 74.75 337 LYS A CA 1
ATOM 2792 C C . LYS A 1 337 ? 18.747 2.462 -13.512 1.00 74.75 337 LYS A C 1
ATOM 2794 O O . LYS A 1 337 ? 17.561 2.408 -13.190 1.00 74.75 337 LYS A O 1
ATOM 2799 N N . SER A 1 338 ? 19.304 3.569 -13.999 1.00 78.25 338 SER A N 1
ATOM 2800 C CA . SER A 1 338 ? 18.583 4.836 -14.135 1.00 78.25 338 SER A CA 1
ATOM 2801 C C . SER A 1 338 ? 17.579 4.800 -15.285 1.00 78.25 338 SER A C 1
ATOM 2803 O O . SER A 1 338 ? 16.423 5.172 -15.092 1.00 78.25 338 SER A O 1
ATOM 2805 N N . LEU A 1 339 ? 17.973 4.286 -16.457 1.00 80.12 339 LEU A N 1
ATOM 2806 C CA . LEU A 1 339 ? 17.038 4.045 -17.569 1.00 80.12 339 LEU A CA 1
ATOM 2807 C C . LEU A 1 339 ? 15.944 3.056 -17.157 1.00 80.12 339 LEU A C 1
ATOM 2809 O O . LEU A 1 339 ? 14.761 3.259 -17.428 1.00 80.12 339 LEU A O 1
ATOM 2813 N N . ASP A 1 340 ? 16.328 2.029 -16.406 1.00 73.12 340 ASP A N 1
ATOM 2814 C CA . ASP A 1 340 ? 15.390 1.028 -15.919 1.00 73.12 340 ASP A CA 1
ATOM 2815 C C . ASP A 1 340 ? 14.390 1.609 -14.899 1.00 73.12 340 ASP A C 1
ATOM 2817 O O . ASP A 1 340 ? 13.227 1.202 -14.850 1.00 73.12 340 ASP A O 1
ATOM 2821 N N . PHE A 1 341 ? 14.815 2.575 -14.076 1.00 76.44 341 PHE A N 1
ATOM 2822 C CA . PHE A 1 341 ? 13.930 3.312 -13.170 1.00 76.44 341 PHE A CA 1
ATOM 2823 C C . PHE A 1 341 ? 12.928 4.177 -13.942 1.00 76.44 341 PHE A C 1
ATOM 2825 O O . PHE A 1 341 ? 11.744 4.198 -13.606 1.00 76.44 341 PHE A O 1
ATOM 2832 N N . VAL A 1 342 ? 13.364 4.826 -15.025 1.00 81.38 342 VAL A N 1
ATOM 2833 C CA . VAL A 1 342 ? 12.465 5.583 -15.909 1.00 81.38 342 VAL A CA 1
ATOM 2834 C C . VAL A 1 342 ? 11.394 4.669 -16.517 1.00 81.38 342 VAL A C 1
ATOM 2836 O O . VAL A 1 342 ? 10.224 5.050 -16.545 1.00 81.38 342 VAL A O 1
ATOM 2839 N N . SER A 1 343 ? 11.736 3.435 -16.907 1.00 84.62 343 SER A N 1
ATOM 2840 C CA . SER A 1 343 ? 10.739 2.443 -17.343 1.00 84.62 343 SER A CA 1
ATOM 2841 C C . SER A 1 343 ? 9.655 2.188 -16.281 1.00 84.62 343 SER A C 1
ATOM 2843 O O . SER A 1 343 ? 8.464 2.150 -16.601 1.00 84.62 343 SER A O 1
ATOM 2845 N N . LEU A 1 344 ? 10.039 2.050 -15.005 1.00 78.25 344 LEU A N 1
ATOM 2846 C CA . LEU A 1 344 ? 9.097 1.794 -13.906 1.00 78.25 344 LEU A CA 1
ATOM 2847 C C . LEU A 1 344 ? 8.101 2.938 -13.694 1.00 78.25 344 LEU A C 1
ATOM 2849 O O . LEU A 1 344 ? 6.928 2.674 -13.418 1.00 78.25 344 LEU A O 1
ATOM 2853 N N . LEU A 1 345 ? 8.541 4.190 -13.863 1.00 81.12 345 LEU A N 1
ATOM 2854 C CA . LEU A 1 345 ? 7.673 5.366 -13.742 1.00 81.12 345 LEU A CA 1
ATOM 2855 C C . LEU A 1 345 ? 6.502 5.325 -14.730 1.00 81.12 345 LEU A C 1
ATOM 2857 O O . LEU A 1 345 ? 5.410 5.788 -14.402 1.00 81.12 345 LEU A O 1
ATOM 2861 N N . PHE A 1 346 ? 6.705 4.748 -15.916 1.00 85.94 346 PHE A N 1
ATOM 2862 C CA . PHE A 1 346 ? 5.646 4.570 -16.908 1.00 85.94 346 PHE A CA 1
ATOM 2863 C C . PHE A 1 346 ? 4.849 3.278 -16.698 1.00 85.94 346 PHE A C 1
ATOM 2865 O O . PHE A 1 346 ? 3.630 3.288 -16.881 1.00 85.94 346 PHE A O 1
ATOM 2872 N N . LEU A 1 347 ? 5.511 2.188 -16.293 1.00 83.12 347 LEU A N 1
ATOM 2873 C CA . LEU A 1 347 ? 4.915 0.854 -16.175 1.00 83.12 347 LEU A CA 1
ATOM 2874 C C . LEU A 1 347 ? 3.927 0.727 -15.002 1.00 83.12 347 LEU A C 1
ATOM 2876 O O . LEU A 1 347 ? 2.835 0.187 -15.171 1.00 83.12 347 LEU A O 1
ATOM 2880 N N . ILE A 1 348 ? 4.266 1.250 -13.821 1.00 78.81 348 ILE A N 1
ATOM 2881 C CA . ILE A 1 348 ? 3.433 1.077 -12.617 1.00 78.81 348 ILE A CA 1
ATOM 2882 C C . ILE A 1 348 ? 2.048 1.735 -12.777 1.00 78.81 348 ILE A C 1
ATOM 2884 O O . ILE A 1 348 ? 1.035 1.071 -12.530 1.00 78.81 348 ILE A O 1
ATOM 2888 N N . PRO A 1 349 ? 1.935 3.007 -13.219 1.00 79.25 349 PRO A N 1
ATOM 2889 C CA . PRO A 1 349 ? 0.628 3.634 -13.388 1.00 79.25 349 PRO A CA 1
ATOM 2890 C C . PRO A 1 349 ? -0.223 2.929 -14.447 1.00 79.25 349 PRO A C 1
ATOM 2892 O O . PRO A 1 349 ? -1.414 2.695 -14.227 1.00 79.25 349 PRO A O 1
ATOM 2895 N N . ILE A 1 350 ? 0.374 2.571 -15.593 1.00 83.75 350 ILE A N 1
ATOM 2896 C CA . ILE A 1 350 ? -0.371 1.947 -16.690 1.00 83.75 350 ILE A CA 1
ATOM 2897 C C . ILE A 1 350 ? -0.888 0.560 -16.304 1.00 83.75 350 ILE A C 1
ATOM 2899 O O . ILE A 1 350 ? -2.011 0.208 -16.665 1.00 83.75 350 ILE A O 1
ATOM 2903 N N . GLU A 1 351 ? -0.115 -0.190 -15.524 1.00 78.56 351 GLU A N 1
ATOM 2904 C CA . GLU A 1 351 ? -0.475 -1.513 -15.035 1.00 78.56 351 GLU A CA 1
ATOM 2905 C C . GLU A 1 351 ? -1.661 -1.454 -14.064 1.00 78.56 351 GLU A C 1
ATOM 2907 O O . GLU A 1 351 ? -2.651 -2.165 -14.254 1.00 78.56 351 GLU A O 1
ATOM 2912 N N . LEU A 1 352 ? -1.633 -0.532 -13.094 1.00 76.25 352 LEU A N 1
ATOM 2913 C CA . LEU A 1 352 ? -2.754 -0.305 -12.171 1.00 76.25 352 LEU A CA 1
ATOM 2914 C C . LEU A 1 352 ? -4.048 0.038 -12.917 1.00 76.25 352 LEU A C 1
ATOM 2916 O O . LEU A 1 352 ? -5.124 -0.480 -12.603 1.00 76.25 352 LEU A O 1
ATOM 2920 N N . ILE A 1 353 ? -3.941 0.883 -13.943 1.00 76.75 353 ILE A N 1
ATOM 2921 C CA . ILE A 1 353 ? -5.075 1.259 -14.786 1.00 76.75 353 ILE A CA 1
ATOM 2922 C C . ILE A 1 353 ? -5.560 0.049 -15.595 1.00 76.75 353 ILE A C 1
ATOM 2924 O O . ILE A 1 353 ? -6.761 -0.222 -15.632 1.00 76.75 353 ILE A O 1
ATOM 2928 N N . ALA A 1 354 ? -4.654 -0.721 -16.201 1.00 76.62 354 ALA A N 1
ATOM 2929 C CA . ALA A 1 354 ? -4.977 -1.900 -17.003 1.00 76.62 354 ALA A CA 1
ATOM 2930 C C . ALA A 1 354 ? -5.715 -2.976 -16.191 1.00 76.62 354 ALA A C 1
ATOM 2932 O O . ALA A 1 354 ? -6.745 -3.495 -16.635 1.00 76.62 354 ALA A O 1
ATOM 2933 N N . ILE A 1 355 ? -5.229 -3.262 -14.980 1.00 75.50 355 ILE A N 1
ATOM 2934 C CA . ILE A 1 355 ? -5.862 -4.184 -14.032 1.00 75.50 355 ILE A CA 1
ATOM 2935 C C . ILE A 1 355 ? -7.247 -3.659 -13.646 1.00 75.50 355 ILE A C 1
ATOM 2937 O O . ILE A 1 355 ? -8.220 -4.415 -13.665 1.00 75.50 355 ILE A O 1
ATOM 2941 N N . GLY A 1 356 ? -7.370 -2.357 -13.371 1.00 71.25 356 GLY A N 1
ATOM 2942 C CA . GLY A 1 356 ? -8.652 -1.738 -13.047 1.00 71.25 356 GLY A CA 1
ATOM 2943 C C . GLY A 1 356 ? -9.703 -1.908 -14.153 1.00 71.25 356 GLY A C 1
ATOM 2944 O O . GLY A 1 356 ? -10.842 -2.301 -13.884 1.00 71.25 356 GLY A O 1
ATOM 2945 N N . TYR A 1 357 ? -9.313 -1.701 -15.414 1.00 72.12 357 TYR A N 1
ATOM 2946 C CA . TYR A 1 357 ? -10.182 -1.935 -16.573 1.00 72.12 357 TYR A CA 1
ATOM 2947 C C . TYR A 1 357 ? -10.590 -3.397 -16.728 1.00 72.12 357 TYR A C 1
ATOM 2949 O O . TYR A 1 357 ? -11.768 -3.690 -16.947 1.00 72.12 357 TYR A O 1
ATOM 2957 N N . TYR A 1 358 ? -9.632 -4.313 -16.601 1.00 73.56 358 TYR A N 1
ATOM 2958 C CA . TYR A 1 358 ? -9.889 -5.744 -16.698 1.00 73.56 358 TYR A CA 1
ATOM 2959 C C . TYR A 1 358 ? -10.897 -6.213 -15.643 1.00 73.56 358 TYR A C 1
ATOM 2961 O O . TYR A 1 358 ? -11.863 -6.907 -15.968 1.00 73.56 358 TYR A O 1
ATOM 2969 N N . LEU A 1 359 ? -10.736 -5.762 -14.396 1.00 70.69 359 LEU A N 1
ATOM 2970 C CA . LEU A 1 359 ? -11.655 -6.067 -13.300 1.00 70.69 359 LEU A CA 1
ATOM 2971 C C . LEU A 1 359 ? -13.070 -5.520 -13.541 1.00 70.69 359 LEU A C 1
ATOM 2973 O O . LEU A 1 359 ? -14.048 -6.171 -13.167 1.00 70.69 359 LEU A O 1
ATOM 2977 N N . ARG A 1 360 ? -13.203 -4.359 -14.196 1.00 69.88 360 ARG A N 1
ATOM 2978 C CA . ARG A 1 360 ? -14.507 -3.782 -14.559 1.00 69.88 360 ARG A CA 1
ATOM 2979 C C . ARG A 1 360 ? -15.236 -4.614 -15.616 1.00 69.88 360 ARG A C 1
ATOM 2981 O O . ARG A 1 360 ? -16.433 -4.873 -15.481 1.00 69.88 360 ARG A O 1
ATOM 2988 N N . ASP A 1 361 ? -14.515 -5.052 -16.642 1.00 66.12 361 ASP A N 1
ATOM 2989 C CA . ASP A 1 361 ? -15.084 -5.735 -17.810 1.00 66.12 361 ASP A CA 1
ATOM 2990 C C . ASP A 1 361 ? -15.222 -7.254 -17.628 1.00 66.12 361 ASP A C 1
ATOM 2992 O O . ASP A 1 361 ? -15.917 -7.914 -18.399 1.00 66.12 361 ASP A O 1
ATOM 2996 N N . LEU A 1 362 ? -14.660 -7.829 -16.560 1.00 64.69 362 LEU A N 1
ATOM 2997 C CA . LEU A 1 362 ? -14.823 -9.244 -16.194 1.00 64.69 362 LEU A CA 1
ATOM 2998 C C . LEU A 1 362 ? -16.285 -9.721 -16.158 1.00 64.69 362 LEU A C 1
ATOM 3000 O O . LEU A 1 362 ? -16.541 -10.912 -16.339 1.00 64.69 362 LEU A O 1
ATOM 3004 N N . LYS A 1 363 ? -17.247 -8.819 -15.922 1.00 62.59 363 LYS A N 1
ATOM 3005 C CA . LYS A 1 363 ? -18.686 -9.133 -15.916 1.00 62.59 363 LYS A CA 1
ATOM 3006 C C . LYS A 1 363 ? -19.309 -9.231 -17.315 1.00 62.59 363 LYS A C 1
ATOM 3008 O O . LYS A 1 363 ? -20.345 -9.868 -17.453 1.00 62.59 363 LYS A O 1
ATOM 3013 N N . THR A 1 364 ? -18.707 -8.620 -18.334 1.00 61.00 364 THR A N 1
ATOM 3014 C CA . THR A 1 364 ? -19.254 -8.531 -19.702 1.00 61.00 364 THR A CA 1
ATOM 3015 C C . THR A 1 364 ? -18.539 -9.455 -20.696 1.00 61.00 364 THR A C 1
ATOM 3017 O O . THR A 1 364 ? -18.952 -9.575 -21.852 1.00 61.00 364 THR A O 1
ATOM 3020 N N . LEU A 1 365 ? -17.472 -10.142 -20.271 1.00 61.34 365 LEU A N 1
ATOM 3021 C CA . LEU A 1 365 ? -16.689 -11.043 -21.116 1.00 61.34 365 LEU A CA 1
ATOM 3022 C C . LEU A 1 365 ? -17.381 -12.400 -21.332 1.00 61.34 365 LEU A C 1
ATOM 3024 O O . LEU A 1 365 ? -17.592 -13.168 -20.398 1.00 61.34 365 LEU A O 1
ATOM 3028 N N . ARG A 1 366 ? -17.616 -12.747 -22.607 1.00 52.44 366 ARG A N 1
ATOM 3029 C CA . ARG A 1 366 ? -18.195 -14.035 -23.052 1.00 52.44 366 ARG A CA 1
ATOM 3030 C C . ARG A 1 366 ? -17.394 -15.277 -22.611 1.00 52.44 366 ARG A C 1
ATOM 3032 O O . ARG A 1 366 ? -17.982 -16.335 -22.450 1.00 52.44 366 ARG A O 1
ATOM 3039 N N . TYR A 1 367 ? -16.078 -15.147 -22.399 1.00 64.19 367 TYR A N 1
ATOM 3040 C CA . TYR A 1 367 ? -15.168 -16.235 -21.994 1.00 64.19 367 TYR A CA 1
ATOM 3041 C C . TYR A 1 367 ? -14.403 -15.891 -20.707 1.00 64.19 367 TYR A C 1
ATOM 3043 O O . TYR A 1 367 ? -13.173 -15.899 -20.675 1.00 64.19 367 TYR A O 1
ATOM 3051 N N . LYS A 1 368 ? -15.143 -15.555 -19.645 1.00 61.25 368 LYS A N 1
ATOM 3052 C CA . LYS A 1 368 ? -14.594 -15.120 -18.350 1.00 61.25 368 LYS A CA 1
ATOM 3053 C C . LYS A 1 368 ? -13.583 -16.106 -17.748 1.00 61.25 368 LYS A C 1
ATOM 3055 O O . LYS A 1 368 ? -12.536 -15.690 -17.263 1.00 61.25 368 LYS A O 1
ATOM 3060 N N . SER A 1 369 ? -13.879 -17.405 -17.787 1.00 54.59 369 SER A N 1
ATOM 3061 C CA . SER A 1 369 ? -13.013 -18.437 -17.197 1.00 54.59 369 SER A CA 1
ATOM 3062 C C . SER A 1 369 ? -11.663 -18.532 -17.912 1.00 54.59 369 SER A C 1
ATOM 3064 O O . SER A 1 369 ? -10.629 -18.636 -17.264 1.00 54.59 369 SER A O 1
ATOM 3066 N N . PHE A 1 370 ? -11.664 -18.412 -19.242 1.00 59.44 370 PHE A N 1
ATOM 3067 C CA . PHE A 1 370 ? -10.446 -18.444 -20.052 1.00 59.44 370 PHE A CA 1
ATOM 3068 C C . PHE A 1 370 ? -9.596 -17.180 -19.869 1.00 59.44 370 PHE A C 1
ATOM 3070 O O . PHE A 1 370 ? -8.381 -17.272 -19.725 1.00 59.44 370 PHE A O 1
ATOM 3077 N N . SER A 1 371 ? -10.219 -15.994 -19.816 1.00 63.84 371 SER A N 1
ATOM 3078 C CA . SER A 1 371 ? -9.472 -14.756 -19.554 1.00 63.84 371 SER A CA 1
ATOM 3079 C C . SER A 1 371 ? -8.848 -14.750 -18.160 1.00 63.84 371 SER A C 1
ATOM 3081 O O . SER A 1 371 ? -7.716 -14.306 -18.008 1.00 63.84 371 SER A O 1
ATOM 3083 N N . LEU A 1 372 ? -9.550 -15.288 -17.154 1.00 64.25 372 LEU A N 1
ATOM 3084 C CA . LEU A 1 372 ? -9.007 -15.450 -15.803 1.00 64.25 372 LEU A CA 1
ATOM 3085 C C . LEU A 1 372 ? -7.818 -16.408 -15.780 1.00 64.25 372 LEU A C 1
ATOM 3087 O O . LEU A 1 372 ? -6.806 -16.072 -15.179 1.00 64.25 372 LEU A O 1
ATOM 3091 N N . LEU A 1 373 ? -7.909 -17.546 -16.468 1.00 61.00 373 LEU A N 1
ATOM 3092 C CA . LEU A 1 373 ? -6.826 -18.529 -16.521 1.00 61.00 373 LEU A CA 1
ATOM 3093 C C . LEU A 1 373 ? -5.549 -17.964 -17.165 1.00 61.00 373 LEU A C 1
ATOM 3095 O O . LEU A 1 373 ? -4.454 -18.333 -16.761 1.00 61.00 373 LEU A O 1
ATOM 3099 N N . LEU A 1 374 ? -5.682 -17.035 -18.115 1.00 61.59 374 LEU A N 1
ATOM 3100 C CA . LEU A 1 374 ? -4.549 -16.400 -18.792 1.00 61.59 374 LEU A CA 1
ATOM 3101 C C . LEU A 1 374 ? -3.964 -15.218 -17.998 1.00 61.59 374 LEU A C 1
ATOM 3103 O O . LEU A 1 374 ? -2.751 -15.071 -17.902 1.00 61.59 374 LEU A O 1
ATOM 3107 N N . VAL A 1 375 ? -4.818 -14.364 -17.431 1.00 64.25 375 VAL A N 1
ATOM 3108 C CA . VAL A 1 375 ? -4.402 -13.091 -16.817 1.00 64.25 375 VAL A CA 1
ATOM 3109 C C . VAL A 1 375 ? -4.016 -13.246 -15.343 1.00 64.25 375 VAL A C 1
ATOM 3111 O O . VAL A 1 375 ? -3.123 -12.550 -14.867 1.00 64.25 375 VAL A O 1
ATOM 3114 N N . LEU A 1 376 ? -4.668 -14.148 -14.604 1.00 63.47 376 LEU A N 1
ATOM 3115 C CA . LEU A 1 376 ? -4.449 -14.293 -13.164 1.00 63.47 376 LEU A CA 1
ATOM 3116 C C . LEU A 1 376 ? -3.021 -14.758 -12.817 1.00 63.47 376 LEU A C 1
ATOM 3118 O O . LEU A 1 376 ? -2.430 -14.135 -11.938 1.00 63.47 376 LEU A O 1
ATOM 3122 N N . PRO A 1 377 ? -2.418 -15.756 -13.499 1.00 61.16 377 PRO A N 1
ATOM 3123 C CA . PRO A 1 377 ? -1.035 -16.155 -13.224 1.00 61.16 377 PRO A CA 1
ATOM 3124 C C . PRO A 1 377 ? -0.037 -15.023 -13.474 1.00 61.16 377 PRO A C 1
ATOM 3126 O O . PRO A 1 377 ? 0.892 -14.843 -12.696 1.00 61.16 377 PRO A O 1
ATOM 3129 N N . LEU A 1 378 ? -0.265 -14.223 -14.521 1.00 60.75 378 LEU A N 1
ATOM 3130 C CA . LEU A 1 378 ? 0.574 -13.076 -14.868 1.00 60.75 378 LEU A CA 1
ATOM 3131 C C . LEU A 1 378 ? 0.497 -11.975 -13.799 1.00 60.75 378 LEU A C 1
ATOM 3133 O O . LEU A 1 378 ? 1.529 -11.460 -13.381 1.00 60.75 378 LEU A O 1
ATOM 3137 N N . ILE A 1 379 ? -0.704 -11.664 -13.298 1.00 65.12 379 ILE A N 1
ATOM 3138 C CA . ILE A 1 379 ? -0.884 -10.711 -12.189 1.00 65.12 379 ILE A CA 1
ATOM 3139 C C . ILE A 1 379 ? -0.268 -11.249 -10.892 1.00 65.12 379 ILE A C 1
ATOM 3141 O O . ILE A 1 379 ? 0.332 -10.480 -10.151 1.00 65.12 379 ILE A O 1
ATOM 3145 N N . ILE A 1 380 ? -0.398 -12.548 -10.603 1.00 60.16 380 ILE A N 1
ATOM 3146 C CA . ILE A 1 380 ? 0.207 -13.171 -9.413 1.00 60.16 380 ILE A CA 1
ATOM 3147 C C . ILE A 1 380 ? 1.734 -13.096 -9.486 1.00 60.16 380 ILE A C 1
ATOM 3149 O O . ILE A 1 380 ? 2.369 -12.687 -8.516 1.00 60.16 380 ILE A O 1
ATOM 3153 N N . LEU A 1 381 ? 2.315 -13.446 -10.636 1.00 59.78 381 LEU A N 1
ATOM 3154 C CA . LEU A 1 381 ? 3.753 -13.364 -10.872 1.00 59.78 381 LEU A CA 1
ATOM 3155 C C . LEU A 1 381 ? 4.244 -11.921 -10.713 1.00 59.78 381 LEU A C 1
ATOM 3157 O O . LEU A 1 381 ? 5.226 -11.670 -10.021 1.00 59.78 381 LEU A O 1
ATOM 3161 N N . GLN A 1 382 ? 3.505 -10.963 -11.269 1.00 64.06 382 GLN A N 1
ATOM 3162 C CA . GLN A 1 382 ? 3.819 -9.550 -11.126 1.00 64.06 382 GLN A CA 1
ATOM 3163 C C . GLN A 1 382 ? 3.703 -9.061 -9.682 1.00 64.06 382 GLN A C 1
ATOM 3165 O O . GLN A 1 382 ? 4.566 -8.325 -9.215 1.00 64.06 382 GLN A O 1
ATOM 3170 N N . PHE A 1 383 ? 2.669 -9.490 -8.958 1.00 61.81 383 PHE A N 1
ATOM 3171 C CA . PHE A 1 383 ? 2.473 -9.139 -7.556 1.00 61.81 383 PHE A CA 1
ATOM 3172 C C . PHE A 1 383 ? 3.613 -9.681 -6.678 1.00 61.81 383 PHE A C 1
ATOM 3174 O O . PHE A 1 383 ? 4.175 -8.953 -5.858 1.00 61.81 383 PHE A O 1
ATOM 3181 N N . SER A 1 384 ? 4.010 -10.936 -6.908 1.00 54.38 384 SER A N 1
ATOM 3182 C CA . SER A 1 384 ? 5.186 -11.554 -6.283 1.00 54.38 384 SER A CA 1
ATOM 3183 C C . SER A 1 384 ? 6.448 -10.733 -6.547 1.00 54.38 384 SER A C 1
ATOM 3185 O O . SER A 1 384 ? 7.213 -10.430 -5.634 1.00 54.38 384 SER A O 1
ATOM 3187 N N . ASN A 1 385 ? 6.625 -10.296 -7.791 1.00 58.91 385 ASN A N 1
ATOM 3188 C CA . ASN A 1 385 ? 7.762 -9.489 -8.189 1.00 58.91 385 ASN A CA 1
ATOM 3189 C C . ASN A 1 385 ? 7.712 -8.064 -7.576 1.00 58.91 385 ASN A C 1
ATOM 3191 O O . ASN A 1 385 ? 8.741 -7.596 -7.096 1.00 58.91 385 ASN A O 1
ATOM 3195 N N . THR A 1 386 ? 6.547 -7.395 -7.471 1.00 59.59 386 THR A N 1
ATOM 3196 C CA . THR A 1 386 ? 6.413 -6.104 -6.746 1.00 59.59 386 THR A CA 1
ATOM 3197 C C . THR A 1 386 ? 6.789 -6.222 -5.270 1.00 59.59 386 THR A C 1
ATOM 3199 O O . THR A 1 386 ? 7.409 -5.309 -4.726 1.00 59.59 386 THR A O 1
ATOM 3202 N N . LEU A 1 387 ? 6.412 -7.324 -4.611 1.00 55.38 387 LEU A N 1
ATOM 3203 C CA . LEU A 1 387 ? 6.780 -7.572 -3.215 1.00 55.38 387 LEU A CA 1
ATOM 3204 C C . LEU A 1 387 ? 8.299 -7.733 -3.061 1.00 55.38 387 LEU A C 1
ATOM 3206 O O . LEU A 1 387 ? 8.863 -7.223 -2.095 1.00 55.38 387 LEU A O 1
ATOM 3210 N N . GLY A 1 388 ? 8.955 -8.360 -4.043 1.00 51.84 388 GLY A N 1
ATOM 3211 C CA . GLY A 1 388 ? 10.415 -8.434 -4.136 1.00 51.84 388 GLY A CA 1
ATOM 3212 C C . GLY A 1 388 ? 11.091 -7.063 -4.280 1.00 51.84 388 GLY A C 1
ATOM 3213 O O . GLY A 1 388 ? 12.067 -6.788 -3.591 1.00 51.84 388 GLY A O 1
ATOM 3214 N N . ILE A 1 389 ? 10.544 -6.167 -5.114 1.00 52.50 389 ILE A N 1
ATOM 3215 C CA . ILE A 1 389 ? 11.104 -4.824 -5.387 1.00 52.50 389 ILE A CA 1
ATOM 3216 C C . ILE A 1 389 ? 11.137 -3.918 -4.161 1.00 52.50 389 ILE A C 1
ATOM 3218 O O . ILE A 1 389 ? 12.068 -3.133 -3.996 1.00 52.50 389 ILE A O 1
ATOM 3222 N N . LEU A 1 390 ? 10.116 -3.987 -3.310 1.00 50.19 390 LEU A N 1
ATOM 3223 C CA . LEU A 1 390 ? 9.976 -3.070 -2.181 1.00 50.19 390 LEU A CA 1
ATOM 3224 C C . LEU A 1 390 ? 11.047 -3.262 -1.092 1.00 50.19 390 LEU A C 1
ATOM 3226 O O . LEU A 1 390 ? 10.969 -2.565 -0.083 1.00 50.19 390 LEU A O 1
ATOM 3230 N N . GLN A 1 391 ? 11.989 -4.214 -1.232 1.00 50.50 391 GLN A N 1
ATOM 3231 C CA . GLN A 1 391 ? 12.989 -4.622 -0.219 1.00 50.50 391 GLN A CA 1
ATOM 3232 C C . GLN A 1 391 ? 12.405 -4.942 1.172 1.00 50.50 391 GLN A C 1
ATOM 3234 O O . GLN A 1 391 ? 13.120 -5.303 2.102 1.00 50.50 391 GLN A O 1
ATOM 3239 N N . LEU A 1 392 ? 11.081 -4.895 1.304 1.00 45.62 392 LEU A N 1
ATOM 3240 C CA . LEU A 1 392 ? 10.298 -5.517 2.351 1.00 45.62 392 LEU A CA 1
ATOM 3241 C C . LEU A 1 392 ? 10.428 -7.031 2.256 1.00 45.62 392 LEU A C 1
ATOM 3243 O O . LEU A 1 392 ? 10.328 -7.658 3.288 1.00 45.62 392 LEU A O 1
ATOM 3247 N N . ALA A 1 393 ? 10.712 -7.614 1.086 1.00 39.28 393 ALA A N 1
ATOM 3248 C CA . ALA A 1 393 ? 11.075 -9.021 0.984 1.00 39.28 393 ALA A CA 1
ATOM 3249 C C . ALA A 1 393 ? 12.394 -9.296 1.710 1.00 39.28 393 ALA A C 1
ATOM 3251 O O . ALA A 1 393 ? 12.346 -10.038 2.667 1.00 39.28 393 ALA A O 1
ATOM 3252 N N . ASP A 1 394 ? 13.523 -8.654 1.397 1.00 39.56 394 ASP A N 1
ATOM 3253 C CA . ASP A 1 394 ? 14.777 -8.936 2.120 1.00 39.56 394 ASP A CA 1
ATOM 3254 C C . ASP A 1 394 ? 14.703 -8.573 3.608 1.00 39.56 394 ASP A C 1
ATOM 3256 O O . ASP A 1 394 ? 15.185 -9.340 4.432 1.00 39.56 394 ASP A O 1
ATOM 3260 N N . LYS A 1 395 ? 14.041 -7.471 3.999 1.00 42.62 395 LYS A N 1
ATOM 3261 C CA . LYS A 1 395 ? 13.858 -7.115 5.422 1.00 42.62 395 LYS A CA 1
ATOM 3262 C C . LYS A 1 395 ? 12.811 -7.963 6.158 1.00 42.62 395 LYS A C 1
ATOM 3264 O O . LYS A 1 395 ? 12.987 -8.203 7.341 1.00 42.62 395 LYS A O 1
ATOM 3269 N N . LEU A 1 396 ? 11.742 -8.439 5.511 1.00 37.34 396 LEU A N 1
ATOM 3270 C CA . LEU A 1 396 ? 10.796 -9.393 6.120 1.00 37.34 396 LEU A CA 1
ATOM 3271 C C . LEU A 1 396 ? 11.363 -10.816 6.095 1.00 37.34 396 LEU A C 1
ATOM 3273 O O . LEU A 1 396 ? 11.197 -11.527 7.068 1.00 37.34 396 LEU A O 1
ATOM 3277 N N . LEU A 1 397 ? 12.049 -11.237 5.033 1.00 40.19 397 LEU A N 1
ATOM 3278 C CA . LEU A 1 397 ? 12.703 -12.544 4.892 1.00 40.19 397 LEU A CA 1
ATOM 3279 C C . LEU A 1 397 ? 13.907 -12.667 5.827 1.00 40.19 397 LEU A C 1
ATOM 3281 O O . LEU A 1 397 ? 14.137 -13.759 6.320 1.00 40.19 397 LEU A O 1
ATOM 3285 N N . THR A 1 398 ? 14.623 -11.580 6.142 1.00 41.59 398 THR A N 1
ATOM 3286 C CA . THR A 1 398 ? 15.621 -11.566 7.232 1.00 41.59 398 THR A CA 1
ATOM 3287 C C . THR A 1 398 ? 14.964 -11.543 8.614 1.00 41.59 398 THR A C 1
ATOM 3289 O O . THR A 1 398 ? 15.402 -12.280 9.486 1.00 41.59 398 THR A O 1
ATOM 3292 N N . VAL A 1 399 ? 13.860 -10.805 8.810 1.00 39.09 399 VAL A N 1
ATOM 3293 C CA . VAL A 1 399 ? 13.035 -10.877 10.042 1.00 39.09 399 VAL A CA 1
ATOM 3294 C C . VAL A 1 399 ? 12.402 -12.267 10.248 1.00 39.09 399 VAL A C 1
ATOM 3296 O O . VAL A 1 399 ? 12.124 -12.657 11.380 1.00 39.09 399 VAL A O 1
ATOM 3299 N N . TYR A 1 400 ? 12.193 -13.030 9.174 1.00 38.75 400 TYR A N 1
ATOM 3300 C CA . TYR A 1 400 ? 11.667 -14.397 9.185 1.00 38.75 400 TYR A CA 1
ATOM 3301 C C . TYR A 1 400 ? 12.717 -15.460 8.810 1.00 38.75 400 TYR A C 1
ATOM 3303 O O . TYR A 1 400 ? 12.315 -16.579 8.533 1.00 38.75 400 TYR A O 1
ATOM 3311 N N . GLU A 1 401 ? 14.017 -15.139 8.780 1.00 41.09 401 GLU A N 1
ATOM 3312 C CA . GLU A 1 401 ? 15.139 -16.038 8.421 1.00 41.09 401 GLU A CA 1
ATOM 3313 C C . GLU A 1 401 ? 14.842 -17.056 7.293 1.00 41.09 401 GLU A C 1
ATOM 3315 O O . GLU A 1 401 ? 15.082 -18.256 7.409 1.00 41.09 401 GLU A O 1
ATOM 3320 N N . ILE A 1 402 ? 14.294 -16.599 6.170 1.00 39.88 402 ILE A N 1
ATOM 3321 C CA . ILE A 1 402 ? 14.155 -17.418 4.962 1.00 39.88 402 ILE A CA 1
ATOM 3322 C C . ILE A 1 402 ? 15.368 -17.105 4.083 1.00 39.88 402 ILE A C 1
ATOM 3324 O O . ILE A 1 402 ? 15.461 -16.019 3.515 1.00 39.88 402 ILE A O 1
ATOM 3328 N N . GLY A 1 403 ? 16.315 -18.045 4.010 1.00 32.94 403 GLY A N 1
ATOM 3329 C CA . GLY A 1 403 ? 17.597 -17.908 3.309 1.00 32.94 403 GLY A CA 1
ATOM 3330 C C . GLY A 1 403 ? 17.467 -17.795 1.788 1.00 32.94 403 GLY A C 1
ATOM 3331 O O . GLY A 1 403 ? 17.732 -18.752 1.067 1.00 32.94 403 GLY A O 1
ATOM 3332 N N . TYR A 1 404 ? 17.069 -16.623 1.299 1.00 39.62 404 TYR A N 1
ATOM 3333 C CA . TYR A 1 404 ? 17.076 -16.273 -0.117 1.00 39.62 404 TYR A CA 1
ATOM 3334 C C . TYR A 1 404 ? 17.731 -14.903 -0.293 1.00 39.62 404 TYR A C 1
ATOM 3336 O O . TYR A 1 404 ? 17.220 -13.901 0.195 1.00 39.62 404 TYR A O 1
ATOM 3344 N N . SER A 1 405 ? 18.864 -14.855 -0.992 1.00 38.56 405 SER A N 1
ATOM 3345 C CA . SER A 1 405 ? 19.484 -13.605 -1.428 1.00 38.56 405 SER A CA 1
ATOM 3346 C C . SER A 1 405 ? 18.792 -13.122 -2.704 1.00 38.56 405 SER A C 1
ATOM 3348 O O . SER A 1 405 ? 18.939 -13.737 -3.764 1.00 38.56 405 SER A O 1
ATOM 3350 N N . MET A 1 406 ? 18.025 -12.035 -2.623 1.00 45.78 406 MET A N 1
ATOM 3351 C CA . MET A 1 406 ? 17.328 -11.458 -3.776 1.00 45.78 406 MET A CA 1
ATOM 3352 C C . MET A 1 406 ? 18.295 -10.602 -4.616 1.00 45.78 406 MET A C 1
ATOM 3354 O O . MET A 1 406 ? 18.277 -9.374 -4.571 1.00 45.78 406 MET A O 1
ATOM 3358 N N . GLU A 1 407 ? 19.165 -11.240 -5.402 1.00 50.97 407 GLU A N 1
ATOM 3359 C CA . GLU A 1 407 ? 19.987 -10.535 -6.398 1.00 50.97 407 GLU A CA 1
ATOM 3360 C C . GLU A 1 407 ? 19.135 -9.954 -7.547 1.00 50.97 407 GLU A C 1
ATOM 3362 O O . GLU A 1 407 ? 18.028 -10.426 -7.820 1.00 50.97 407 GLU A O 1
ATOM 3367 N N . ASN A 1 408 ? 19.697 -8.955 -8.253 1.00 50.41 408 ASN A N 1
ATOM 3368 C CA . ASN A 1 408 ? 19.167 -8.120 -9.358 1.00 50.41 408 ASN A CA 1
ATOM 3369 C C . ASN A 1 408 ? 18.215 -8.785 -10.391 1.00 50.41 408 ASN A C 1
ATOM 3371 O O . ASN A 1 408 ? 17.500 -8.082 -11.110 1.00 50.41 408 ASN A O 1
ATOM 3375 N N . SER A 1 409 ? 18.163 -10.115 -10.454 1.00 52.91 409 SER A N 1
ATOM 3376 C CA . SER A 1 409 ? 17.248 -10.927 -11.266 1.00 52.91 409 SER A CA 1
ATOM 3377 C C . SER A 1 409 ? 15.753 -10.620 -11.056 1.00 52.91 409 SER A C 1
ATOM 3379 O O . SER A 1 409 ? 14.986 -10.621 -12.023 1.00 52.91 409 SER A O 1
ATOM 3381 N N . PHE A 1 410 ? 15.310 -10.294 -9.835 1.00 55.44 410 PHE A N 1
ATOM 3382 C CA . PHE A 1 410 ? 13.882 -10.073 -9.541 1.00 55.44 410 PHE A CA 1
ATOM 3383 C C . PHE A 1 410 ? 13.330 -8.797 -10.168 1.00 55.44 410 PHE A C 1
ATOM 3385 O O . PHE A 1 410 ? 12.236 -8.783 -10.731 1.00 55.44 410 PHE A O 1
ATOM 3392 N N . LEU A 1 411 ? 14.110 -7.723 -10.107 1.00 53.44 411 LEU A N 1
ATOM 3393 C CA . LEU A 1 411 ? 13.770 -6.430 -10.688 1.00 53.44 411 LEU A CA 1
ATOM 3394 C C . LEU A 1 411 ? 13.699 -6.502 -12.222 1.00 53.44 411 LEU A C 1
ATOM 3396 O O . LEU A 1 411 ? 12.838 -5.868 -12.831 1.00 53.44 411 LEU A O 1
ATOM 3400 N N . PHE A 1 412 ? 14.569 -7.297 -12.844 1.00 57.84 412 PHE A N 1
ATOM 3401 C CA . PHE A 1 412 ? 14.529 -7.602 -14.276 1.00 57.84 412 PHE A CA 1
ATOM 3402 C C . PHE A 1 412 ? 13.290 -8.444 -14.648 1.00 57.84 412 PHE A C 1
ATOM 3404 O O . PHE A 1 412 ? 12.555 -8.117 -15.586 1.00 57.84 412 PHE A O 1
ATOM 3411 N N . THR A 1 413 ? 12.997 -9.480 -13.855 1.00 63.19 413 THR A N 1
ATOM 3412 C CA . THR A 1 413 ? 11.824 -10.355 -14.041 1.00 63.19 413 THR A CA 1
ATOM 3413 C C . THR A 1 413 ? 10.510 -9.588 -13.849 1.00 63.19 413 THR A C 1
ATOM 3415 O O . THR A 1 413 ? 9.559 -9.798 -14.591 1.00 63.19 413 THR A O 1
ATOM 3418 N N . PHE A 1 414 ? 10.452 -8.624 -12.926 1.00 67.75 414 PHE A N 1
ATOM 3419 C CA . PHE A 1 414 ? 9.285 -7.759 -12.728 1.00 67.75 414 PHE A CA 1
ATOM 3420 C C . PHE A 1 414 ? 8.910 -6.946 -13.970 1.00 67.75 414 PHE A C 1
ATOM 3422 O O . PHE A 1 414 ? 7.739 -6.806 -14.303 1.00 67.75 414 PHE A O 1
ATOM 3429 N N . ARG A 1 415 ? 9.891 -6.348 -14.645 1.00 71.75 415 ARG A N 1
ATOM 3430 C CA . ARG A 1 415 ? 9.624 -5.380 -15.721 1.00 71.75 415 ARG A CA 1
ATOM 3431 C C . ARG A 1 415 ? 9.232 -6.080 -17.006 1.00 71.75 415 ARG A C 1
ATOM 3433 O O . ARG A 1 415 ? 8.243 -5.702 -17.628 1.00 71.75 415 ARG A O 1
ATOM 3440 N N . SER A 1 416 ? 9.953 -7.144 -17.344 1.00 74.50 416 SER A N 1
ATOM 3441 C CA . SER A 1 416 ? 9.611 -8.023 -18.459 1.00 74.50 416 SER A CA 1
ATOM 3442 C C . SER A 1 416 ? 8.214 -8.628 -18.277 1.00 74.50 416 SER A C 1
ATOM 3444 O O . SER A 1 416 ? 7.379 -8.519 -19.178 1.00 74.50 416 SER A O 1
ATOM 3446 N N . VAL A 1 417 ? 7.904 -9.159 -17.088 1.00 73.31 417 VAL A N 1
ATOM 3447 C CA . VAL A 1 417 ? 6.563 -9.672 -16.763 1.00 73.31 417 VAL A CA 1
ATOM 3448 C C . VAL A 1 417 ? 5.518 -8.558 -16.801 1.00 73.31 417 VAL A C 1
ATOM 3450 O O . VAL A 1 417 ? 4.489 -8.740 -17.444 1.00 73.31 417 VAL A O 1
ATOM 3453 N N . GLY A 1 418 ? 5.780 -7.387 -16.222 1.00 74.69 418 GLY A N 1
ATOM 3454 C CA . GLY A 1 418 ? 4.846 -6.259 -16.209 1.00 74.69 418 GLY A CA 1
ATOM 3455 C C . GLY A 1 418 ? 4.523 -5.712 -17.594 1.00 74.69 418 GLY A C 1
ATOM 3456 O O . GLY A 1 418 ? 3.362 -5.436 -17.901 1.00 74.69 418 GLY A O 1
ATOM 3457 N N . ILE A 1 419 ? 5.517 -5.607 -18.481 1.00 81.12 419 ILE A N 1
ATOM 3458 C CA . ILE A 1 419 ? 5.305 -5.214 -19.881 1.00 81.12 419 ILE A CA 1
ATOM 3459 C C . ILE A 1 419 ? 4.422 -6.251 -20.585 1.00 81.12 419 ILE A C 1
ATOM 3461 O O . ILE A 1 419 ? 3.487 -5.873 -21.298 1.00 81.12 419 ILE A O 1
ATOM 3465 N N . ILE A 1 420 ? 4.656 -7.549 -20.357 1.00 78.44 420 ILE A N 1
ATOM 3466 C CA . ILE A 1 420 ? 3.834 -8.635 -20.914 1.00 78.44 420 ILE A CA 1
ATOM 3467 C C . ILE A 1 420 ? 2.402 -8.566 -20.370 1.00 78.44 420 ILE A C 1
ATOM 3469 O O . ILE A 1 420 ? 1.453 -8.563 -21.158 1.00 78.44 420 ILE A O 1
ATOM 3473 N N . VAL A 1 421 ? 2.230 -8.456 -19.048 1.00 77.06 421 VAL A N 1
ATOM 3474 C CA . VAL A 1 421 ? 0.928 -8.336 -18.370 1.00 77.06 421 VAL A CA 1
ATOM 3475 C C . VAL A 1 421 ? 0.151 -7.163 -18.958 1.00 77.06 421 VAL A C 1
ATOM 3477 O O . VAL A 1 421 ? -0.969 -7.327 -19.442 1.00 77.06 421 VAL A O 1
ATOM 3480 N N . THR A 1 422 ? 0.770 -5.986 -18.990 1.00 81.62 422 THR A N 1
ATOM 3481 C CA . THR A 1 422 ? 0.169 -4.745 -19.487 1.00 81.62 422 THR A CA 1
ATOM 3482 C C . THR A 1 422 ? -0.208 -4.868 -20.968 1.00 81.62 422 THR A C 1
ATOM 3484 O O . THR A 1 422 ? -1.317 -4.510 -21.367 1.00 81.62 422 THR A O 1
ATOM 3487 N N . SER A 1 423 ? 0.649 -5.478 -21.790 1.00 80.12 423 SER A N 1
ATOM 3488 C CA . SER A 1 423 ? 0.372 -5.727 -23.213 1.00 80.12 423 SER A CA 1
ATOM 3489 C C . SER A 1 423 ? -0.811 -6.676 -23.431 1.00 80.12 423 SER A C 1
ATOM 3491 O O . SER A 1 423 ? -1.665 -6.431 -24.287 1.00 80.12 423 SER A O 1
ATOM 3493 N N . VAL A 1 424 ? -0.908 -7.747 -22.640 1.00 77.19 424 VAL A N 1
ATOM 3494 C CA . VAL A 1 424 ? -2.033 -8.693 -22.682 1.00 77.19 424 VAL A CA 1
ATOM 3495 C C . VAL A 1 424 ? -3.330 -8.007 -22.244 1.00 77.19 424 VAL A C 1
ATOM 3497 O O . VAL A 1 424 ? -4.370 -8.155 -22.893 1.00 77.19 424 VAL A O 1
ATOM 3500 N N . LEU A 1 425 ? -3.279 -7.211 -21.175 1.00 73.94 425 LEU A N 1
ATOM 3501 C CA . LEU A 1 425 ? -4.430 -6.474 -20.654 1.00 73.94 425 LEU A CA 1
ATOM 3502 C C . LEU A 1 425 ? -4.939 -5.407 -21.637 1.00 73.94 425 LEU A C 1
ATOM 3504 O O . LEU A 1 425 ? -6.153 -5.196 -21.739 1.00 73.94 425 LEU A O 1
ATOM 3508 N N . PHE A 1 426 ? -4.056 -4.802 -22.436 1.00 74.31 426 PHE A N 1
ATOM 3509 C CA . PHE A 1 426 ? -4.440 -3.860 -23.491 1.00 74.31 426 PHE A CA 1
ATOM 3510 C C . PHE A 1 426 ? -5.432 -4.456 -24.502 1.00 74.31 426 PHE A C 1
ATOM 3512 O O . PHE A 1 426 ? -6.343 -3.766 -24.971 1.00 74.31 426 PHE A O 1
ATOM 3519 N N . PHE A 1 427 ? -5.308 -5.749 -24.820 1.00 70.44 427 PHE A N 1
ATOM 3520 C CA . PHE A 1 427 ? -6.221 -6.422 -25.747 1.00 70.44 427 PHE A CA 1
ATOM 3521 C C . PHE A 1 427 ? -7.672 -6.398 -25.243 1.00 70.44 427 PHE A C 1
ATOM 3523 O O . PHE A 1 427 ? -8.615 -6.214 -26.021 1.00 70.44 427 PHE A O 1
ATOM 3530 N N . PHE A 1 428 ? -7.856 -6.534 -23.929 1.00 65.50 428 PHE A N 1
ATOM 3531 C CA . PHE A 1 428 ? -9.166 -6.433 -23.291 1.00 65.50 428 PHE A CA 1
ATOM 3532 C C . PHE A 1 428 ? -9.658 -4.986 -23.251 1.00 65.50 428 PHE A C 1
ATOM 3534 O O . PHE A 1 428 ? -10.824 -4.731 -23.549 1.00 65.50 428 PHE A O 1
ATOM 3541 N N . TYR A 1 429 ? -8.761 -4.033 -23.007 1.00 65.06 429 TYR A N 1
ATOM 3542 C CA . TYR A 1 429 ? -9.065 -2.605 -23.035 1.00 65.06 429 TYR A CA 1
ATOM 3543 C C . TYR A 1 429 ? -9.536 -2.115 -24.429 1.00 65.06 429 TYR A C 1
ATOM 3545 O O . TYR A 1 429 ? -10.486 -1.334 -24.538 1.00 65.06 429 TYR A O 1
ATOM 3553 N N . GLN A 1 430 ? -8.963 -2.625 -25.528 1.00 61.84 430 GLN A N 1
ATOM 3554 C CA . GLN A 1 430 ? -9.317 -2.210 -26.896 1.00 61.84 430 GLN A CA 1
ATOM 3555 C C . GLN A 1 430 ? -10.734 -2.636 -27.333 1.00 61.84 430 GLN A C 1
ATOM 3557 O O . GLN A 1 430 ? -11.334 -1.986 -28.195 1.00 61.84 430 GLN A O 1
ATOM 3562 N N . LYS A 1 431 ? -11.315 -3.694 -26.743 1.00 57.91 431 LYS A N 1
ATOM 3563 C CA . LYS A 1 431 ? -12.656 -4.193 -27.117 1.00 57.91 431 LYS A CA 1
ATOM 3564 C C . LYS A 1 431 ? -13.774 -3.156 -26.943 1.00 57.91 431 LYS A C 1
ATOM 3566 O O . LYS A 1 431 ? -14.807 -3.290 -27.594 1.00 57.91 431 LYS A O 1
ATOM 3571 N N . GLN A 1 432 ? -13.563 -2.117 -26.133 1.00 51.00 432 GLN A N 1
ATOM 3572 C CA . GLN A 1 432 ? -14.563 -1.081 -25.863 1.00 51.00 432 GLN A CA 1
ATOM 3573 C C . GLN A 1 432 ? -14.676 0.009 -26.939 1.00 51.00 432 GLN A C 1
ATOM 3575 O O . GLN A 1 432 ? -15.702 0.681 -27.024 1.00 51.00 432 GLN A O 1
ATOM 3580 N N . LYS A 1 433 ? -13.655 0.200 -27.785 1.00 50.19 433 LYS A N 1
ATOM 3581 C CA . LYS A 1 433 ? -13.691 1.190 -28.872 1.00 50.19 433 LYS A CA 1
ATOM 3582 C C . LYS A 1 433 ? -13.318 0.504 -30.179 1.00 50.19 433 LYS A C 1
ATOM 3584 O O . LYS A 1 433 ? -12.162 0.146 -30.393 1.00 50.19 433 LYS A O 1
ATOM 3589 N N . LYS A 1 434 ? -14.284 0.355 -31.097 1.00 47.25 434 LYS A N 1
ATOM 3590 C CA . LYS A 1 434 ? -13.975 0.065 -32.506 1.00 47.25 434 LYS A CA 1
ATOM 3591 C C . LYS A 1 434 ? -13.012 1.158 -32.977 1.00 47.25 434 LYS A C 1
ATOM 3593 O O . LYS A 1 434 ? -13.445 2.286 -33.193 1.00 47.25 434 LYS A O 1
ATOM 3598 N N . LEU A 1 435 ? -11.719 0.851 -33.117 1.00 52.44 435 LEU A N 1
ATOM 3599 C CA . LEU A 1 435 ? -10.825 1.720 -33.875 1.00 52.44 435 LEU A CA 1
ATOM 3600 C C . LEU A 1 435 ? -11.462 1.867 -35.260 1.00 52.44 435 LEU A C 1
ATOM 3602 O O . LEU A 1 435 ? -11.588 0.875 -35.983 1.00 52.44 435 LEU A O 1
ATOM 3606 N N . GLN A 1 436 ? -11.919 3.073 -35.594 1.00 51.88 436 GLN A N 1
ATOM 3607 C CA . GLN A 1 436 ? -12.307 3.407 -36.957 1.00 51.88 436 GLN A CA 1
ATOM 3608 C C . GLN A 1 436 ? -11.043 3.303 -37.807 1.00 51.88 436 GLN A C 1
ATOM 3610 O O . GLN A 1 436 ? -10.167 4.167 -37.756 1.00 51.88 436 GLN A O 1
ATOM 3615 N N . LEU A 1 437 ? -10.913 2.182 -38.510 1.00 57.19 437 LEU A N 1
ATOM 3616 C CA . LEU A 1 437 ? -9.844 1.970 -39.471 1.00 57.19 437 LEU A CA 1
ATOM 3617 C C . LEU A 1 437 ? -10.181 2.792 -40.705 1.00 57.19 437 LEU A C 1
ATOM 3619 O O . LEU A 1 437 ? -11.275 2.673 -41.250 1.00 57.19 437 LEU A O 1
ATOM 3623 N N . PHE A 1 438 ? -9.247 3.642 -41.102 1.00 64.81 438 PHE A N 1
ATOM 3624 C CA . PHE A 1 438 ? -9.318 4.389 -42.347 1.00 64.81 438 PHE A CA 1
ATOM 3625 C C . PHE A 1 438 ? -8.783 3.518 -43.485 1.00 64.81 438 PHE A C 1
ATOM 3627 O O . PHE A 1 438 ? -7.858 2.727 -43.292 1.00 64.81 438 PHE A O 1
ATOM 3634 N N . GLU A 1 439 ? -9.386 3.641 -44.664 1.00 64.31 439 GLU A N 1
ATOM 3635 C CA . GLU A 1 439 ? -8.923 2.940 -45.858 1.00 64.31 439 GLU A CA 1
ATOM 3636 C C . GLU A 1 439 ? -7.700 3.644 -46.443 1.00 64.31 439 GLU A C 1
ATOM 3638 O O . GLU A 1 439 ? -7.707 4.859 -46.650 1.00 64.31 439 GLU A O 1
ATOM 3643 N N . ILE A 1 440 ? -6.653 2.864 -46.705 1.00 70.19 440 ILE A N 1
ATOM 3644 C CA . ILE A 1 440 ? -5.422 3.321 -47.345 1.00 70.19 440 ILE A CA 1
ATOM 3645 C C . ILE A 1 440 ? -5.377 2.715 -48.744 1.00 70.19 440 ILE A C 1
ATOM 3647 O O . ILE A 1 440 ? -5.502 1.500 -48.907 1.00 70.19 440 ILE A O 1
ATOM 3651 N N . SER A 1 441 ? -5.175 3.556 -49.754 1.00 66.69 441 SER A N 1
ATOM 3652 C CA . SER A 1 441 ? -4.850 3.106 -51.108 1.00 66.69 441 SER A CA 1
ATOM 3653 C C . SER A 1 441 ? -3.402 2.608 -51.159 1.00 66.69 441 SER A C 1
ATOM 3655 O O . SER A 1 441 ? -2.524 3.246 -50.579 1.00 66.69 441 SER A O 1
ATOM 3657 N N . ASN A 1 442 ? -3.135 1.533 -51.904 1.00 76.50 442 ASN A N 1
ATOM 3658 C CA . ASN A 1 442 ? -1.781 1.031 -52.201 1.00 76.50 442 ASN A CA 1
ATOM 3659 C C . ASN A 1 442 ? -1.013 0.419 -51.008 1.00 76.50 442 ASN A C 1
ATOM 3661 O O . ASN A 1 442 ? 0.202 0.580 -50.903 1.00 76.50 442 ASN A O 1
ATOM 3665 N N . TYR A 1 443 ? -1.696 -0.334 -50.134 1.00 81.38 443 TYR A N 1
ATOM 3666 C CA . TYR A 1 443 ? -1.084 -1.037 -48.987 1.00 81.38 443 TYR A CA 1
ATOM 3667 C C . TYR A 1 443 ? 0.181 -1.832 -49.340 1.00 81.38 443 TYR A C 1
ATOM 3669 O O . TYR A 1 443 ? 1.187 -1.730 -48.645 1.00 81.38 443 TYR A O 1
ATOM 3677 N N . TYR A 1 444 ? 0.117 -2.629 -50.407 1.00 85.00 444 TYR A N 1
ATOM 3678 C CA . TYR A 1 444 ? 1.205 -3.521 -50.805 1.00 85.00 444 TYR A CA 1
ATOM 3679 C C . TYR A 1 444 ? 2.402 -2.761 -51.374 1.00 85.00 444 TYR A C 1
ATOM 3681 O O . TYR A 1 444 ? 3.535 -3.122 -51.083 1.00 85.00 444 TYR A O 1
ATOM 3689 N N . LEU A 1 445 ? 2.160 -1.680 -52.121 1.00 87.50 445 LEU A N 1
ATOM 3690 C CA . LEU A 1 445 ? 3.229 -0.869 -52.701 1.00 87.50 445 LEU A CA 1
ATOM 3691 C C . LEU A 1 445 ? 3.997 -0.099 -51.622 1.00 87.50 445 LEU A C 1
ATOM 3693 O O . LEU A 1 445 ? 5.222 -0.107 -51.620 1.00 87.50 445 LEU A O 1
ATOM 3697 N N . LEU A 1 446 ? 3.287 0.520 -50.671 1.00 87.88 446 LEU A N 1
ATOM 3698 C CA . LEU A 1 446 ? 3.918 1.196 -49.534 1.00 87.88 446 LEU A CA 1
ATOM 3699 C C . LEU A 1 446 ? 4.754 0.224 -48.694 1.00 87.88 446 LEU A C 1
ATOM 3701 O O . LEU A 1 446 ? 5.885 0.541 -48.329 1.00 87.88 446 LEU A O 1
ATOM 3705 N N . PHE A 1 447 ? 4.200 -0.961 -48.417 1.00 89.12 447 PHE A N 1
ATOM 3706 C CA . PHE A 1 447 ? 4.891 -2.018 -47.687 1.00 89.12 447 PHE A CA 1
ATOM 3707 C C . PHE A 1 447 ? 6.163 -2.465 -48.411 1.00 89.12 447 PHE A C 1
ATOM 3709 O O . PHE A 1 447 ? 7.234 -2.480 -47.811 1.00 89.12 447 PHE A O 1
ATOM 3716 N N . LEU A 1 448 ? 6.046 -2.772 -49.705 1.00 90.00 448 LEU A N 1
ATOM 3717 C CA . LEU A 1 448 ? 7.150 -3.234 -50.536 1.00 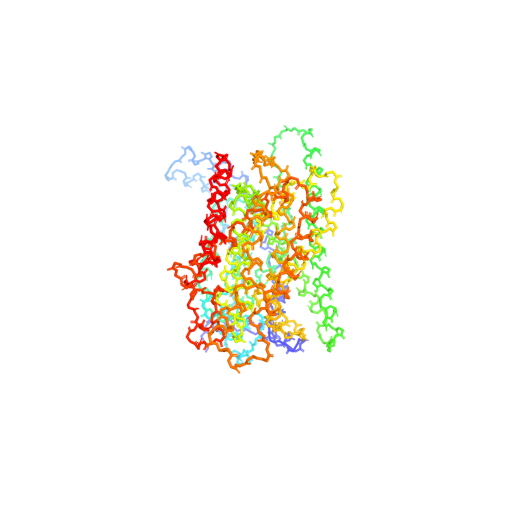90.00 448 LEU A CA 1
ATOM 3718 C C . LEU A 1 448 ? 8.275 -2.201 -50.606 1.00 90.00 448 LEU A C 1
ATOM 3720 O O . LEU A 1 448 ? 9.419 -2.553 -50.362 1.00 90.00 448 LEU A O 1
ATOM 3724 N N . LEU A 1 449 ? 7.959 -0.932 -50.886 1.00 89.88 449 LEU A N 1
ATOM 3725 C CA . LEU A 1 449 ? 8.960 0.136 -50.987 1.00 89.88 449 LEU A CA 1
ATOM 3726 C C . LEU A 1 449 ? 9.654 0.427 -49.651 1.00 89.88 449 LEU A C 1
ATOM 3728 O O . LEU A 1 449 ? 10.842 0.741 -49.630 1.00 89.88 449 LEU A O 1
ATOM 3732 N N . SER A 1 450 ? 8.925 0.309 -48.536 1.00 90.06 450 SER A N 1
ATOM 3733 C CA . SER A 1 450 ? 9.512 0.459 -47.200 1.00 90.06 450 SER A CA 1
ATOM 3734 C C . SER A 1 450 ? 10.433 -0.712 -46.855 1.00 90.06 450 SER A C 1
ATOM 3736 O O . SER A 1 450 ? 11.527 -0.506 -46.339 1.00 90.06 450 SER A O 1
ATOM 3738 N N . ALA A 1 451 ? 10.016 -1.943 -47.168 1.00 88.62 451 ALA A N 1
ATOM 3739 C CA . ALA A 1 451 ? 10.834 -3.131 -46.954 1.00 88.62 451 ALA A CA 1
ATOM 3740 C C . ALA A 1 451 ? 12.079 -3.132 -47.860 1.00 88.62 451 ALA A C 1
ATOM 3742 O O . ALA A 1 451 ? 13.172 -3.414 -47.380 1.00 88.62 451 ALA A O 1
ATOM 3743 N N . LEU A 1 452 ? 11.934 -2.756 -49.135 1.00 90.81 452 LEU A N 1
ATOM 3744 C CA . LEU A 1 452 ? 13.045 -2.613 -50.082 1.00 90.81 452 LEU A CA 1
ATOM 3745 C C . LEU A 1 452 ? 14.117 -1.666 -49.553 1.00 90.81 452 LEU A C 1
ATOM 3747 O O . LEU A 1 452 ? 15.288 -2.024 -49.568 1.00 90.81 452 LEU A O 1
ATOM 3751 N N . TYR A 1 453 ? 13.712 -0.514 -49.020 1.00 88.56 453 TYR A N 1
ATOM 3752 C CA . TYR A 1 453 ? 14.652 0.445 -48.455 1.00 88.56 453 TYR A CA 1
ATOM 3753 C C . TYR A 1 453 ? 15.448 -0.147 -47.287 1.00 88.56 453 TYR A C 1
ATOM 3755 O O . TYR A 1 453 ? 16.676 -0.129 -47.289 1.00 88.56 453 TYR A O 1
ATOM 3763 N N . ILE A 1 454 ? 14.745 -0.704 -46.294 1.00 86.06 454 ILE A N 1
ATOM 3764 C CA . ILE A 1 454 ? 15.363 -1.219 -45.064 1.00 86.06 454 ILE A CA 1
ATOM 3765 C C . ILE A 1 454 ? 16.295 -2.389 -45.375 1.00 86.06 454 ILE A C 1
ATOM 3767 O O . ILE A 1 454 ? 17.453 -2.398 -44.968 1.00 86.06 454 ILE A O 1
ATOM 3771 N N . PHE A 1 455 ? 15.795 -3.394 -46.090 1.00 88.00 455 PHE A N 1
ATOM 3772 C CA . PHE A 1 455 ? 16.572 -4.601 -46.342 1.00 88.00 455 PHE A CA 1
ATOM 3773 C C . PHE A 1 455 ? 17.617 -4.393 -47.438 1.00 88.00 455 PHE A C 1
ATOM 3775 O O . PHE A 1 455 ? 18.657 -5.042 -47.399 1.00 88.00 455 PHE A O 1
ATOM 3782 N N . GLY A 1 456 ? 17.396 -3.464 -48.372 1.00 87.62 456 GLY A N 1
ATOM 3783 C CA . GLY A 1 456 ? 18.419 -3.036 -49.324 1.00 87.62 456 GLY A CA 1
ATOM 3784 C C . GLY A 1 456 ? 19.602 -2.384 -48.613 1.00 87.62 456 GLY A C 1
ATOM 3785 O O . GLY A 1 456 ? 20.748 -2.705 -48.917 1.00 87.62 456 GLY A O 1
ATOM 3786 N N . GLN A 1 457 ? 19.338 -1.546 -47.605 1.00 83.56 457 GLN A N 1
ATOM 3787 C CA . GLN A 1 457 ? 20.383 -0.996 -46.739 1.00 83.56 457 GLN A CA 1
ATOM 3788 C C . GLN A 1 457 ? 21.162 -2.094 -46.001 1.00 83.56 457 GLN A C 1
ATOM 3790 O O . GLN A 1 457 ? 22.386 -2.075 -45.993 1.00 83.56 457 GLN A O 1
ATOM 3795 N N . ILE A 1 458 ? 20.472 -3.089 -45.437 1.00 84.25 458 ILE A N 1
ATOM 3796 C CA . ILE A 1 458 ? 21.108 -4.167 -44.658 1.00 84.25 458 ILE A CA 1
ATOM 3797 C C . ILE A 1 458 ? 21.942 -5.113 -45.533 1.00 84.25 458 ILE A C 1
ATOM 3799 O O . ILE A 1 458 ? 23.060 -5.460 -45.165 1.00 84.25 458 ILE A O 1
ATOM 3803 N N . PHE A 1 459 ? 21.398 -5.574 -46.662 1.00 87.31 459 PHE A N 1
ATOM 3804 C CA . PHE A 1 459 ? 22.014 -6.654 -47.440 1.00 87.31 459 PHE A CA 1
ATOM 3805 C C . PHE A 1 459 ? 22.910 -6.176 -48.580 1.00 87.31 459 PHE A C 1
ATOM 3807 O O . PHE A 1 459 ? 23.720 -6.965 -49.058 1.00 87.31 459 PHE A O 1
ATOM 3814 N N . ILE A 1 460 ? 22.756 -4.931 -49.041 1.00 88.25 460 ILE A N 1
ATOM 3815 C CA . ILE A 1 460 ? 23.473 -4.419 -50.214 1.00 88.25 460 ILE A CA 1
ATOM 3816 C C . ILE A 1 460 ? 24.291 -3.185 -49.834 1.00 88.25 460 ILE A C 1
ATOM 3818 O O . ILE A 1 460 ? 25.518 -3.246 -49.847 1.00 88.25 460 ILE A O 1
ATOM 3822 N N . TRP A 1 461 ? 23.638 -2.082 -49.463 1.00 84.62 461 TRP A N 1
ATOM 3823 C CA . TRP A 1 461 ? 24.318 -0.786 -49.347 1.00 84.62 461 TRP A CA 1
ATOM 3824 C C . TRP A 1 461 ? 25.264 -0.689 -48.151 1.00 84.62 461 TRP A C 1
ATOM 3826 O O . TRP A 1 461 ? 26.386 -0.224 -48.314 1.00 84.62 461 TRP A O 1
ATOM 3836 N N . GLY A 1 462 ? 24.868 -1.176 -46.975 1.00 80.75 462 GLY A N 1
ATOM 3837 C CA . GLY A 1 462 ? 25.726 -1.207 -45.788 1.00 80.75 462 GLY A CA 1
ATOM 3838 C C . GLY A 1 462 ? 27.019 -1.998 -46.021 1.00 80.75 462 GLY A C 1
ATOM 3839 O O . GLY A 1 462 ? 28.101 -1.429 -45.880 1.00 80.75 462 GLY A O 1
ATOM 3840 N N . PRO A 1 463 ? 26.939 -3.272 -46.455 1.00 84.62 463 PRO A N 1
ATOM 3841 C CA . PRO A 1 463 ? 28.117 -4.060 -46.808 1.00 84.62 463 PRO A CA 1
ATOM 3842 C C . PRO A 1 463 ? 28.981 -3.423 -47.905 1.00 84.62 463 PRO A C 1
ATOM 3844 O O . PRO A 1 463 ? 30.206 -3.465 -47.809 1.00 84.62 463 PRO A O 1
ATOM 3847 N N . LEU A 1 464 ? 28.370 -2.798 -48.920 1.00 84.12 464 LEU A N 1
ATOM 3848 C CA . LEU A 1 464 ? 29.105 -2.071 -49.960 1.00 84.12 464 LEU A CA 1
ATOM 3849 C C . LEU A 1 464 ? 29.849 -0.853 -49.411 1.00 84.12 464 LEU A C 1
ATOM 3851 O O . LEU A 1 464 ? 30.992 -0.644 -49.800 1.00 84.12 464 LEU A O 1
ATOM 3855 N N . MET A 1 465 ? 29.247 -0.084 -48.499 1.00 80.44 465 MET A N 1
ATOM 3856 C CA . MET A 1 465 ? 29.915 1.048 -47.846 1.00 80.44 465 MET A CA 1
ATOM 3857 C C . MET A 1 465 ? 31.094 0.594 -46.976 1.00 80.44 465 MET A C 1
ATOM 3859 O O . MET A 1 465 ? 32.153 1.226 -46.968 1.00 80.44 465 MET A O 1
ATOM 3863 N N . SER A 1 466 ? 30.948 -0.525 -46.259 1.00 80.50 466 SER A N 1
ATOM 3864 C CA . SER A 1 466 ? 32.057 -1.125 -45.508 1.00 80.50 466 SER A CA 1
ATOM 3865 C C . SER A 1 466 ? 33.176 -1.603 -46.435 1.00 80.50 466 SER A C 1
ATOM 3867 O O . SER A 1 466 ? 34.347 -1.334 -46.171 1.00 80.50 466 SER A O 1
ATOM 3869 N N . PHE A 1 467 ? 32.822 -2.250 -47.548 1.00 84.44 467 PHE A N 1
ATOM 3870 C CA . PHE A 1 467 ? 33.775 -2.694 -48.561 1.00 84.44 467 PHE A CA 1
ATOM 3871 C C . PHE A 1 467 ? 34.495 -1.519 -49.231 1.00 84.44 467 PHE A C 1
ATOM 3873 O O . PHE A 1 467 ? 35.711 -1.554 -49.361 1.00 84.44 467 PHE A O 1
ATOM 3880 N N . SER A 1 468 ? 33.784 -0.451 -49.608 1.00 83.69 468 SER A N 1
ATOM 3881 C CA . SER A 1 468 ? 34.399 0.727 -50.235 1.00 83.69 468 SER A CA 1
ATOM 3882 C C . SER A 1 468 ? 35.357 1.463 -49.302 1.00 83.69 468 SER A C 1
ATOM 3884 O O . SER A 1 468 ? 36.284 2.112 -49.773 1.00 83.69 468 SER A O 1
ATOM 3886 N N . SER A 1 469 ? 35.133 1.363 -47.989 1.00 83.56 469 SER A N 1
ATOM 3887 C CA . SER A 1 469 ? 36.002 1.967 -46.977 1.00 83.56 469 SER A CA 1
ATOM 3888 C C . SER A 1 469 ? 37.305 1.180 -46.781 1.00 83.56 469 SER A C 1
ATOM 3890 O O . SER A 1 469 ? 38.342 1.790 -46.540 1.00 83.56 469 SER A O 1
ATOM 3892 N N . PHE A 1 470 ? 37.271 -0.154 -46.915 1.00 84.81 470 PHE A N 1
ATOM 3893 C CA . PHE A 1 470 ? 38.432 -1.037 -46.710 1.00 84.81 470 PHE A CA 1
ATOM 3894 C C . PHE A 1 470 ? 38.480 -2.195 -47.726 1.00 84.81 470 PHE A C 1
ATOM 3896 O O . PHE A 1 470 ? 38.370 -3.357 -47.336 1.00 84.81 470 PHE A O 1
ATOM 3903 N N . PRO A 1 471 ? 38.655 -1.924 -49.030 1.00 83.25 471 PRO A N 1
ATOM 3904 C CA . PRO A 1 471 ? 38.522 -2.954 -50.064 1.00 83.25 471 PRO A CA 1
ATOM 3905 C C . PRO A 1 471 ? 39.591 -4.049 -49.958 1.00 83.25 471 PRO A C 1
ATOM 3907 O O . PRO A 1 471 ? 39.318 -5.208 -50.248 1.00 83.25 471 PRO A O 1
ATOM 3910 N N . GLU A 1 472 ? 40.788 -3.704 -49.482 1.00 87.69 472 GLU A N 1
ATOM 3911 C CA . GLU A 1 472 ? 41.909 -4.639 -49.307 1.00 87.69 472 GLU A CA 1
ATOM 3912 C C . GLU A 1 472 ? 41.702 -5.632 -48.149 1.00 87.69 472 GLU A C 1
ATOM 3914 O O . GLU A 1 472 ? 42.395 -6.644 -48.076 1.00 87.69 472 GLU A O 1
ATOM 3919 N N . ALA A 1 473 ? 40.744 -5.373 -47.251 1.00 86.56 473 ALA A N 1
ATOM 3920 C CA . ALA A 1 473 ? 40.456 -6.232 -46.102 1.00 86.56 473 ALA A CA 1
ATOM 3921 C C . ALA A 1 473 ? 39.545 -7.429 -46.439 1.00 86.56 473 ALA A C 1
ATOM 3923 O O . ALA A 1 473 ? 39.273 -8.254 -45.565 1.00 86.56 473 ALA A O 1
ATOM 3924 N N . PHE A 1 474 ? 39.048 -7.528 -47.678 1.00 86.44 474 PHE A N 1
ATOM 3925 C CA . PHE A 1 474 ? 38.062 -8.528 -48.083 1.00 86.44 474 PHE A CA 1
ATOM 3926 C C . PHE A 1 474 ? 38.546 -9.357 -49.280 1.00 86.44 474 PHE A C 1
ATOM 3928 O O . PHE A 1 474 ? 38.988 -8.824 -50.291 1.00 86.44 474 PHE A O 1
ATOM 3935 N N . GLU A 1 475 ? 38.387 -10.681 -49.199 1.00 88.81 475 GLU A N 1
ATOM 3936 C CA . GLU A 1 475 ? 38.782 -11.631 -50.258 1.00 88.81 475 GLU A CA 1
ATOM 3937 C C . GLU A 1 475 ? 37.734 -11.787 -51.383 1.00 88.81 475 GLU A C 1
ATOM 3939 O O . GLU A 1 475 ? 37.857 -12.655 -52.246 1.00 88.81 475 GLU A O 1
ATOM 3944 N N . PHE A 1 476 ? 36.670 -10.983 -51.375 1.00 88.50 476 PHE A N 1
ATOM 3945 C CA . PHE A 1 476 ? 35.552 -11.060 -52.322 1.00 88.50 476 PHE A CA 1
ATOM 3946 C C . PHE A 1 476 ? 35.322 -9.721 -53.023 1.00 88.50 476 PHE A C 1
ATOM 3948 O O . PHE A 1 476 ? 35.647 -8.667 -52.488 1.00 88.50 476 PHE A O 1
ATOM 3955 N N . SER A 1 477 ? 34.733 -9.745 -54.221 1.00 90.38 477 SER A N 1
ATOM 3956 C CA . SER A 1 477 ? 34.474 -8.521 -54.985 1.00 90.38 477 SER A CA 1
ATOM 3957 C C . SER A 1 477 ? 33.197 -7.804 -54.526 1.00 90.38 477 SER A C 1
ATOM 3959 O O . SER A 1 477 ? 32.270 -8.419 -53.996 1.00 90.38 477 SER A O 1
ATOM 3961 N N . ALA A 1 478 ? 33.085 -6.503 -54.818 1.00 87.06 478 ALA A N 1
ATOM 3962 C CA . ALA A 1 478 ? 31.841 -5.748 -54.615 1.00 87.06 478 ALA A CA 1
ATOM 3963 C C . ALA A 1 478 ? 30.641 -6.365 -55.364 1.00 87.06 478 ALA A C 1
ATOM 3965 O O . ALA A 1 478 ? 29.504 -6.310 -54.894 1.00 87.06 478 ALA A O 1
ATOM 3966 N N . ILE A 1 479 ? 30.889 -6.995 -56.516 1.00 89.69 479 ILE A N 1
ATOM 3967 C CA . ILE A 1 479 ? 29.861 -7.686 -57.304 1.00 89.69 479 ILE A CA 1
ATOM 3968 C C . ILE A 1 479 ? 29.332 -8.905 -56.538 1.00 89.69 479 ILE A C 1
ATOM 3970 O O . ILE A 1 479 ? 28.123 -9.136 -56.525 1.00 89.69 479 ILE A O 1
ATOM 3974 N N . ASP A 1 480 ? 30.197 -9.639 -55.834 1.00 89.06 480 ASP A N 1
ATOM 3975 C CA . ASP A 1 480 ? 29.786 -10.782 -55.011 1.00 89.06 480 ASP A CA 1
ATOM 3976 C C . ASP A 1 480 ? 28.880 -10.354 -53.850 1.00 89.06 480 ASP A C 1
ATOM 3978 O O . ASP A 1 480 ? 27.919 -11.060 -53.528 1.00 89.06 480 ASP A O 1
ATOM 3982 N N . ILE A 1 481 ? 29.143 -9.181 -53.258 1.00 88.06 481 ILE A N 1
ATOM 3983 C CA . ILE A 1 481 ? 28.282 -8.567 -52.234 1.00 88.06 481 ILE A CA 1
ATOM 3984 C C . ILE A 1 481 ? 26.900 -8.277 -52.818 1.00 88.06 481 ILE A C 1
ATOM 3986 O O . ILE A 1 481 ? 25.896 -8.654 -52.219 1.00 88.06 481 ILE A O 1
ATOM 3990 N N . ILE A 1 482 ? 26.833 -7.658 -54.001 1.00 89.88 482 ILE A N 1
ATOM 3991 C CA . ILE A 1 482 ? 25.561 -7.324 -54.658 1.00 89.88 482 ILE A CA 1
ATOM 3992 C C . ILE A 1 482 ? 24.780 -8.591 -55.004 1.00 89.88 482 ILE A C 1
ATOM 3994 O O . ILE A 1 482 ? 23.587 -8.662 -54.719 1.00 89.88 482 ILE A O 1
ATOM 3998 N N . ILE A 1 483 ? 25.426 -9.605 -55.588 1.00 91.25 483 ILE A N 1
ATOM 3999 C CA . ILE A 1 483 ? 24.759 -10.847 -56.001 1.00 91.25 483 ILE A CA 1
ATOM 4000 C C . ILE A 1 483 ? 24.215 -11.598 -54.782 1.00 91.25 483 ILE A C 1
ATOM 4002 O O . ILE A 1 483 ? 23.028 -11.934 -54.747 1.00 91.25 483 ILE A O 1
ATOM 4006 N N . LYS A 1 484 ? 25.050 -11.839 -53.762 1.00 90.44 484 LYS A N 1
ATOM 4007 C CA . LYS A 1 484 ? 24.618 -12.535 -52.538 1.00 90.44 484 LYS A CA 1
ATOM 4008 C C . LYS A 1 484 ? 23.590 -11.705 -51.768 1.00 90.44 484 LYS A C 1
ATOM 4010 O O . LYS A 1 484 ? 22.568 -12.235 -51.338 1.00 90.44 484 LYS A O 1
ATOM 4015 N N . GLY A 1 485 ? 23.816 -10.400 -51.648 1.00 89.75 485 GLY A N 1
ATOM 4016 C CA . GLY A 1 485 ? 22.904 -9.457 -51.005 1.00 89.75 485 GLY A CA 1
ATOM 4017 C C . GLY A 1 485 ? 21.531 -9.419 -51.673 1.00 89.75 485 GLY A C 1
ATOM 4018 O O . GLY A 1 485 ? 20.514 -9.502 -50.988 1.00 89.75 485 GLY A O 1
ATOM 4019 N N . ALA A 1 486 ? 21.478 -9.388 -53.008 1.00 90.50 486 ALA A N 1
ATOM 4020 C CA . ALA A 1 486 ? 20.234 -9.428 -53.773 1.00 90.50 486 ALA A CA 1
ATOM 4021 C C . ALA A 1 486 ? 19.466 -10.745 -53.579 1.00 90.50 486 ALA A C 1
ATOM 4023 O O . ALA A 1 486 ? 18.238 -10.720 -53.481 1.00 90.50 486 ALA A O 1
ATOM 4024 N N . GLN A 1 487 ? 20.162 -11.884 -53.468 1.00 91.44 487 GLN A N 1
ATOM 4025 C CA . GLN A 1 487 ? 19.532 -13.170 -53.146 1.00 91.44 487 GLN A CA 1
ATOM 4026 C C . GLN A 1 487 ? 18.872 -13.141 -51.760 1.00 91.44 487 GLN A C 1
ATOM 4028 O O . GLN A 1 487 ? 17.689 -13.470 -51.638 1.00 91.44 487 GLN A O 1
ATOM 4033 N N . TYR A 1 488 ? 19.593 -12.696 -50.724 1.00 90.00 488 TYR A N 1
ATOM 4034 C CA . TYR A 1 488 ? 19.037 -12.578 -49.370 1.00 90.00 488 TYR A CA 1
ATOM 4035 C C . TYR A 1 488 ? 17.881 -11.575 -49.307 1.00 90.00 488 TYR A C 1
ATOM 4037 O O . TYR A 1 488 ? 16.833 -11.876 -48.729 1.00 90.00 488 TYR A O 1
ATOM 4045 N N . LEU A 1 489 ? 18.029 -10.423 -49.964 1.00 90.88 489 LEU A N 1
ATOM 4046 C CA . LEU A 1 489 ? 16.990 -9.405 -50.075 1.00 90.88 489 LEU A CA 1
ATOM 4047 C C . LEU A 1 489 ? 15.714 -9.976 -50.707 1.00 90.88 489 LEU A C 1
ATOM 4049 O O . LEU A 1 489 ? 14.627 -9.798 -50.157 1.00 90.88 489 LEU A O 1
ATOM 4053 N N . ALA A 1 490 ? 15.832 -10.698 -51.825 1.00 90.56 490 ALA A N 1
ATOM 4054 C CA . ALA A 1 490 ? 14.691 -11.299 -52.510 1.00 90.56 490 ALA A CA 1
ATOM 4055 C C . ALA A 1 490 ? 13.961 -12.323 -51.626 1.00 90.56 490 ALA A C 1
ATOM 4057 O O . ALA A 1 490 ? 12.735 -12.268 -51.514 1.00 90.56 490 ALA A O 1
ATOM 4058 N N . ILE A 1 491 ? 14.699 -13.211 -50.948 1.00 89.12 491 ILE A N 1
ATOM 4059 C CA . ILE A 1 491 ? 14.126 -14.218 -50.039 1.00 89.12 491 ILE A CA 1
ATOM 4060 C C . ILE A 1 491 ? 13.345 -13.541 -48.905 1.00 89.12 491 ILE A C 1
ATOM 4062 O O . ILE A 1 491 ? 12.189 -13.891 -48.649 1.00 89.12 491 ILE A O 1
ATOM 4066 N N . VAL A 1 492 ? 13.948 -12.544 -48.250 1.00 87.94 492 VAL A N 1
ATOM 4067 C CA . VAL A 1 492 ? 13.325 -11.830 -47.126 1.00 87.94 492 VAL A CA 1
ATOM 4068 C C . VAL A 1 492 ? 12.094 -11.046 -47.579 1.00 87.94 492 VAL A C 1
ATOM 4070 O O . VAL A 1 492 ? 11.057 -11.107 -46.917 1.00 87.94 492 VAL A O 1
ATOM 4073 N N . LEU A 1 493 ? 12.155 -10.359 -48.724 1.00 89.94 493 LEU A N 1
ATOM 4074 C CA . LEU A 1 493 ? 11.013 -9.620 -49.267 1.00 89.94 493 LEU A CA 1
ATOM 4075 C C . LEU A 1 493 ? 9.842 -10.538 -49.617 1.00 89.94 493 LEU A C 1
ATOM 4077 O O . LEU A 1 493 ? 8.704 -10.218 -49.271 1.00 89.94 493 LEU A O 1
ATOM 4081 N N . ILE A 1 494 ? 10.102 -11.684 -50.256 1.00 89.38 494 ILE A N 1
ATOM 4082 C CA . ILE A 1 494 ? 9.062 -12.671 -50.576 1.00 89.38 494 ILE A CA 1
ATOM 4083 C C . ILE A 1 494 ? 8.415 -13.178 -49.287 1.00 89.38 494 ILE A C 1
ATOM 4085 O O . ILE A 1 494 ? 7.189 -13.161 -49.168 1.00 89.38 494 ILE A O 1
ATOM 4089 N N . LEU A 1 495 ? 9.217 -13.569 -48.294 1.00 85.00 495 LEU A N 1
ATOM 4090 C CA . LEU A 1 495 ? 8.710 -14.076 -47.021 1.00 85.00 495 LEU A CA 1
ATOM 4091 C C . LEU A 1 495 ? 7.863 -13.023 -46.293 1.00 85.00 495 LEU A C 1
ATOM 4093 O O . LEU A 1 495 ? 6.757 -13.318 -45.836 1.00 85.00 495 LEU A O 1
ATOM 4097 N N . LEU A 1 496 ? 8.330 -11.775 -46.245 1.00 85.75 496 LEU A N 1
ATOM 4098 C CA . LEU A 1 496 ? 7.598 -10.668 -45.635 1.00 85.75 496 LEU A CA 1
ATOM 4099 C C . LEU A 1 496 ? 6.304 -10.334 -46.376 1.00 85.75 496 LEU A C 1
ATOM 4101 O O . LEU A 1 496 ? 5.302 -10.053 -45.723 1.00 85.75 496 LEU A O 1
ATOM 4105 N N . LEU A 1 497 ? 6.290 -10.389 -47.710 1.00 87.94 497 LEU A N 1
ATOM 4106 C CA . LEU A 1 497 ? 5.079 -10.198 -48.510 1.00 87.94 497 LEU A CA 1
ATOM 4107 C C . LEU A 1 497 ? 4.056 -11.308 -48.269 1.00 87.94 497 LEU A C 1
ATOM 4109 O O . LEU A 1 497 ? 2.868 -11.011 -48.135 1.00 87.94 497 LEU A O 1
ATOM 4113 N N . VAL A 1 498 ? 4.503 -12.563 -48.175 1.00 85.56 498 VAL A N 1
ATOM 4114 C CA . VAL A 1 498 ? 3.645 -13.712 -47.856 1.00 85.56 498 VAL A CA 1
ATOM 4115 C C . VAL A 1 498 ? 3.032 -13.531 -46.471 1.00 85.56 498 VAL A C 1
ATOM 4117 O O . VAL A 1 498 ? 1.809 -13.573 -46.331 1.00 85.56 498 VAL A O 1
ATOM 4120 N N . VAL A 1 499 ? 3.851 -13.238 -45.455 1.00 81.62 499 VAL A N 1
ATOM 4121 C CA . VAL A 1 499 ? 3.363 -12.951 -44.098 1.00 81.62 499 VAL A CA 1
ATOM 4122 C C . VAL A 1 499 ? 2.371 -11.792 -44.135 1.00 81.62 499 VAL A C 1
ATOM 4124 O O . VAL A 1 499 ? 1.246 -11.929 -43.653 1.00 81.62 499 VAL A O 1
ATOM 4127 N N . PHE A 1 500 ? 2.741 -10.678 -44.769 1.00 84.06 500 PHE A N 1
ATOM 4128 C CA . PHE A 1 500 ? 1.898 -9.495 -44.874 1.00 84.06 500 PHE A CA 1
ATOM 4129 C C . PHE A 1 500 ? 0.564 -9.811 -45.543 1.00 84.06 500 PHE A C 1
ATOM 4131 O O . PHE A 1 500 ? -0.466 -9.351 -45.059 1.00 84.06 500 PHE A O 1
ATOM 4138 N N . PHE A 1 501 ? 0.540 -10.627 -46.599 1.00 86.19 501 PHE A N 1
ATOM 4139 C CA . PHE A 1 501 ? -0.674 -11.012 -47.314 1.00 86.19 501 PHE A CA 1
ATOM 4140 C C . PHE A 1 501 ? -1.713 -11.666 -46.393 1.00 86.19 501 PHE A C 1
ATOM 4142 O O . PHE A 1 501 ? -2.877 -11.243 -46.412 1.00 86.19 501 PHE A O 1
ATOM 4149 N N . PHE A 1 502 ? -1.288 -12.605 -45.542 1.00 81.44 502 PHE A N 1
ATOM 4150 C CA . PHE A 1 502 ? -2.160 -13.341 -44.619 1.00 81.44 502 PHE A CA 1
ATOM 4151 C C . PHE A 1 502 ? -2.587 -12.540 -43.378 1.00 81.44 502 PHE A C 1
ATOM 4153 O O . PHE A 1 502 ? -3.521 -12.936 -42.672 1.00 81.44 502 PHE A O 1
ATOM 4160 N N . LEU A 1 503 ? -1.970 -11.385 -43.105 1.00 77.81 503 LEU A N 1
ATOM 4161 C CA . LEU A 1 503 ? -2.358 -10.550 -41.970 1.00 77.81 503 LEU A CA 1
ATOM 4162 C C . LEU A 1 503 ? -3.755 -9.931 -42.148 1.00 77.81 503 LEU A C 1
ATOM 4164 O O . LEU A 1 503 ? -4.166 -9.473 -43.219 1.00 77.81 503 LEU A O 1
ATOM 4168 N N . ARG A 1 504 ? -4.488 -9.828 -41.033 1.00 77.56 504 ARG A N 1
ATOM 4169 C CA . ARG A 1 504 ? -5.757 -9.085 -40.972 1.00 77.56 504 ARG A CA 1
ATOM 4170 C C . ARG A 1 504 ? -5.506 -7.592 -41.235 1.00 77.56 504 ARG A C 1
ATOM 4172 O O . ARG A 1 504 ? -4.453 -7.064 -40.891 1.00 77.56 504 ARG A O 1
ATOM 4179 N N . LYS A 1 505 ? -6.511 -6.867 -41.756 1.00 74.81 505 LYS A N 1
ATOM 4180 C CA . LYS A 1 505 ? -6.407 -5.423 -42.092 1.00 74.81 505 LYS A CA 1
ATOM 4181 C C . LYS A 1 505 ? -5.795 -4.561 -40.970 1.00 74.81 505 LYS A C 1
ATOM 4183 O O . LYS A 1 505 ? -5.011 -3.661 -41.245 1.00 74.81 505 LYS A O 1
ATOM 4188 N N . ARG A 1 506 ? -6.126 -4.849 -39.704 1.00 71.25 506 ARG A N 1
ATOM 4189 C CA . ARG A 1 506 ? -5.574 -4.146 -38.527 1.00 71.25 506 ARG A CA 1
ATOM 4190 C C . ARG A 1 506 ? -4.072 -4.360 -38.362 1.00 71.25 506 ARG A C 1
ATOM 4192 O O . ARG A 1 506 ? -3.343 -3.398 -38.160 1.00 71.25 506 ARG A O 1
ATOM 4199 N N . THR A 1 507 ? -3.627 -5.608 -38.451 1.00 73.00 507 THR A N 1
ATOM 4200 C CA . THR A 1 507 ? -2.219 -5.979 -38.296 1.00 73.00 507 THR A CA 1
ATOM 4201 C C . THR A 1 507 ? -1.382 -5.480 -39.469 1.00 73.00 507 THR A C 1
ATOM 4203 O O . THR A 1 507 ? -0.288 -4.978 -39.242 1.00 73.00 507 THR A O 1
ATOM 4206 N N . LYS A 1 508 ? -1.932 -5.498 -40.695 1.00 79.88 508 LYS A N 1
ATOM 4207 C CA . LYS A 1 508 ? -1.310 -4.877 -41.880 1.00 79.88 508 LYS A CA 1
ATOM 4208 C C . LYS A 1 508 ? -1.001 -3.396 -41.661 1.00 79.88 508 LYS A C 1
ATOM 4210 O O . LYS A 1 508 ? 0.093 -2.944 -41.970 1.00 79.88 508 LYS A O 1
ATOM 4215 N N . LEU A 1 509 ? -1.956 -2.642 -41.109 1.00 80.12 509 LEU A N 1
ATOM 4216 C CA . LEU A 1 509 ? -1.775 -1.216 -40.830 1.00 80.12 509 LEU A CA 1
ATOM 4217 C C . LEU A 1 509 ? -0.650 -0.962 -39.818 1.00 80.12 509 LEU A C 1
ATOM 4219 O O . LEU A 1 509 ? 0.177 -0.090 -40.051 1.00 80.12 509 LEU A O 1
ATOM 4223 N N . ILE A 1 510 ? -0.622 -1.720 -38.718 1.00 77.12 510 ILE A N 1
ATOM 4224 C CA . ILE A 1 510 ? 0.407 -1.578 -37.679 1.00 77.12 510 ILE A CA 1
ATOM 4225 C C . ILE A 1 510 ? 1.786 -1.887 -38.265 1.00 77.12 510 ILE A C 1
ATOM 4227 O O . ILE A 1 510 ? 2.668 -1.044 -38.181 1.00 77.12 510 ILE A O 1
ATOM 4231 N N . MET A 1 511 ? 1.936 -3.037 -38.929 1.00 80.62 511 MET A N 1
ATOM 4232 C CA . MET A 1 511 ? 3.198 -3.450 -39.549 1.00 80.62 511 MET A CA 1
ATOM 4233 C C . MET A 1 511 ? 3.699 -2.424 -40.575 1.00 80.62 511 MET A C 1
ATOM 4235 O O . MET A 1 511 ? 4.884 -2.110 -40.600 1.00 80.62 511 MET A O 1
ATOM 4239 N N . LEU A 1 512 ? 2.796 -1.854 -41.381 1.00 86.31 512 LEU A N 1
ATOM 4240 C CA . LEU A 1 512 ? 3.146 -0.814 -42.346 1.00 86.31 512 LEU A CA 1
ATOM 4241 C C . LEU A 1 512 ? 3.658 0.464 -41.667 1.00 86.31 512 LEU A C 1
ATOM 4243 O O . LEU A 1 512 ? 4.671 1.011 -42.087 1.00 86.31 512 LEU A O 1
ATOM 4247 N N . ILE A 1 513 ? 2.965 0.950 -40.632 1.00 83.19 513 ILE A N 1
ATOM 4248 C CA . ILE A 1 513 ? 3.394 2.153 -39.905 1.00 83.19 513 ILE A CA 1
ATOM 4249 C C . ILE A 1 513 ? 4.743 1.906 -39.228 1.00 83.19 513 ILE A C 1
ATOM 4251 O O . ILE A 1 513 ? 5.611 2.768 -39.295 1.00 83.19 513 ILE A O 1
ATOM 4255 N N . THR A 1 514 ? 4.938 0.734 -38.618 1.00 82.44 514 THR A N 1
ATOM 4256 C CA . THR A 1 514 ? 6.218 0.360 -38.008 1.00 82.44 514 THR A CA 1
ATOM 4257 C C . THR A 1 514 ? 7.350 0.409 -39.033 1.00 82.44 514 THR A C 1
ATOM 4259 O O . THR A 1 514 ? 8.369 1.034 -38.766 1.00 82.44 514 THR A O 1
ATOM 4262 N N . LEU A 1 515 ? 7.157 -0.161 -40.226 1.00 84.81 515 LEU A N 1
ATOM 4263 C CA . LEU A 1 515 ? 8.157 -0.092 -41.295 1.00 84.81 515 LEU A CA 1
ATOM 4264 C C . LEU A 1 515 ? 8.428 1.344 -41.754 1.00 84.81 515 LEU A C 1
ATOM 4266 O O . LEU A 1 515 ? 9.585 1.708 -41.910 1.00 84.81 515 LEU A O 1
ATOM 4270 N N . LEU A 1 516 ? 7.401 2.181 -41.919 1.00 87.25 516 LEU A N 1
ATOM 4271 C CA . LEU A 1 516 ? 7.582 3.590 -42.294 1.00 87.25 516 LEU A CA 1
ATOM 4272 C C . LEU A 1 516 ? 8.378 4.380 -41.248 1.00 87.25 516 LEU A C 1
ATOM 4274 O O . LEU A 1 516 ? 9.213 5.207 -41.608 1.00 87.25 516 LEU A O 1
ATOM 4278 N N . VAL A 1 517 ? 8.143 4.114 -39.961 1.00 85.44 517 VAL A N 1
ATOM 4279 C CA . VAL A 1 517 ? 8.921 4.711 -38.868 1.00 85.44 517 VAL A CA 1
ATOM 4280 C C . VAL A 1 517 ? 10.377 4.256 -38.939 1.00 85.44 517 VAL A C 1
ATOM 4282 O O . VAL A 1 517 ? 11.264 5.097 -38.845 1.00 85.44 517 VAL A O 1
ATOM 4285 N N . ILE A 1 518 ? 10.633 2.964 -39.175 1.00 83.00 518 ILE A N 1
ATOM 4286 C CA . ILE A 1 518 ? 11.998 2.440 -39.337 1.00 83.00 518 ILE A CA 1
ATOM 4287 C C . ILE A 1 518 ? 12.687 3.084 -40.546 1.00 83.00 518 ILE A C 1
ATOM 4289 O O . ILE A 1 518 ? 13.823 3.524 -40.418 1.00 83.00 518 ILE A O 1
ATOM 4293 N N . VAL A 1 519 ? 12.006 3.201 -41.693 1.00 85.62 519 VAL A N 1
ATOM 4294 C CA . VAL A 1 519 ? 12.539 3.896 -42.880 1.00 85.62 519 VAL A CA 1
ATOM 4295 C C . VAL A 1 519 ? 12.907 5.336 -42.543 1.00 85.62 519 VAL A C 1
ATOM 4297 O O . VAL A 1 519 ? 13.997 5.778 -42.889 1.00 85.62 519 VAL A O 1
ATOM 4300 N N . PHE A 1 520 ? 12.016 6.066 -41.869 1.00 85.19 520 PHE A N 1
ATOM 4301 C CA . PHE A 1 520 ? 12.258 7.457 -41.498 1.00 85.19 520 PHE A CA 1
ATOM 4302 C C . PHE A 1 520 ? 13.474 7.596 -40.583 1.00 85.19 520 PHE A C 1
ATOM 4304 O O . PHE A 1 520 ? 14.333 8.428 -40.851 1.00 85.19 520 PHE A O 1
ATOM 4311 N N . ILE A 1 521 ? 13.575 6.753 -39.554 1.00 78.94 521 ILE A N 1
ATOM 4312 C CA . ILE A 1 521 ? 14.713 6.739 -38.630 1.00 78.94 521 ILE A CA 1
ATOM 4313 C C . ILE A 1 521 ? 16.007 6.403 -39.375 1.00 78.94 521 ILE A C 1
ATOM 4315 O O . ILE A 1 521 ? 16.983 7.134 -39.254 1.00 78.94 521 ILE A O 1
ATOM 4319 N N . ALA A 1 522 ? 16.005 5.339 -40.180 1.00 76.50 522 ALA A N 1
ATOM 4320 C CA . ALA A 1 522 ? 17.176 4.905 -40.934 1.00 76.50 522 ALA A CA 1
ATOM 4321 C C . ALA A 1 522 ? 17.628 5.963 -41.952 1.00 76.50 522 ALA A C 1
ATOM 4323 O O . ALA A 1 522 ? 18.818 6.215 -42.090 1.00 76.50 522 ALA A O 1
ATOM 4324 N N . PHE A 1 523 ? 16.693 6.622 -42.642 1.00 78.38 523 PHE A N 1
ATOM 4325 C CA . PHE A 1 523 ? 17.003 7.754 -43.514 1.00 78.38 523 PHE A CA 1
ATOM 4326 C C . PHE A 1 523 ? 17.618 8.912 -42.734 1.00 78.38 523 PHE A C 1
ATOM 4328 O O . PHE A 1 523 ? 18.691 9.386 -43.096 1.00 78.38 523 PHE A O 1
ATOM 4335 N N . PHE A 1 524 ? 16.964 9.349 -41.660 1.00 74.50 524 PHE A N 1
ATOM 4336 C CA . PHE A 1 524 ? 17.398 10.507 -40.887 1.00 74.50 524 PHE A CA 1
ATOM 4337 C C . PHE A 1 524 ? 18.803 10.294 -40.298 1.00 74.50 524 PHE A C 1
ATOM 4339 O O . PHE A 1 524 ? 19.642 11.187 -40.406 1.00 74.50 524 PHE A O 1
ATOM 4346 N N . ASN A 1 525 ? 19.066 9.082 -39.799 1.00 70.00 525 ASN A N 1
ATOM 4347 C CA . ASN A 1 525 ? 20.362 8.643 -39.286 1.00 70.00 525 ASN A CA 1
ATOM 4348 C C . ASN A 1 525 ? 21.456 8.594 -40.365 1.00 70.00 525 ASN A C 1
ATOM 4350 O O . ASN A 1 525 ? 22.565 9.062 -40.145 1.00 70.00 525 ASN A O 1
ATOM 4354 N N . ASN A 1 526 ? 21.148 8.052 -41.546 1.00 69.25 526 ASN A N 1
ATOM 4355 C CA . ASN A 1 526 ? 22.157 7.849 -42.588 1.00 69.25 526 ASN A CA 1
ATOM 4356 C C . ASN A 1 526 ? 22.448 9.108 -43.422 1.00 69.25 526 ASN A C 1
ATOM 4358 O O . ASN A 1 526 ? 23.491 9.161 -44.064 1.00 69.25 526 ASN A O 1
ATOM 4362 N N . THR A 1 527 ? 21.537 10.090 -43.477 1.00 67.12 527 THR A N 1
ATOM 4363 C CA . THR A 1 527 ? 21.632 11.201 -44.453 1.00 67.12 527 THR A CA 1
ATOM 4364 C C . THR A 1 527 ? 21.651 12.605 -43.861 1.00 67.12 527 THR A C 1
ATOM 4366 O O . THR A 1 527 ? 22.294 13.476 -44.438 1.00 67.12 527 THR A O 1
ATOM 4369 N N . LEU A 1 528 ? 20.939 12.867 -42.760 1.00 62.56 528 LEU A N 1
ATOM 4370 C CA . LEU A 1 528 ? 20.768 14.235 -42.250 1.00 62.56 528 LEU A CA 1
ATOM 4371 C C . LEU A 1 528 ? 21.664 14.508 -41.045 1.00 62.56 528 LEU A C 1
ATOM 4373 O O . LEU A 1 528 ? 22.379 15.504 -41.033 1.00 62.56 528 LEU A O 1
ATOM 4377 N N . PHE A 1 529 ? 21.638 13.621 -40.052 1.00 61.00 529 PHE A N 1
ATOM 4378 C CA . PHE A 1 529 ? 22.515 13.669 -38.887 1.00 61.00 529 PHE A CA 1
ATOM 4379 C C . PHE A 1 529 ? 22.763 12.230 -38.428 1.00 61.00 529 PHE A C 1
ATOM 4381 O O . PHE A 1 529 ? 21.774 11.557 -38.143 1.00 61.00 529 PHE A O 1
ATOM 4388 N N . PRO A 1 530 ? 24.013 11.744 -38.315 1.00 59.75 530 PRO A N 1
ATOM 4389 C CA . PRO A 1 530 ? 24.270 10.494 -37.610 1.00 59.75 530 PRO A CA 1
ATOM 4390 C C . PRO A 1 530 ? 23.788 10.659 -36.164 1.00 59.75 530 PRO A C 1
ATOM 4392 O O . PRO A 1 530 ? 24.288 11.495 -35.408 1.00 59.75 530 PRO A O 1
ATOM 4395 N N . PHE A 1 531 ? 22.736 9.927 -35.803 1.00 56.19 531 PHE A N 1
ATOM 4396 C CA . PHE A 1 531 ? 22.192 9.905 -34.455 1.00 56.19 531 PHE A CA 1
ATOM 4397 C C . PHE A 1 531 ? 23.087 9.028 -33.598 1.00 56.19 531 PHE A C 1
ATOM 4399 O O . PHE A 1 531 ? 22.781 7.864 -33.361 1.00 56.19 531 PHE A O 1
ATOM 4406 N N . ASP A 1 532 ? 24.135 9.613 -33.026 1.00 59.88 532 ASP A N 1
ATOM 4407 C CA . ASP A 1 532 ? 24.838 8.981 -31.906 1.00 59.88 532 ASP A CA 1
ATOM 4408 C C . ASP A 1 532 ? 24.044 9.144 -30.590 1.00 59.88 532 ASP A C 1
ATOM 4410 O O . ASP A 1 532 ? 24.584 9.428 -29.520 1.00 59.88 532 ASP A O 1
ATOM 4414 N N . LEU A 1 533 ? 22.717 8.980 -30.663 1.00 57.69 533 LEU A N 1
ATOM 4415 C CA . LEU A 1 533 ? 21.795 9.108 -29.540 1.00 57.69 533 LEU A CA 1
ATOM 4416 C C . LEU A 1 533 ? 21.308 7.731 -29.095 1.00 57.69 533 LEU A C 1
ATOM 4418 O O . LEU A 1 533 ? 20.732 6.987 -29.885 1.00 57.69 533 LEU A O 1
ATOM 4422 N N . GLY A 1 534 ? 21.516 7.435 -27.811 1.00 60.53 534 GLY A N 1
ATOM 4423 C CA . GLY A 1 534 ? 20.917 6.303 -27.108 1.00 60.53 534 GLY A CA 1
ATOM 4424 C C . GLY A 1 534 ? 21.117 4.946 -27.794 1.00 60.53 534 GLY A C 1
ATOM 4425 O O . GLY A 1 534 ? 22.234 4.436 -27.827 1.00 60.53 534 GLY A O 1
ATOM 4426 N N . THR A 1 535 ? 20.040 4.310 -28.269 1.00 62.97 535 THR A N 1
ATOM 4427 C CA . THR A 1 535 ? 20.089 2.952 -28.850 1.00 62.97 535 THR A CA 1
ATOM 4428 C C . THR A 1 535 ? 20.363 2.902 -30.351 1.00 62.97 535 THR A C 1
ATOM 4430 O O . THR A 1 535 ? 20.714 1.836 -30.854 1.00 62.97 535 THR A O 1
ATOM 4433 N N . LEU A 1 536 ? 20.238 4.024 -31.062 1.00 60.75 536 LEU A N 1
ATOM 4434 C CA . LEU A 1 536 ? 20.391 4.114 -32.522 1.00 60.75 536 LEU A CA 1
ATOM 4435 C C . LEU A 1 536 ? 21.820 4.437 -32.993 1.00 60.75 536 LEU A C 1
ATOM 4437 O O . LEU A 1 536 ? 22.031 4.719 -34.171 1.00 60.75 536 LEU A O 1
ATOM 4441 N N . GLN A 1 537 ? 22.802 4.339 -32.099 1.00 61.34 537 GLN A N 1
ATOM 4442 C CA . GLN A 1 537 ? 24.213 4.579 -32.398 1.00 61.34 537 GLN A CA 1
ATOM 4443 C C . GLN A 1 537 ? 24.747 3.585 -33.438 1.00 61.34 537 GLN A C 1
ATOM 4445 O O . GLN A 1 537 ? 24.826 2.381 -33.185 1.00 61.34 537 GLN A O 1
ATOM 4450 N N . VAL A 1 538 ? 25.162 4.098 -34.598 1.00 53.81 538 VAL A N 1
ATOM 4451 C CA . VAL A 1 538 ? 25.750 3.301 -35.696 1.00 53.81 538 VAL A CA 1
ATOM 4452 C C . VAL A 1 538 ? 27.080 2.683 -35.263 1.00 53.81 538 VAL A C 1
ATOM 4454 O O . VAL A 1 538 ? 27.377 1.529 -35.555 1.00 53.81 538 VAL A O 1
ATOM 4457 N N . ASN A 1 539 ? 27.832 3.454 -34.485 1.00 55.25 539 ASN A N 1
ATOM 4458 C CA . ASN A 1 539 ? 29.190 3.185 -34.039 1.00 55.25 539 ASN A CA 1
ATOM 4459 C C . ASN A 1 539 ? 29.237 2.870 -32.544 1.00 55.25 539 ASN A C 1
ATOM 4461 O O . ASN A 1 539 ? 30.184 3.224 -31.839 1.00 55.25 539 ASN A O 1
ATOM 4465 N N . ARG A 1 540 ? 28.177 2.217 -32.048 1.00 54.69 540 ARG A N 1
ATOM 4466 C CA . ARG A 1 540 ? 27.996 1.937 -30.625 1.00 54.69 540 ARG A CA 1
ATOM 4467 C C . ARG A 1 540 ? 29.260 1.350 -30.014 1.00 54.69 540 ARG A C 1
ATOM 4469 O O . ARG A 1 540 ? 29.768 1.891 -29.054 1.00 54.69 540 ARG A O 1
ATOM 4476 N N . PHE A 1 541 ? 29.828 0.318 -30.627 1.00 54.38 541 PHE A N 1
ATOM 4477 C CA . PHE A 1 541 ? 31.001 -0.381 -30.095 1.00 54.38 541 PHE A CA 1
ATOM 4478 C C . PHE A 1 541 ? 32.353 0.139 -30.605 1.00 54.38 541 PHE A C 1
ATOM 4480 O O . PHE A 1 541 ? 33.373 -0.457 -30.273 1.00 54.38 541 PHE A O 1
ATOM 4487 N N . SER A 1 542 ? 32.389 1.199 -31.420 1.00 56.41 542 SER A N 1
ATOM 4488 C CA . SER A 1 542 ? 33.641 1.682 -32.021 1.00 56.41 542 SER A CA 1
ATOM 4489 C C . SER A 1 542 ? 34.252 2.891 -31.311 1.00 56.41 542 SER A C 1
ATOM 4491 O O . SER A 1 542 ? 35.442 3.131 -31.483 1.00 56.41 542 SER A O 1
ATOM 4493 N N . GLU A 1 543 ? 33.490 3.634 -30.497 1.00 58.12 543 GLU A N 1
ATOM 4494 C CA . GLU A 1 543 ? 34.015 4.756 -29.704 1.00 58.12 543 GLU A CA 1
ATOM 4495 C C . GLU A 1 543 ? 33.533 4.717 -28.250 1.00 58.12 543 GLU A C 1
ATOM 4497 O O . GLU A 1 543 ? 32.337 4.672 -27.978 1.00 58.12 543 GLU A O 1
ATOM 4502 N N . GLU A 1 544 ? 34.462 4.830 -27.296 1.00 56.50 544 GLU A N 1
ATOM 4503 C CA . GLU A 1 544 ? 34.186 4.826 -25.848 1.00 56.50 544 GLU A CA 1
ATOM 4504 C C . GLU A 1 544 ? 33.200 5.926 -25.410 1.00 56.50 544 GLU A C 1
ATOM 4506 O O . GLU A 1 544 ? 32.401 5.730 -24.499 1.00 56.50 544 GLU A O 1
ATOM 4511 N N . LYS A 1 545 ? 33.175 7.067 -26.113 1.00 58.97 545 LYS A N 1
ATOM 4512 C CA . LYS A 1 545 ? 32.235 8.171 -25.849 1.00 58.97 545 LYS A CA 1
ATOM 4513 C C . LYS A 1 545 ? 30.786 7.848 -26.218 1.00 58.97 545 LYS A C 1
ATOM 4515 O O . LYS A 1 545 ? 29.876 8.416 -25.619 1.00 58.97 545 LYS A O 1
ATOM 4520 N N . ASN A 1 546 ? 30.566 6.933 -27.161 1.00 57.47 546 ASN A N 1
ATOM 4521 C CA . ASN A 1 546 ? 29.223 6.499 -27.544 1.00 57.47 546 ASN A CA 1
ATOM 4522 C C . ASN A 1 546 ? 28.622 5.561 -26.489 1.00 57.47 546 ASN A C 1
ATOM 4524 O O . ASN A 1 546 ? 27.412 5.385 -26.407 1.00 57.47 546 ASN A O 1
ATOM 4528 N N . LEU A 1 547 ? 29.451 5.005 -25.613 1.00 57.34 547 LEU A N 1
ATOM 4529 C CA . LEU A 1 547 ? 29.065 3.921 -24.726 1.00 57.34 547 LEU A CA 1
ATOM 4530 C C . LEU A 1 547 ? 28.437 4.383 -23.406 1.00 57.34 547 LEU A C 1
ATOM 4532 O O . LEU A 1 547 ? 27.659 3.630 -22.818 1.00 57.34 547 LEU A O 1
ATOM 4536 N N . ASP A 1 548 ? 28.692 5.630 -22.998 1.00 65.12 548 ASP A N 1
ATOM 4537 C CA . ASP A 1 548 ? 28.116 6.263 -21.803 1.00 65.12 548 ASP A CA 1
ATOM 4538 C C . ASP A 1 548 ? 27.245 7.481 -22.162 1.00 65.12 548 ASP A C 1
ATOM 4540 O O . ASP A 1 548 ? 27.462 8.618 -21.735 1.00 65.12 548 ASP A O 1
ATOM 4544 N N . ALA A 1 549 ? 26.251 7.257 -23.025 1.00 70.12 549 ALA A N 1
ATOM 4545 C CA . ALA A 1 549 ? 25.328 8.310 -23.428 1.00 70.12 549 ALA A CA 1
ATOM 4546 C C . ALA A 1 549 ? 24.430 8.748 -22.245 1.00 70.12 549 ALA A C 1
ATOM 4548 O O . ALA A 1 549 ? 23.769 7.905 -21.625 1.00 70.12 549 ALA A O 1
ATOM 4549 N N . PRO A 1 550 ? 24.306 10.058 -21.946 1.00 77.19 550 PRO A N 1
ATOM 4550 C CA . PRO A 1 550 ? 23.411 10.535 -20.900 1.00 77.19 550 PRO A CA 1
ATOM 4551 C C . PRO A 1 550 ? 21.940 10.220 -21.210 1.00 77.19 550 PRO A C 1
ATOM 4553 O O . PRO A 1 550 ? 21.491 10.244 -22.357 1.00 77.19 550 PRO A O 1
ATOM 4556 N N . ILE A 1 551 ? 21.155 10.008 -20.148 1.00 78.06 551 ILE A N 1
ATOM 4557 C CA . ILE A 1 551 ? 19.726 9.628 -20.188 1.00 78.06 551 ILE A CA 1
ATOM 4558 C C . ILE A 1 551 ? 18.890 10.538 -21.104 1.00 78.06 551 ILE A C 1
ATOM 4560 O O . ILE A 1 551 ? 17.930 10.083 -21.727 1.00 78.06 551 ILE A O 1
ATOM 4564 N N . ILE A 1 552 ? 19.260 11.817 -21.214 1.00 80.75 552 ILE A N 1
ATOM 4565 C CA . ILE A 1 552 ? 18.561 12.793 -22.054 1.00 80.75 552 ILE A CA 1
ATOM 4566 C C . ILE A 1 552 ? 18.489 12.364 -23.525 1.00 80.75 552 ILE A C 1
ATOM 4568 O O . ILE A 1 552 ? 17.467 12.596 -24.168 1.00 80.75 552 ILE A O 1
ATOM 4572 N N . TYR A 1 553 ? 19.505 11.669 -24.042 1.00 79.94 553 TYR A N 1
ATOM 4573 C CA . TYR A 1 553 ? 19.503 11.190 -25.421 1.00 79.94 553 TYR A CA 1
ATOM 4574 C C . TYR A 1 553 ? 18.472 10.085 -25.647 1.00 79.94 553 TYR A C 1
ATOM 4576 O O . TYR A 1 553 ? 17.722 10.153 -26.617 1.00 79.94 553 TYR A O 1
ATOM 4584 N N . PHE A 1 554 ? 18.330 9.154 -24.701 1.00 81.56 554 PHE A N 1
ATOM 4585 C CA . PHE A 1 554 ? 17.287 8.125 -24.748 1.00 81.56 554 PHE A CA 1
ATOM 4586 C C . PHE A 1 554 ? 15.876 8.733 -24.681 1.00 81.56 554 PHE A C 1
ATOM 4588 O O . PHE A 1 554 ? 14.953 8.248 -25.337 1.00 81.56 554 PHE A O 1
ATOM 4595 N N . ILE A 1 555 ? 15.696 9.825 -23.927 1.00 83.56 555 ILE A N 1
ATOM 4596 C CA . ILE A 1 555 ? 14.425 10.562 -23.881 1.00 83.56 555 ILE A CA 1
ATOM 4597 C C . ILE A 1 555 ? 14.121 11.196 -25.242 1.00 83.56 555 ILE A C 1
ATOM 4599 O O . ILE A 1 555 ? 13.027 10.995 -25.771 1.00 83.56 555 ILE A O 1
ATOM 4603 N N . VAL A 1 556 ? 15.075 11.924 -25.827 1.00 82.88 556 VAL A N 1
ATOM 4604 C CA . VAL A 1 556 ? 14.909 12.564 -27.144 1.00 82.88 556 VAL A CA 1
ATOM 4605 C C . VAL A 1 556 ? 14.607 11.525 -28.226 1.00 82.88 556 VAL A C 1
ATOM 4607 O O . VAL A 1 556 ? 13.669 11.703 -29.001 1.00 82.88 556 VAL A O 1
ATOM 4610 N N . GLU A 1 557 ? 15.337 10.412 -28.231 1.00 82.25 557 GLU A N 1
ATOM 4611 C CA . GLU A 1 557 ? 15.152 9.303 -29.167 1.00 82.25 557 GLU A CA 1
ATOM 4612 C C . GLU A 1 557 ? 13.752 8.684 -29.051 1.00 82.25 557 GLU A C 1
ATOM 4614 O O . GLU A 1 557 ? 13.024 8.589 -30.042 1.00 82.25 557 GLU A O 1
ATOM 4619 N N . SER A 1 558 ? 13.309 8.360 -27.832 1.00 85.75 558 SER A N 1
ATOM 4620 C CA . SER A 1 558 ? 11.968 7.810 -27.602 1.00 85.75 558 SER A CA 1
ATOM 4621 C C . SER A 1 558 ? 10.850 8.755 -28.074 1.00 85.75 558 SER A C 1
ATOM 4623 O O . SER A 1 558 ? 9.863 8.313 -28.670 1.00 85.75 558 SER A O 1
ATOM 4625 N N . LEU A 1 559 ? 11.012 10.069 -27.879 1.00 86.38 559 LEU A N 1
ATOM 4626 C CA . LEU A 1 559 ? 10.067 11.085 -28.350 1.00 86.38 559 LEU A CA 1
ATOM 4627 C C . LEU A 1 559 ? 10.066 11.204 -29.877 1.00 86.38 559 LEU A C 1
ATOM 4629 O O . LEU A 1 559 ? 8.998 11.352 -30.480 1.00 86.38 559 LEU A O 1
ATOM 4633 N N . LEU A 1 560 ? 11.231 11.110 -30.516 1.00 83.69 560 LEU A N 1
ATOM 4634 C CA . LEU A 1 560 ? 11.362 11.134 -31.971 1.00 83.69 560 LEU A CA 1
ATOM 4635 C C . LEU A 1 560 ? 10.672 9.919 -32.604 1.00 83.69 560 LEU A C 1
ATOM 4637 O O . LEU A 1 560 ? 9.867 10.080 -33.525 1.00 83.69 560 LEU A O 1
ATOM 4641 N N . ILE A 1 561 ? 10.896 8.716 -32.069 1.00 83.94 561 ILE A N 1
ATOM 4642 C CA . ILE A 1 561 ? 10.253 7.483 -32.550 1.00 83.94 561 ILE A CA 1
ATOM 4643 C C . ILE A 1 561 ? 8.728 7.592 -32.416 1.00 83.94 561 ILE A C 1
ATOM 4645 O O . ILE A 1 561 ? 7.980 7.346 -33.370 1.00 83.94 561 ILE A O 1
ATOM 4649 N N . LEU A 1 562 ? 8.252 8.011 -31.241 1.00 86.06 562 LEU A N 1
ATOM 4650 C CA . LEU A 1 562 ? 6.823 8.093 -30.958 1.00 86.06 562 LEU A CA 1
ATOM 4651 C C . LEU A 1 562 ? 6.125 9.186 -31.786 1.00 86.06 562 LEU A C 1
ATOM 4653 O O . LEU A 1 562 ? 5.030 8.967 -32.311 1.00 86.06 562 LEU A O 1
ATOM 4657 N N . SER A 1 563 ? 6.745 10.357 -31.935 1.00 84.44 563 SER A N 1
ATOM 4658 C CA . SER A 1 563 ? 6.204 11.446 -32.759 1.00 84.44 563 SER A CA 1
ATOM 4659 C C . SER A 1 563 ? 6.126 11.046 -34.233 1.00 84.44 563 SER A C 1
ATOM 4661 O O . SER A 1 563 ? 5.081 11.242 -34.858 1.00 84.44 563 SER A O 1
ATOM 4663 N N . SER A 1 564 ? 7.159 10.379 -34.756 1.00 85.00 564 SER A N 1
ATOM 4664 C CA . SER A 1 564 ? 7.182 9.834 -36.118 1.00 85.00 564 SER A CA 1
ATOM 4665 C C . SER A 1 564 ? 6.027 8.860 -36.352 1.00 85.00 564 SER A C 1
ATOM 4667 O O . SER A 1 564 ? 5.299 8.977 -37.342 1.00 85.00 564 SER A O 1
ATOM 4669 N N . PHE A 1 565 ? 5.776 7.952 -35.402 1.00 85.56 565 PHE A N 1
ATOM 4670 C CA . PHE A 1 565 ? 4.640 7.030 -35.461 1.00 85.56 565 PHE A CA 1
ATOM 4671 C C . PHE A 1 565 ? 3.302 7.773 -35.607 1.00 85.56 565 PHE A C 1
ATOM 4673 O O . PHE A 1 565 ? 2.502 7.460 -36.496 1.00 85.56 565 PHE A O 1
ATOM 4680 N N . PHE A 1 566 ? 3.052 8.795 -34.782 1.00 83.38 566 PHE A N 1
ATOM 4681 C CA . PHE A 1 566 ? 1.809 9.568 -34.855 1.00 83.38 566 PHE A CA 1
ATOM 4682 C C . PHE A 1 566 ? 1.692 10.416 -36.127 1.00 83.38 566 PHE A C 1
ATOM 4684 O O . PHE A 1 566 ? 0.585 10.547 -36.660 1.00 83.38 566 PHE A O 1
ATOM 4691 N N . ILE A 1 567 ? 2.803 10.940 -36.650 1.00 84.88 567 ILE A N 1
ATOM 4692 C CA . ILE A 1 567 ? 2.842 11.670 -37.923 1.00 84.88 567 ILE A CA 1
ATOM 4693 C C . ILE A 1 567 ? 2.433 10.751 -39.077 1.00 84.88 567 ILE A C 1
ATOM 4695 O O . ILE A 1 567 ? 1.550 11.116 -39.857 1.00 84.88 567 ILE A O 1
ATOM 4699 N N . PHE A 1 568 ? 2.978 9.534 -39.163 1.00 84.94 568 PHE A N 1
ATOM 4700 C CA . PHE A 1 568 ? 2.591 8.583 -40.211 1.00 84.94 568 PHE A CA 1
ATOM 4701 C C . PHE A 1 568 ? 1.138 8.126 -40.081 1.00 84.94 568 PHE A C 1
ATOM 4703 O O . PHE A 1 568 ? 0.417 8.082 -41.081 1.00 84.94 568 PHE A O 1
ATOM 4710 N N . VAL A 1 569 ? 0.657 7.873 -38.858 1.00 81.69 569 VAL A N 1
ATOM 4711 C CA . VAL A 1 569 ? -0.772 7.610 -38.608 1.00 81.69 569 VAL A CA 1
ATOM 4712 C C . VAL A 1 569 ? -1.635 8.764 -39.133 1.00 81.69 569 VAL A C 1
ATOM 4714 O O . VAL A 1 569 ? -2.660 8.530 -39.778 1.00 81.69 569 VAL A O 1
ATOM 4717 N N . TRP A 1 570 ? -1.234 10.011 -38.875 1.00 82.94 570 TRP A N 1
ATOM 4718 C CA . TRP A 1 570 ? -1.950 11.204 -39.322 1.00 82.94 570 TRP A CA 1
ATOM 4719 C C . TRP A 1 570 ? -1.930 11.373 -40.849 1.00 82.94 570 TRP A C 1
ATOM 4721 O O . TRP A 1 570 ? -2.982 11.623 -41.447 1.00 82.94 570 TRP A O 1
ATOM 4731 N N . LEU A 1 571 ? -0.773 11.180 -41.489 1.00 81.81 571 LEU A N 1
ATOM 4732 C CA . LEU A 1 571 ? -0.611 11.266 -42.944 1.00 81.81 571 LEU A CA 1
ATOM 4733 C C . LEU A 1 571 ? -1.464 10.220 -43.670 1.00 81.81 571 LEU A C 1
ATOM 4735 O O . LEU A 1 571 ? -2.204 10.558 -44.600 1.00 81.81 571 LEU A O 1
ATOM 4739 N N . LEU A 1 572 ? -1.416 8.966 -43.212 1.00 81.19 572 LEU A N 1
ATOM 4740 C CA . LEU A 1 572 ? -2.200 7.875 -43.789 1.00 81.19 572 LEU A CA 1
ATOM 4741 C C . LEU A 1 572 ? -3.705 8.104 -43.599 1.00 81.19 572 LEU A C 1
ATOM 4743 O O . LEU A 1 572 ? -4.485 7.860 -44.520 1.00 81.19 572 LEU A O 1
ATOM 4747 N N . LYS A 1 573 ? -4.127 8.663 -42.456 1.00 79.69 573 LYS A N 1
ATOM 4748 C CA . LYS A 1 573 ? -5.536 9.009 -42.210 1.00 79.69 573 LYS A CA 1
ATOM 4749 C C . LYS A 1 573 ? -6.066 10.087 -43.164 1.00 79.69 573 LYS A C 1
ATOM 4751 O O . LYS A 1 573 ? -7.243 10.055 -43.511 1.00 79.69 573 LYS A O 1
ATOM 4756 N N . ARG A 1 574 ? -5.227 11.028 -43.615 1.00 79.38 574 ARG A N 1
ATOM 4757 C CA . ARG A 1 574 ? -5.606 12.082 -44.580 1.00 79.38 574 ARG A CA 1
ATOM 4758 C C . ARG A 1 574 ? -5.547 11.637 -46.050 1.00 79.38 574 ARG A C 1
ATOM 4760 O O . ARG A 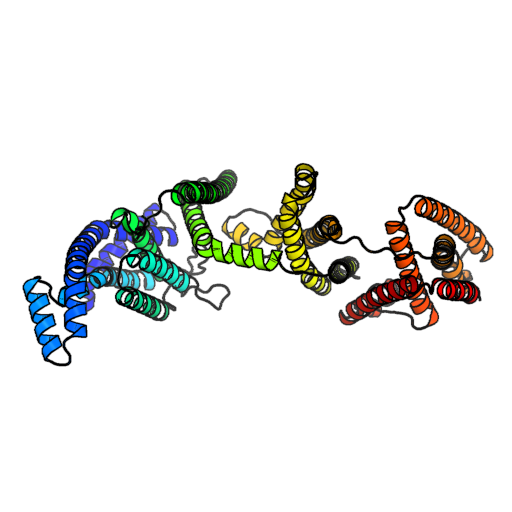1 574 ? -5.555 12.494 -46.928 1.00 79.38 574 ARG A O 1
ATOM 4767 N N . LYS A 1 575 ? -5.478 10.327 -46.331 1.00 71.69 575 LYS A N 1
ATOM 4768 C CA . LYS A 1 575 ? -5.338 9.760 -47.689 1.00 71.69 575 LYS A CA 1
ATOM 4769 C C . LYS A 1 575 ? -4.134 10.323 -48.469 1.00 71.69 575 LYS A C 1
ATOM 4771 O O . LYS A 1 575 ? -4.129 10.319 -49.694 1.00 71.69 575 LYS A O 1
ATOM 4776 N N . LYS A 1 576 ? -3.079 10.772 -47.775 1.00 75.06 576 LYS A N 1
ATOM 4777 C CA . LYS A 1 576 ? -1.833 11.263 -48.397 1.00 75.06 576 LYS A CA 1
ATOM 4778 C C . LYS A 1 576 ? -0.853 10.136 -48.764 1.00 75.06 576 LYS A C 1
ATOM 4780 O O . LYS A 1 576 ? 0.334 10.388 -48.944 1.00 75.06 576 LYS A O 1
ATOM 4785 N N . SER A 1 577 ? -1.327 8.896 -48.885 1.00 77.31 577 SER A N 1
ATOM 4786 C CA . SER A 1 577 ? -0.502 7.715 -49.181 1.00 77.31 577 SER A CA 1
ATOM 4787 C C . SER A 1 577 ? 0.293 7.839 -50.479 1.00 77.31 577 SER A C 1
ATOM 4789 O O . SER A 1 577 ? 1.413 7.350 -50.540 1.00 77.31 577 SER A O 1
ATOM 4791 N N . THR A 1 578 ? -0.236 8.527 -51.492 1.00 80.38 578 THR A N 1
ATOM 4792 C CA . THR A 1 578 ? 0.452 8.721 -52.777 1.00 80.38 578 THR A CA 1
ATOM 4793 C C . THR A 1 578 ? 1.729 9.549 -52.631 1.00 80.38 578 THR A C 1
ATOM 4795 O O . THR A 1 578 ? 2.746 9.208 -53.223 1.00 80.38 578 THR A O 1
ATOM 4798 N N . TYR A 1 579 ? 1.720 10.581 -51.781 1.00 83.75 579 TYR A N 1
ATOM 4799 C CA . TYR A 1 579 ? 2.922 11.373 -51.505 1.00 83.75 579 TYR A CA 1
ATOM 4800 C C . TYR A 1 579 ? 3.991 10.547 -50.790 1.00 83.75 579 TYR A C 1
ATOM 4802 O O . TYR A 1 579 ? 5.160 10.652 -51.132 1.00 83.75 579 TYR A O 1
ATOM 4810 N N . ILE A 1 580 ? 3.585 9.677 -49.857 1.00 83.81 580 ILE A N 1
ATOM 4811 C CA . ILE A 1 580 ? 4.514 8.764 -49.175 1.00 83.81 580 ILE A CA 1
ATOM 4812 C C . ILE A 1 580 ? 5.142 7.793 -50.182 1.00 83.81 580 ILE A C 1
ATOM 4814 O O . ILE A 1 580 ? 6.342 7.556 -50.118 1.00 83.81 580 ILE A O 1
ATOM 4818 N N . VAL A 1 581 ? 4.365 7.268 -51.138 1.00 85.06 581 VAL A N 1
ATOM 4819 C CA . VAL A 1 581 ? 4.897 6.424 -52.222 1.00 85.06 581 VAL A CA 1
ATOM 4820 C C . VAL A 1 581 ? 5.943 7.184 -53.036 1.00 85.06 581 VAL A C 1
ATOM 4822 O O . VAL A 1 581 ? 7.036 6.661 -53.225 1.00 85.06 581 VAL A O 1
ATOM 4825 N N . TYR A 1 582 ? 5.652 8.413 -53.476 1.00 86.06 582 TYR A N 1
ATOM 4826 C CA . TYR A 1 582 ? 6.621 9.212 -54.232 1.00 86.06 582 TYR A CA 1
ATOM 4827 C C . TYR A 1 582 ? 7.894 9.485 -53.432 1.00 86.06 582 TYR A C 1
ATOM 4829 O O . TYR A 1 582 ? 8.987 9.291 -53.956 1.00 86.06 582 TYR A O 1
ATOM 4837 N N . SER A 1 583 ? 7.768 9.849 -52.154 1.00 84.62 583 SER A N 1
ATOM 4838 C CA . SER A 1 583 ? 8.922 10.024 -51.273 1.00 84.62 583 SER A CA 1
ATOM 4839 C C . SER A 1 583 ? 9.737 8.738 -51.141 1.00 84.62 583 SER A C 1
ATOM 4841 O O . SER A 1 583 ? 10.950 8.795 -51.273 1.00 84.62 583 SER A O 1
ATOM 4843 N N . LEU A 1 584 ? 9.101 7.578 -50.945 1.00 86.25 584 LEU A N 1
ATOM 4844 C CA . LEU A 1 584 ? 9.804 6.295 -50.845 1.00 86.25 584 LEU A CA 1
ATOM 4845 C C . LEU A 1 584 ? 10.497 5.890 -52.150 1.00 86.25 584 LEU A C 1
ATOM 4847 O O . LEU A 1 584 ? 11.580 5.318 -52.092 1.00 86.25 584 LEU A O 1
ATOM 4851 N N . ILE A 1 585 ? 9.898 6.169 -53.312 1.00 86.31 585 ILE A N 1
ATOM 4852 C CA . ILE A 1 585 ? 10.535 5.914 -54.614 1.00 86.31 585 ILE A CA 1
ATOM 4853 C C . ILE A 1 585 ? 11.805 6.754 -54.733 1.00 86.31 585 ILE A C 1
ATOM 4855 O O . ILE A 1 585 ? 12.872 6.200 -54.976 1.00 86.31 585 ILE A O 1
ATOM 4859 N N . VAL A 1 586 ? 11.705 8.067 -54.496 1.00 85.12 586 VAL A N 1
ATOM 4860 C CA . VAL A 1 586 ? 12.864 8.972 -54.525 1.00 85.12 586 VAL A CA 1
ATOM 4861 C C . VAL A 1 586 ? 13.934 8.503 -53.544 1.00 85.12 586 VAL A C 1
ATOM 4863 O O . VAL A 1 586 ? 15.100 8.433 -53.895 1.00 85.12 586 VAL A O 1
ATOM 4866 N N . LEU A 1 587 ? 13.540 8.116 -52.337 1.00 84.06 587 LEU A N 1
ATOM 4867 C CA . LEU A 1 587 ? 14.448 7.743 -51.258 1.00 84.06 587 LEU A CA 1
ATOM 4868 C C . LEU A 1 587 ? 15.166 6.403 -51.520 1.00 84.06 587 LEU A C 1
ATOM 4870 O O . LEU A 1 587 ? 16.339 6.274 -51.189 1.00 84.06 587 LEU A O 1
ATOM 4874 N N . ASN A 1 588 ? 14.520 5.442 -52.193 1.00 82.50 588 ASN A N 1
ATOM 4875 C CA . ASN A 1 588 ? 15.188 4.228 -52.684 1.00 82.50 588 ASN A CA 1
ATOM 4876 C C . ASN A 1 588 ? 16.145 4.508 -53.858 1.00 82.50 588 ASN A C 1
ATOM 4878 O O . ASN A 1 588 ? 17.132 3.796 -54.001 1.00 82.50 588 ASN A O 1
ATOM 4882 N N . ILE A 1 589 ? 15.870 5.523 -54.687 1.00 80.50 589 ILE A N 1
ATOM 4883 C CA . ILE A 1 589 ? 16.766 5.934 -55.780 1.00 80.50 589 ILE A CA 1
ATOM 4884 C C . ILE A 1 589 ? 17.985 6.672 -55.222 1.00 80.50 589 ILE A C 1
ATOM 4886 O O . ILE A 1 589 ? 19.103 6.347 -55.589 1.00 80.50 589 ILE A O 1
ATOM 4890 N N . VAL A 1 590 ? 17.771 7.627 -54.312 1.00 75.69 590 VAL A N 1
ATOM 4891 C CA . VAL A 1 590 ? 18.836 8.441 -53.702 1.00 75.69 590 VAL A CA 1
ATOM 4892 C C . VAL A 1 590 ? 19.794 7.591 -52.877 1.00 75.69 590 VAL A C 1
ATOM 4894 O O . VAL A 1 590 ? 20.972 7.885 -52.834 1.00 75.69 590 VAL A O 1
ATOM 4897 N N . VAL A 1 591 ? 19.324 6.524 -52.231 1.00 67.25 591 VAL A N 1
ATOM 4898 C CA . VAL A 1 591 ? 20.228 5.600 -51.530 1.00 67.25 591 VAL A CA 1
ATOM 4899 C C . VAL A 1 591 ? 21.070 4.750 -52.479 1.00 67.25 591 VAL A C 1
ATOM 4901 O O . VAL A 1 591 ? 22.107 4.241 -52.070 1.00 67.25 591 VAL A O 1
ATOM 4904 N N . ALA A 1 592 ? 20.633 4.587 -53.727 1.00 56.97 592 ALA A N 1
ATOM 4905 C CA . ALA A 1 592 ? 21.390 3.856 -54.730 1.00 56.97 592 ALA A CA 1
ATOM 4906 C C . ALA A 1 592 ? 22.470 4.693 -55.433 1.00 56.97 592 ALA A C 1
ATOM 4908 O O . ALA A 1 592 ? 23.270 4.130 -56.182 1.00 56.97 592 ALA A O 1
ATOM 4909 N N . THR A 1 593 ? 22.462 6.011 -55.221 1.00 49.75 593 THR A N 1
ATOM 4910 C CA . THR A 1 593 ? 23.429 6.983 -55.749 1.00 49.75 593 THR A CA 1
ATOM 4911 C C . THR A 1 593 ? 24.369 7.433 -54.653 1.00 49.75 593 THR A C 1
ATOM 4913 O O . THR A 1 593 ? 25.584 7.494 -54.927 1.00 49.75 593 THR A O 1
#

Secondary structure (DSSP, 8-state):
--HHHHHHHHHHHHHHHHHHHHHHHHS-HHHHHHHHHHHHHHHHHHHHHHHHHHHHHHHHHHHHHHHHHHHHHHH--HHHHHHHHHHHHHHTT--GGGGGHHHHHHHHHHHHHHHHHHHHHT-GGGTT--BTTBS-TTS---BTTTB-HHHHHHHHHHHHHHHHHHTTS-HHHHHHHHHHHHHHHHHHTTS-HHHHHHHHHHHHHHHHHHHHH-GGGGS--PPP---HHHHHHHHHHHHHHHHHHHHHHHHHHHHHHHHHHHHHHHS--TTHHHHHHHHHHHHHHHHHHHHHHHHHHHHHHHHHHT----HHHHHHHHHHHHHHHHHHHT-SSS--HHHHHHHHHHHHHHHHHHHHHHHHHTTT-TTHHHHHHHHHHHHHHHHHHHHHHTSHHHHHHHHTT------THHHHHHHHHHHHHHHHHHHHHHTTS---PPP-TTHHHHHHHHHHHHHHIIIIIHHHHHHHH-GGG-SS-HHHHHHHHHHHHHHHHHHHHHHHHHS-HHHHHHHHHHHHHHHHHHHIIIII----STT--TTTTT-HHHHT--HHHHHHHHHHHHHHHHHHHHHHHTTTHHHHHHHHHHHHHHTT-

Foldseek 3Di:
DPPVCVVLVVLLVLLVVQLVVQCVVAVANLSSLLSSLVVVLVVCLVVVLVLLVLLVVLVVLCVVCVVVLVVLVVPDDDPSSVVSVVVSCVVSVHDPVSVCSVVVVVVVCVSNLVSCQVNQLPPVVQAQGADQQARGQNWQRADVNHARVLLVLLLVLQLVLLCLVCVVHDPVSSVVSNVVSVVSSVVCRGGGNSSSSSSSSNSVSSSVSCCVNPVCSVPDDDDDDDDDVVCVVVVVVVVVVVVVLVVQLVVQLVVQLVLLVVLCVVDPVRCSVVSSVVSNVVSVVVSVVCVVCVVVVVVVLVVLLPDDDDLLVLVLLLLQLVLLLVLQCVADPHRDVVSNVSSCVSLVSLLSSLVSPCVVCCVVDPCNVVLCVVQVVLVVLLVVLVCLVVCCCVVVCVSSVPPDDSPPVSSSSNSVSSSVNSVSSSVVVPVVDDPPDADAPPLPLLQLLLLCQVLCVVQQLVVLVVCVVPVVVDPDDSVVSVVRSVVVSVVVSVVVSVVLVPDDPVVSVVSSLLSQLVSVLVCCCPPPHVLLARPSHPCCPPDPVSNDHDPVSSVVVSCSSSVSSVVVVVCRNVNVVVVSSVVSVVSSVVSVD

Sequence (593 aa):
MDVFEIIMSPFVFIIKYIFLFSYNLSGDYGVAIVLLSLFISLILLPIFIFIEKAKKKDDTIKQRMKPLVEEIKACYKGQERYYYLKTLNRQHNYSPTRALIPVLSLLIQIPFFIAAYQFLEHYSPLIGQSFLFINDLSKADSFMGAINILPVLMTIVNLVTVYFYTINGEKKERNQMIVIAAVFLIMLYNLPSALLLYWTLNNVFSFFRLFITNPEVFKIKRTLTVNTQVIELEMSSFKERLITSLKVFYILAIAFVIIQVNWALNHTYDLFALRIGLALLISIVLYIIYILFQEQIKKSIISIINIKIEPRVYLSLLFFAAYFHMSSIFFYQEMNKSLDFVSLLFLIPIELIAIGYYLRDLKTLRYKSFSLLLVLPLIILQFSNTLGILQLADKLLTVYEIGYSMENSFLFTFRSVGIIVTSVLFFFYQKQKKLQLFEISNYYLLFLLSALYIFGQIFIWGPLMSFSSFPEAFEFSAIDIIIKGAQYLAIVLILLLVVFFFLRKRTKLIMLITLLVIVFIAFFNNTLFPFDLGTLQVNRFSEEKNLDAPIIYFIVESLLILSSFFIFVWLLKRKKSTYIVYSLIVLNIVVAT

Radius of gyration: 36.47 Å; chains: 1; bounding box: 82×59×107 Å